Protein AF-A0A1V9YEU5-F1 (afdb_monomer)

Radius of gyration: 30.72 Å; Cα contacts (8 Å, |Δi|>4): 499; chains: 1; bounding box: 76×81×74 Å

Foldseek 3Di:
DDPVVVPDDDDDDDPPDDDDPVVVPPDDDDDPDADDFDAWLLLLVLLVLVLVCQVVQLDPPDDWFAFSLVVSCVLLRHDSVNVVVVLPDQDTSRHGHDPPSRRDTGDHDPDDDPVVSVVSVVVSVVSSVVSVVVVVVVVCQLLPHDPVPPDPPPPDPPDDTPPQQDQDQDPVRATDHDQHLLNLVLLVLLLVCQVVQLDLDDWFDFSLLVSCVLLRHDSVVVLVVVCSQDGSNDGDDRPSRRDTGDHDDDPDPVSVVVSVVSLVVSLQSSCQRPLDQDPLNLVLLVLLLVCQVAQLDPPDDQFDFSLNVSCVLLVYDSVSVVVVLVVQDGPNDGHDPPNRRDGGDHDPPDDPVNSVVSVVVSVVSSVVSVVVSVVVSVVVSVPPPPDPDDPADDDDQPLLNLVLLVLLLVCQVQLLDPDDFFDFSLNVSCVLSVHDSVVVCVVVVVQDGPNDGHDPPNRRDTGDHDPPDPCPPVSVVSVVVSVVSSCVVPPD

Solvent-accessible surface area (backbone atoms only — not comparable to full-atom values): 28925 Å² total; per-residue (Å²): 134,78,76,76,76,80,74,71,87,87,75,88,82,74,90,84,75,89,74,82,70,78,71,74,70,76,80,69,85,83,74,78,82,63,55,82,80,85,78,51,71,46,46,33,47,33,51,48,55,51,49,53,36,40,76,62,19,58,51,90,90,66,60,70,64,43,43,45,29,58,54,50,15,59,79,65,47,29,52,46,67,60,48,50,59,52,57,69,40,68,50,54,74,90,39,78,52,62,84,72,50,59,75,40,53,32,50,75,47,94,86,66,58,66,67,59,44,52,52,50,50,52,53,50,51,54,30,45,52,48,26,50,53,50,50,51,52,52,51,38,53,61,65,69,49,83,76,86,79,72,69,92,79,76,77,64,93,72,70,76,76,64,80,74,66,42,70,39,69,45,100,85,65,28,46,40,68,52,81,48,70,45,44,42,54,32,52,51,53,51,51,53,34,46,76,67,14,57,51,90,58,67,70,68,46,35,45,28,58,54,50,11,62,78,64,39,26,51,48,65,60,43,50,58,48,50,69,66,32,47,58,81,77,39,81,46,66,79,67,54,52,72,39,58,34,55,65,56,91,69,88,49,71,66,51,51,51,51,36,53,52,49,51,54,52,50,54,41,30,44,58,58,45,65,75,75,72,50,71,48,50,49,53,36,50,53,52,52,50,54,41,46,74,60,14,64,51,90,88,57,62,63,74,42,30,45,23,56,53,51,14,60,78,68,62,45,52,47,65,54,48,48,55,49,52,67,66,39,47,56,96,86,40,81,42,62,87,70,52,50,70,40,58,33,52,72,47,89,82,66,51,69,69,58,42,51,54,50,49,56,52,48,52,54,34,46,51,49,29,52,48,50,51,49,51,53,53,52,48,65,65,62,54,63,81,79,66,73,82,71,95,40,71,80,79,84,76,54,71,66,54,44,56,50,51,51,51,54,50,52,40,44,74,62,17,58,55,100,64,68,75,68,45,30,45,26,57,54,50,16,64,76,65,48,27,52,51,64,59,47,47,55,45,57,66,68,33,51,56,90,92,38,81,48,66,86,69,54,49,69,41,60,37,55,73,49,92,82,68,97,44,72,67,58,41,51,52,53,50,51,56,50,50,57,48,45,48,75,73,68,70,128

Secondary structure (DSSP, 8-state):
--GGGG--------SS-S--TTSTTSS-------B-SSPPHHHHHHHHHHHHHHHTT--TTPPTT-BHHHHHHHHTTB-HHHHHHHHTSSEETTEEPPTTGGG-B----SS--HHHHHHHHHHHHHHHHHHHHHHHHHHHHHHT--GGGS-TT---------GGGS-EE-TTS-EESS--HHHHHHHHHHHHHHHHT-S---TT-BHHHHHHHHTTB-HHHHHHHHTTSEETTEE--TTGGG-B--------HHHHHHHHHHHHHHHHHHHHHH----HHHHHHHHHHHHHHHTT--TTS-TT-BHHHHHHHHTTS-HHHHHHHHHTSEETTEE--TTGGGPBP---TT--HHHHHHHHHHHHHHHHHHHHHHHHHHHHHHH-----SSS----S---HHHHHHHHHHHHHHHTT-S---TT-BHHHHHHHHTTS-HHHHHHHHHTTEETTEEPPTTGGGPBP---TT---HHHHHHHHHHHHHHHHHHH--

Structure (mmCIF, N/CA/C/O backbone):
data_AF-A0A1V9YEU5-F1
#
_entry.id   AF-A0A1V9YEU5-F1
#
loop_
_atom_site.group_PDB
_atom_site.id
_atom_site.type_symbol
_atom_site.label_atom_id
_atom_site.label_alt_id
_atom_site.label_comp_id
_atom_site.label_asym_id
_atom_site.label_entity_id
_atom_site.label_seq_id
_atom_site.pdbx_PDB_ins_code
_atom_site.Cartn_x
_atom_site.Cartn_y
_atom_site.Cartn_z
_atom_site.occupancy
_atom_site.B_iso_or_equiv
_atom_site.auth_seq_id
_atom_site.auth_comp_id
_atom_site.auth_asym_id
_atom_site.auth_atom_id
_atom_site.pdbx_PDB_model_num
ATOM 1 N N . MET A 1 1 ? -38.448 -17.070 -16.203 1.00 38.81 1 MET A N 1
ATOM 2 C CA . MET A 1 1 ? -38.305 -15.847 -17.019 1.00 38.81 1 MET A CA 1
ATOM 3 C C . MET A 1 1 ? -37.191 -16.100 -18.007 1.00 38.81 1 MET A C 1
ATOM 5 O O . MET A 1 1 ? -36.126 -16.542 -17.597 1.00 38.81 1 MET A O 1
ATOM 9 N N . ASP A 1 2 ? -37.514 -15.957 -19.283 1.00 28.08 2 ASP A N 1
ATOM 10 C CA . ASP A 1 2 ? -36.793 -16.525 -20.418 1.00 28.08 2 ASP A CA 1
ATOM 11 C C . ASP A 1 2 ? -35.504 -15.746 -20.754 1.00 28.08 2 ASP A C 1
ATOM 13 O O . ASP A 1 2 ? -35.542 -14.555 -21.071 1.00 28.08 2 ASP A O 1
ATOM 17 N N . LEU A 1 3 ? -34.356 -16.427 -20.648 1.00 31.20 3 LEU A N 1
ATOM 18 C CA . LEU A 1 3 ? -33.009 -15.898 -20.905 1.00 31.20 3 LEU A CA 1
ATOM 19 C C . LEU A 1 3 ? -32.725 -15.682 -22.404 1.00 31.20 3 LEU A C 1
ATOM 21 O O . LEU A 1 3 ? -31.708 -15.078 -22.743 1.00 31.20 3 LEU A O 1
ATOM 25 N N . ALA A 1 4 ? -33.625 -16.105 -23.299 1.00 29.56 4 ALA A N 1
ATOM 26 C CA . ALA A 1 4 ? -33.496 -15.905 -24.742 1.00 29.56 4 ALA A CA 1
ATOM 27 C C . ALA A 1 4 ? -33.772 -14.456 -25.202 1.00 29.56 4 ALA A C 1
ATOM 29 O O . ALA A 1 4 ? -33.487 -14.107 -26.344 1.00 29.56 4 ALA A O 1
ATOM 30 N N . ARG A 1 5 ? -34.265 -13.574 -24.316 1.00 34.03 5 ARG A N 1
ATOM 31 C CA . ARG A 1 5 ? -34.515 -12.149 -24.623 1.00 34.03 5 ARG A CA 1
ATOM 32 C C . ARG A 1 5 ? -33.312 -11.216 -24.415 1.00 34.03 5 ARG A C 1
ATOM 34 O O . ARG A 1 5 ? -33.419 -10.032 -24.706 1.00 34.03 5 ARG A O 1
ATOM 41 N N . LEU A 1 6 ? -32.179 -11.733 -23.929 1.00 31.27 6 LEU A N 1
ATOM 42 C CA . LEU A 1 6 ? -30.930 -10.978 -23.715 1.00 31.27 6 LEU A CA 1
ATOM 43 C C . LEU A 1 6 ? -29.940 -11.063 -24.893 1.00 31.27 6 LEU A C 1
ATOM 45 O O . LEU A 1 6 ? -28.840 -10.527 -24.788 1.00 31.27 6 LEU A O 1
ATOM 49 N N . LEU A 1 7 ? -30.300 -11.747 -25.986 1.00 36.16 7 LEU A N 1
ATOM 50 C CA . LEU A 1 7 ? -29.401 -12.021 -27.117 1.00 36.16 7 LEU A CA 1
ATOM 51 C C . LEU A 1 7 ? -30.009 -11.717 -28.501 1.00 36.16 7 LEU A C 1
ATOM 53 O O . LEU A 1 7 ? -29.534 -12.250 -29.500 1.00 36.16 7 LEU A O 1
ATOM 57 N N . ALA A 1 8 ? -31.019 -10.846 -28.591 1.00 28.64 8 ALA A N 1
ATOM 58 C CA . ALA A 1 8 ? -31.427 -10.283 -29.881 1.00 28.64 8 ALA A CA 1
ATOM 59 C C . ALA A 1 8 ? -30.669 -8.959 -30.141 1.00 28.64 8 ALA A C 1
ATOM 61 O O . ALA A 1 8 ? -30.619 -8.123 -29.237 1.00 28.64 8 ALA A O 1
ATOM 62 N N . PRO A 1 9 ? -30.052 -8.776 -31.324 1.00 42.75 9 PRO A N 1
ATOM 63 C CA . PRO A 1 9 ? -29.292 -7.575 -31.678 1.00 42.75 9 PRO A CA 1
ATOM 64 C C . PRO A 1 9 ? -30.227 -6.416 -32.067 1.00 42.75 9 PRO A C 1
ATOM 66 O O . PRO A 1 9 ? -31.382 -6.691 -32.376 1.00 42.75 9 PRO A O 1
ATOM 69 N N . LEU A 1 10 ? -29.681 -5.184 -32.060 1.00 28.34 10 LEU A N 1
ATOM 70 C CA . LEU A 1 10 ? -30.199 -3.837 -32.433 1.00 28.34 10 LEU A CA 1
ATOM 71 C C . LEU A 1 10 ? -30.018 -2.904 -31.212 1.00 28.34 10 LEU A C 1
ATOM 73 O O . LEU A 1 10 ? -30.509 -3.224 -30.136 1.00 28.34 10 LEU A O 1
ATOM 77 N N . ASP A 1 11 ? -29.320 -1.770 -31.197 1.00 27.16 11 ASP A N 1
ATOM 78 C CA . ASP A 1 11 ? -28.570 -0.937 -32.148 1.00 27.16 11 ASP A CA 1
ATOM 79 C C . ASP A 1 11 ? -27.501 -0.160 -31.324 1.00 27.16 11 ASP A C 1
ATOM 81 O O . ASP A 1 11 ? -27.493 -0.274 -30.090 1.00 27.16 11 ASP A O 1
ATOM 85 N N . PRO A 1 12 ? -26.560 0.597 -31.930 1.00 31.95 12 PRO A N 1
ATOM 86 C CA . PRO A 1 12 ? -25.497 1.285 -31.194 1.00 31.95 12 PRO A CA 1
ATOM 87 C C . PRO A 1 12 ? -26.082 2.289 -30.193 1.00 31.95 12 PRO A C 1
ATOM 89 O O . PRO A 1 12 ? -26.819 3.193 -30.576 1.00 31.95 12 PRO A O 1
ATOM 92 N N . ILE A 1 13 ? -25.743 2.144 -28.909 1.00 32.31 13 ILE A N 1
ATOM 93 C CA . ILE A 1 13 ? -26.110 3.125 -27.882 1.00 32.31 13 ILE A CA 1
ATOM 94 C C . ILE A 1 13 ? -25.301 4.401 -28.144 1.00 32.31 13 ILE A C 1
ATOM 96 O O . ILE A 1 13 ? -24.104 4.459 -27.853 1.00 32.31 13 ILE A O 1
ATOM 100 N N . ASP A 1 14 ? -25.978 5.394 -28.717 1.00 32.16 14 ASP A N 1
ATOM 101 C CA . ASP A 1 14 ? -25.581 6.798 -28.729 1.00 32.16 14 ASP A CA 1
ATOM 102 C C . ASP A 1 14 ? -25.611 7.327 -27.286 1.00 32.16 14 ASP A C 1
ATOM 104 O O . ASP A 1 14 ? -26.616 7.218 -26.581 1.00 32.16 14 ASP A O 1
ATOM 108 N N . TYR A 1 15 ? -24.468 7.827 -26.821 1.00 31.50 15 TYR A N 1
ATOM 109 C CA . TYR A 1 15 ? -24.232 8.218 -25.431 1.00 31.50 15 TYR A CA 1
ATOM 110 C C . TYR A 1 15 ? -24.668 9.657 -25.110 1.00 31.50 15 TYR A C 1
ATOM 112 O O . TYR A 1 15 ? -24.381 10.115 -24.003 1.00 31.50 15 TYR A O 1
ATOM 120 N N . ASP A 1 16 ? -25.356 10.359 -26.018 1.00 34.16 16 ASP A N 1
ATOM 121 C CA . ASP A 1 16 ? -25.571 11.807 -25.888 1.00 34.16 16 ASP A CA 1
ATOM 122 C C . ASP A 1 16 ? -26.984 12.289 -25.517 1.00 34.16 16 ASP A C 1
ATOM 124 O O . ASP A 1 16 ? -27.212 13.499 -25.502 1.00 34.16 16 ASP A O 1
ATOM 128 N N . GLN A 1 17 ? -27.936 11.434 -25.118 1.00 33.06 17 GLN A N 1
ATOM 129 C CA . GLN A 1 17 ? -29.213 11.937 -24.579 1.00 33.06 17 GLN A CA 1
ATOM 130 C C . GLN A 1 17 ? -29.752 11.160 -23.371 1.00 33.06 17 GLN A C 1
ATOM 132 O O . GLN A 1 17 ? -29.722 9.934 -23.328 1.00 33.06 17 GLN A O 1
ATOM 137 N N . VAL A 1 18 ? -30.372 11.931 -22.459 1.00 27.66 18 VAL A N 1
ATOM 138 C CA . VAL A 1 18 ? -31.181 11.548 -21.279 1.00 27.66 18 VAL A CA 1
ATOM 139 C C . VAL A 1 18 ? -30.322 11.279 -20.018 1.00 27.66 18 VAL A C 1
ATOM 141 O O . VAL A 1 18 ? -29.587 10.308 -19.951 1.00 27.66 18 VAL A O 1
ATOM 144 N N . VAL A 1 19 ? -30.307 12.062 -18.930 1.00 29.17 19 VAL A N 1
ATOM 145 C CA . VAL A 1 19 ? -31.193 13.088 -18.356 1.00 29.17 19 VAL A CA 1
ATOM 146 C C . VAL A 1 19 ? -30.308 14.052 -17.547 1.00 29.17 19 VAL A C 1
ATOM 148 O O . VAL A 1 19 ? -29.331 13.632 -16.926 1.00 29.17 19 VAL A O 1
ATOM 151 N N . ASP A 1 20 ? -30.687 15.323 -17.519 1.00 31.33 20 ASP A N 1
ATOM 152 C CA . ASP A 1 20 ? -30.040 16.430 -16.815 1.00 31.33 20 ASP A CA 1
ATOM 153 C C . ASP A 1 20 ? -29.661 16.106 -15.347 1.00 31.33 20 ASP A C 1
ATOM 155 O O . ASP A 1 20 ? -30.502 15.984 -14.452 1.00 31.33 20 ASP A O 1
ATOM 159 N N . ALA A 1 21 ? -28.356 15.951 -15.100 1.00 31.00 21 ALA A N 1
ATOM 160 C CA . ALA A 1 21 ? -27.767 15.579 -13.810 1.00 31.00 21 ALA A CA 1
ATOM 161 C C . ALA A 1 21 ? -27.793 16.712 -12.762 1.00 31.00 21 ALA A C 1
ATOM 163 O O . ALA A 1 21 ? -27.345 16.528 -11.628 1.00 31.00 21 ALA A O 1
ATOM 164 N N . SER A 1 22 ? -28.315 17.883 -13.122 1.00 36.41 22 SER A N 1
ATOM 165 C CA . SER A 1 22 ? -28.350 19.071 -12.269 1.00 36.41 22 SER A CA 1
ATOM 166 C C . SER A 1 22 ? -29.390 18.985 -11.137 1.00 36.41 22 SER A C 1
ATOM 168 O O . SER A 1 22 ? -29.179 19.578 -10.080 1.00 36.41 22 SER A O 1
ATOM 170 N N . ASN A 1 23 ? -30.438 18.160 -11.267 1.00 32.62 23 ASN A N 1
ATOM 171 C CA . ASN A 1 23 ? -31.488 18.035 -10.239 1.00 32.62 23 ASN A CA 1
ATOM 172 C C . ASN A 1 23 ? -31.282 16.902 -9.214 1.00 32.62 23 ASN A C 1
ATOM 174 O O . ASN A 1 23 ? -31.876 16.935 -8.138 1.00 32.62 23 ASN A O 1
ATOM 178 N N . ALA A 1 24 ? -30.404 15.926 -9.473 1.00 28.83 24 ALA A N 1
ATOM 179 C CA . ALA A 1 24 ? -30.117 14.843 -8.519 1.00 28.83 24 ALA A CA 1
ATOM 180 C C . ALA A 1 24 ? -29.044 15.213 -7.469 1.00 28.83 24 ALA A C 1
ATOM 182 O O . ALA A 1 24 ? -28.845 14.486 -6.494 1.00 28.83 24 ALA A O 1
ATOM 183 N N . ALA A 1 25 ? -28.368 16.355 -7.638 1.00 33.19 25 ALA A N 1
ATOM 184 C CA . ALA A 1 25 ? -27.356 16.860 -6.709 1.00 33.19 25 ALA A CA 1
ATOM 185 C C . ALA A 1 25 ? -27.945 17.602 -5.489 1.00 33.19 25 ALA A C 1
ATOM 187 O O . ALA A 1 25 ? -27.222 17.857 -4.527 1.00 33.19 25 ALA A O 1
ATOM 188 N N . ALA A 1 26 ? -29.241 17.932 -5.490 1.00 33.47 26 ALA A N 1
ATOM 189 C CA . ALA A 1 26 ? -29.822 18.847 -4.505 1.00 33.47 26 ALA A CA 1
ATOM 190 C C . ALA A 1 26 ? -30.360 18.194 -3.212 1.00 33.47 26 ALA A C 1
ATOM 192 O O . ALA A 1 26 ? -30.733 18.925 -2.298 1.00 33.47 26 ALA A O 1
ATOM 193 N N . GLN A 1 27 ? -30.432 16.858 -3.087 1.00 34.91 27 GLN A N 1
ATOM 194 C CA . GLN A 1 27 ? -31.156 16.227 -1.957 1.00 34.91 27 GLN A CA 1
ATOM 195 C C . GLN A 1 27 ? -30.494 14.990 -1.315 1.00 34.91 27 GLN A C 1
ATOM 197 O O . GLN A 1 27 ? -31.159 14.223 -0.622 1.00 34.91 27 GLN A O 1
ATOM 202 N N . ALA A 1 28 ? -29.178 14.802 -1.453 1.00 29.06 28 ALA A N 1
ATOM 203 C CA . ALA A 1 28 ? -28.450 13.791 -0.676 1.00 29.06 28 ALA A CA 1
ATOM 204 C C . ALA A 1 28 ? -27.596 14.457 0.425 1.00 29.06 28 ALA A C 1
ATOM 206 O O . ALA A 1 28 ? -26.629 15.146 0.095 1.00 29.06 28 ALA A O 1
ATOM 207 N N . PRO A 1 29 ? -27.886 14.267 1.730 1.00 31.41 29 PRO A N 1
ATOM 208 C CA . PRO A 1 29 ? -27.051 14.830 2.785 1.00 31.41 29 PRO A CA 1
ATOM 209 C C . PRO A 1 29 ? -25.661 14.173 2.786 1.00 31.41 29 PRO A C 1
ATOM 211 O O . PRO A 1 29 ? -25.507 12.963 2.979 1.00 31.41 29 PRO A O 1
ATOM 214 N N . ALA A 1 30 ? -24.633 14.998 2.578 1.00 38.62 30 ALA A N 1
ATOM 215 C CA . ALA A 1 30 ? -23.226 14.627 2.606 1.00 38.62 30 ALA A CA 1
ATOM 216 C C . ALA A 1 30 ? -22.810 14.147 4.007 1.00 38.62 30 ALA A C 1
ATOM 218 O O . ALA A 1 30 ? -22.460 14.934 4.883 1.00 38.62 30 ALA A O 1
ATOM 219 N N . SER A 1 31 ? -22.820 12.834 4.231 1.00 37.69 31 SER A N 1
ATOM 220 C CA . SER A 1 31 ? -22.180 12.251 5.413 1.00 37.69 31 SER A CA 1
ATOM 221 C C . SER A 1 31 ? -20.659 12.258 5.204 1.00 37.69 31 SER A C 1
ATOM 223 O O . SER A 1 31 ? -20.194 11.638 4.241 1.00 37.69 31 SER A O 1
ATOM 225 N N . PRO A 1 32 ? -19.849 12.910 6.060 1.00 46.41 32 PRO A N 1
ATOM 226 C CA . PRO A 1 32 ? -18.399 12.867 5.920 1.00 46.41 32 PRO A CA 1
ATOM 227 C C . PRO A 1 32 ? -17.908 11.429 6.119 1.00 46.41 32 PRO A C 1
ATOM 229 O O . PRO A 1 32 ? -18.238 10.758 7.098 1.00 46.41 32 PRO A O 1
ATOM 232 N N . THR A 1 33 ? -17.114 10.926 5.175 1.00 57.19 33 THR A N 1
ATOM 233 C CA . THR A 1 33 ? -16.473 9.614 5.301 1.00 57.19 33 THR A CA 1
ATOM 234 C C . THR A 1 33 ? -15.547 9.624 6.521 1.00 57.19 33 THR A C 1
ATOM 236 O O . THR A 1 33 ? -14.508 10.284 6.495 1.00 57.19 33 THR A O 1
ATOM 239 N N . LEU A 1 34 ? -15.919 8.907 7.587 1.00 65.50 34 LEU A N 1
ATOM 240 C CA . LEU A 1 34 ? -15.145 8.834 8.834 1.00 65.50 34 LEU A CA 1
ATOM 241 C C . LEU A 1 34 ? -13.691 8.410 8.577 1.00 65.50 34 LEU A C 1
ATOM 243 O O . LEU A 1 34 ? -13.427 7.472 7.816 1.00 65.50 34 LEU A O 1
ATOM 247 N N . ARG A 1 35 ? -12.737 9.060 9.256 1.00 69.94 35 ARG A N 1
ATOM 248 C CA . ARG A 1 35 ? -11.306 8.789 9.064 1.00 69.94 35 ARG A CA 1
ATOM 249 C C . ARG A 1 35 ? -10.919 7.375 9.504 1.00 69.94 35 ARG A C 1
ATOM 251 O O . ARG A 1 35 ? -11.259 6.908 10.596 1.00 69.94 35 ARG A O 1
ATOM 258 N N . VAL A 1 36 ? -10.103 6.722 8.675 1.00 59.72 36 VAL A N 1
ATOM 259 C CA . VAL A 1 36 ? -9.513 5.397 8.918 1.00 59.72 36 VAL A CA 1
ATOM 260 C C . VAL A 1 36 ? -8.001 5.420 8.672 1.00 59.72 36 VAL A C 1
ATOM 262 O O . VAL A 1 36 ? -7.512 6.197 7.861 1.00 59.72 36 VAL A O 1
ATOM 265 N N . GLY A 1 37 ? -7.248 4.549 9.354 1.00 64.81 37 GLY A N 1
ATOM 266 C CA . GLY A 1 37 ? -5.790 4.422 9.187 1.00 64.81 37 GLY A CA 1
ATOM 267 C C . GLY A 1 37 ? -4.975 4.828 10.420 1.00 64.81 37 GLY A C 1
ATOM 268 O O . GLY A 1 37 ? -5.534 5.036 11.498 1.00 64.81 37 GLY A O 1
ATOM 269 N N . ALA A 1 38 ? -3.651 4.889 10.268 1.00 63.28 38 ALA A N 1
ATOM 270 C CA . ALA A 1 38 ? -2.726 5.458 11.250 1.00 63.28 38 ALA A CA 1
ATOM 271 C C . ALA A 1 38 ? -2.992 6.954 11.492 1.00 63.28 38 ALA A C 1
ATOM 273 O O . ALA A 1 38 ? -3.791 7.583 10.794 1.00 63.28 38 ALA A O 1
ATOM 274 N N . TRP A 1 39 ? -2.380 7.481 12.549 1.00 77.31 39 TRP A N 1
ATOM 275 C CA . TRP A 1 39 ? -2.519 8.876 12.950 1.00 77.31 39 TRP A CA 1
ATOM 276 C C . TRP A 1 39 ? -1.373 9.691 12.362 1.00 77.31 39 TRP A C 1
ATOM 278 O O . TRP A 1 39 ? -0.241 9.204 12.317 1.00 77.31 39 TRP A O 1
ATOM 288 N N . SER A 1 40 ? -1.663 10.903 11.891 1.00 75.94 40 SER A N 1
ATOM 289 C CA . SER A 1 40 ? -0.610 11.849 11.510 1.00 75.94 40 SER A CA 1
ATOM 290 C C . SER A 1 40 ? 0.031 12.465 12.758 1.00 75.94 40 SER A C 1
ATOM 292 O O . SER A 1 40 ? -0.546 12.434 13.841 1.00 75.94 40 SER A O 1
ATOM 294 N N . PHE A 1 41 ? 1.220 13.056 12.628 1.00 72.69 41 PHE A N 1
ATOM 295 C CA . PHE A 1 41 ? 1.868 13.722 13.764 1.00 72.69 41 PHE A CA 1
ATOM 296 C C . PHE A 1 41 ? 1.017 14.875 14.321 1.00 72.69 41 PHE A C 1
ATOM 298 O O . PHE A 1 41 ? 0.844 14.983 15.530 1.00 72.69 41 PHE A O 1
ATOM 305 N N . ALA A 1 42 ? 0.431 15.691 13.437 1.00 75.94 42 ALA A N 1
ATOM 306 C CA . ALA A 1 42 ? -0.476 16.769 13.830 1.00 75.94 42 ALA A CA 1
ATOM 307 C C . ALA A 1 42 ? -1.720 16.230 14.556 1.00 75.94 42 ALA A C 1
ATOM 309 O O . ALA A 1 42 ? -2.160 16.803 15.547 1.00 75.94 42 ALA A O 1
ATOM 310 N N . GLU A 1 43 ? -2.245 15.091 14.103 1.00 88.12 43 GLU A N 1
ATOM 311 C CA . GLU A 1 43 ? -3.355 14.403 14.758 1.00 88.12 43 GLU A CA 1
ATOM 312 C C . GLU A 1 43 ? -2.977 13.870 16.148 1.00 88.12 43 GLU A C 1
ATOM 314 O O . GLU A 1 43 ? -3.750 14.019 17.090 1.00 88.12 43 GLU A O 1
ATOM 319 N N . GLU A 1 44 ? -1.784 13.289 16.308 1.00 84.56 44 GLU A N 1
ATOM 320 C CA . GLU A 1 44 ? -1.290 12.844 17.615 1.00 84.56 44 GLU A CA 1
ATOM 321 C C . GLU A 1 44 ? -1.063 14.006 18.585 1.00 84.56 44 GLU A C 1
ATOM 323 O O . GLU A 1 44 ? -1.449 13.900 19.748 1.00 84.56 44 GLU A O 1
ATOM 328 N N . ALA A 1 45 ? -0.478 15.112 18.115 1.00 77.88 45 ALA A N 1
ATOM 329 C CA . ALA A 1 45 ? -0.235 16.302 18.926 1.00 77.88 45 ALA A CA 1
ATOM 330 C C . ALA A 1 45 ? -1.547 16.957 19.381 1.00 77.88 45 ALA A C 1
ATOM 332 O O . ALA A 1 45 ? -1.712 17.255 20.564 1.00 77.88 45 ALA A O 1
ATOM 333 N N . TYR A 1 46 ? -2.510 17.113 18.466 1.00 92.25 46 TYR A N 1
ATOM 334 C CA . TYR A 1 46 ? -3.829 17.651 18.793 1.00 92.25 46 TYR A CA 1
ATOM 335 C C . TYR A 1 46 ? -4.573 16.762 19.793 1.00 92.25 46 TYR A C 1
ATOM 337 O O . TYR A 1 46 ? -5.076 17.243 20.806 1.00 92.25 46 TYR A O 1
ATOM 345 N N . ALA A 1 47 ? -4.584 15.449 19.564 1.00 92.75 47 ALA A N 1
ATOM 346 C CA . ALA A 1 47 ? -5.218 14.513 20.479 1.00 92.75 47 ALA A CA 1
ATOM 347 C C . ALA A 1 47 ? -4.556 14.480 21.862 1.00 92.75 47 ALA A C 1
ATOM 349 O O . ALA A 1 47 ? -5.263 14.330 22.854 1.00 92.75 47 ALA A O 1
ATOM 350 N N . MET A 1 48 ? -3.230 14.625 21.945 1.00 88.25 48 MET A N 1
ATOM 351 C CA . MET A 1 48 ? -2.533 14.716 23.228 1.00 88.25 48 MET A CA 1
ATOM 352 C C . MET A 1 48 ? -2.978 15.954 24.009 1.00 88.25 48 MET A C 1
ATOM 354 O O . MET A 1 48 ? -3.374 15.829 25.164 1.00 88.25 48 MET A O 1
ATOM 358 N N . ALA A 1 49 ? -3.002 17.124 23.367 1.00 85.12 49 ALA A N 1
ATOM 359 C CA . ALA A 1 49 ? -3.463 18.352 24.011 1.00 85.12 49 ALA A CA 1
ATOM 360 C C . ALA A 1 49 ? -4.937 18.257 24.444 1.00 85.12 49 ALA A C 1
ATOM 362 O O . ALA A 1 49 ? -5.298 18.704 25.531 1.00 85.12 49 ALA A O 1
ATOM 363 N N . LEU A 1 50 ? -5.788 17.607 23.638 1.00 93.62 50 LEU A N 1
ATOM 364 C CA . LEU A 1 50 ? -7.175 17.316 24.011 1.00 93.62 50 LEU A CA 1
ATOM 365 C C . LEU A 1 50 ? -7.266 16.403 25.238 1.00 93.62 50 LEU A C 1
ATOM 367 O O . LEU A 1 50 ? -8.113 16.636 26.093 1.00 93.62 50 LEU A O 1
ATOM 371 N N . ILE A 1 51 ? -6.425 15.369 25.331 1.00 91.88 51 ILE A N 1
ATOM 372 C CA . ILE A 1 51 ? -6.369 14.473 26.494 1.00 91.88 51 ILE A CA 1
ATOM 373 C C . ILE A 1 51 ? -5.952 15.250 27.741 1.00 91.88 51 ILE A C 1
ATOM 375 O O . ILE A 1 51 ? -6.582 15.090 28.781 1.00 91.88 51 ILE A O 1
ATOM 379 N N . GLU A 1 52 ? -4.919 16.084 27.649 1.00 88.19 52 GLU A N 1
ATOM 380 C CA . GLU A 1 52 ? -4.423 16.886 28.771 1.00 88.19 52 GLU A CA 1
ATOM 381 C C . GLU A 1 52 ? -5.501 17.851 29.275 1.00 88.19 52 GLU A C 1
ATOM 383 O O . GLU A 1 52 ? -5.873 17.793 30.447 1.00 88.19 52 GLU A O 1
ATOM 388 N N . ALA A 1 53 ? -6.101 18.635 28.375 1.00 87.69 53 ALA A N 1
ATOM 389 C CA . ALA A 1 53 ? -7.197 19.541 28.715 1.00 87.69 53 ALA A CA 1
ATOM 390 C C . ALA A 1 53 ? -8.416 18.797 29.290 1.00 87.69 53 ALA A C 1
ATOM 392 O O . ALA A 1 53 ? -9.064 19.275 30.219 1.00 87.69 53 ALA A O 1
ATOM 393 N N . PHE A 1 54 ? -8.716 17.602 28.772 1.00 93.38 54 PHE A N 1
ATOM 394 C CA . PHE A 1 54 ? -9.806 16.760 29.259 1.00 93.38 54 PHE A CA 1
ATOM 395 C C . PHE A 1 54 ? -9.550 16.226 30.669 1.00 93.38 54 PHE A C 1
ATOM 397 O O . PHE A 1 54 ? -10.464 16.207 31.489 1.00 93.38 54 PHE A O 1
ATOM 404 N N . LEU A 1 55 ? -8.329 15.767 30.955 1.00 89.69 55 LEU A N 1
ATOM 405 C CA . LEU A 1 55 ? -7.960 15.250 32.274 1.00 89.69 55 LEU A CA 1
ATOM 406 C C . LEU A 1 55 ? -7.879 16.358 33.328 1.00 89.69 55 LEU A C 1
ATOM 408 O O . LEU A 1 55 ? -8.136 16.083 34.495 1.00 89.69 55 LEU A O 1
ATOM 412 N N . MET A 1 56 ? -7.544 17.581 32.917 1.00 86.81 56 MET A N 1
ATOM 413 C CA . MET A 1 56 ? -7.497 18.759 33.787 1.00 86.81 56 MET A CA 1
ATOM 414 C C . MET A 1 56 ? -8.857 19.463 33.944 1.00 86.81 56 MET A C 1
ATOM 416 O O . MET A 1 56 ? -8.942 20.452 34.661 1.00 86.81 56 MET A O 1
ATOM 420 N N . GLY A 1 57 ? -9.919 18.996 33.275 1.00 89.94 57 GLY A N 1
ATOM 421 C CA . GLY A 1 57 ? -11.246 19.616 33.381 1.00 89.94 57 GLY A CA 1
ATOM 422 C C . GLY A 1 57 ? -11.355 21.003 32.731 1.00 89.94 57 GLY A C 1
ATOM 423 O O . GLY A 1 57 ? -12.217 21.787 33.119 1.00 89.94 57 GLY A O 1
ATOM 424 N N . LEU A 1 58 ? -10.494 21.308 31.750 1.00 87.88 58 LEU A N 1
ATOM 425 C CA . LEU A 1 58 ? -10.323 22.635 31.130 1.00 87.88 58 LEU A CA 1
ATOM 426 C C . LEU A 1 58 ? -11.146 22.831 29.843 1.00 87.88 58 LEU A C 1
ATOM 428 O O . LEU A 1 58 ? -10.841 23.706 29.032 1.00 87.88 58 LEU A O 1
ATOM 432 N N . LEU A 1 59 ? -12.151 21.989 29.596 1.00 89.56 59 LEU A N 1
ATOM 433 C CA . LEU A 1 59 ? -12.935 21.986 28.359 1.00 89.56 59 LEU A CA 1
ATOM 434 C C . LEU A 1 59 ? -14.354 22.524 28.607 1.00 89.56 59 LEU A C 1
ATOM 436 O O . LEU A 1 59 ? -15.272 21.742 28.887 1.00 89.56 59 LEU A O 1
ATOM 440 N N . PRO A 1 60 ? -14.573 23.848 28.484 1.00 81.75 60 PRO A N 1
ATOM 441 C CA . PRO A 1 60 ? -15.904 24.420 28.628 1.00 81.75 60 PRO A CA 1
ATOM 442 C C . PRO A 1 60 ? -16.825 23.873 27.527 1.00 81.75 60 PRO A C 1
ATOM 444 O O . PRO A 1 60 ? -16.471 23.859 26.348 1.00 81.75 60 PRO A O 1
ATOM 447 N N . GLY A 1 61 ? -18.004 23.387 27.919 1.00 83.56 61 GLY A N 1
ATOM 448 C CA . GLY A 1 61 ? -19.002 22.821 27.003 1.00 83.56 61 GLY A CA 1
ATOM 449 C C . GLY A 1 61 ? -18.955 21.298 26.826 1.00 83.56 61 GLY A C 1
ATOM 450 O O . GLY A 1 61 ? -19.798 20.752 26.117 1.00 83.56 61 GLY A O 1
ATOM 451 N N . VAL A 1 62 ? -18.027 20.584 27.474 1.00 89.69 62 VAL A N 1
ATOM 452 C CA . VAL A 1 62 ? -18.091 19.115 27.560 1.00 89.69 62 VAL A CA 1
ATOM 453 C C . VAL A 1 62 ? -18.900 18.719 28.794 1.00 89.69 62 VAL A C 1
ATOM 455 O O . VAL A 1 62 ? -18.587 19.127 29.909 1.00 89.69 62 VAL A O 1
ATOM 458 N N . ALA A 1 63 ? -19.942 17.906 28.611 1.00 91.62 63 ALA A N 1
ATOM 459 C CA . ALA A 1 63 ? -20.764 17.436 29.722 1.00 91.62 63 ALA A CA 1
ATOM 460 C C . ALA A 1 63 ? -19.962 16.523 30.665 1.00 91.62 63 ALA A C 1
ATOM 462 O O . ALA A 1 63 ? -19.198 15.657 30.212 1.00 91.62 63 ALA A O 1
ATOM 463 N N . ALA A 1 64 ? -20.166 16.676 31.975 1.00 90.88 64 ALA A N 1
ATOM 464 C CA . ALA A 1 64 ? -19.594 15.780 32.975 1.00 90.88 64 ALA A CA 1
ATOM 465 C C . ALA A 1 64 ? -19.969 14.317 32.673 1.00 90.88 64 ALA A C 1
ATOM 467 O O . ALA A 1 64 ? -21.068 14.010 32.212 1.00 90.88 64 ALA A O 1
ATOM 468 N N . GLY A 1 65 ? -19.031 13.395 32.881 1.00 91.31 65 GLY A N 1
ATOM 469 C CA . GLY A 1 65 ? -19.238 11.974 32.605 1.00 91.31 65 GLY A CA 1
ATOM 470 C C . GLY A 1 65 ? -19.027 11.551 31.144 1.00 91.31 65 GLY A C 1
ATOM 471 O O . GLY A 1 65 ? -18.991 10.340 30.879 1.00 91.31 65 GLY A O 1
ATOM 472 N N . THR A 1 66 ? -18.821 12.493 30.210 1.00 92.75 66 THR A N 1
ATOM 473 C CA . THR A 1 66 ? -18.493 12.191 28.802 1.00 92.75 66 THR A CA 1
ATOM 474 C C . THR A 1 66 ? -17.262 11.281 28.737 1.00 92.75 66 THR A C 1
ATOM 476 O O . THR A 1 66 ? -16.251 11.609 29.350 1.00 92.75 66 THR A O 1
ATOM 479 N N . PRO A 1 67 ? -17.283 10.132 28.036 1.00 94.12 67 PRO A N 1
ATOM 480 C CA . PRO A 1 67 ? -16.108 9.272 27.950 1.00 94.12 67 PRO A CA 1
ATOM 481 C C . PRO A 1 67 ? -15.043 9.857 27.013 1.00 94.12 67 PRO A C 1
ATOM 483 O O . PRO A 1 67 ? -15.342 10.252 25.885 1.00 94.12 67 PRO A O 1
ATOM 486 N N . LEU A 1 68 ? -13.772 9.815 27.432 1.00 91.69 68 LEU A N 1
ATOM 487 C CA . LEU A 1 68 ? -12.638 10.344 26.659 1.00 91.69 68 LEU A CA 1
ATOM 488 C C . LEU A 1 68 ? -12.604 9.771 25.237 1.00 91.69 68 LEU A C 1
ATOM 490 O O . LEU A 1 68 ? -12.348 10.475 24.264 1.00 91.69 68 LEU A O 1
ATOM 494 N N . ARG A 1 69 ? -12.916 8.478 25.104 1.00 91.88 69 ARG A N 1
ATOM 495 C CA . ARG A 1 69 ? -12.937 7.795 23.810 1.00 91.88 69 ARG A CA 1
ATOM 496 C C . ARG A 1 69 ? -13.930 8.414 22.824 1.00 91.88 69 ARG A C 1
ATOM 498 O O . ARG A 1 69 ? -13.579 8.555 21.657 1.00 91.88 69 ARG A O 1
ATOM 505 N N . SER A 1 70 ? -15.163 8.706 23.246 1.00 90.62 70 SER A N 1
ATOM 506 C CA . SER A 1 70 ? -16.170 9.278 22.339 1.00 90.62 70 SER A CA 1
ATOM 507 C C . SER A 1 70 ? -15.868 10.738 22.038 1.00 90.62 70 SER A C 1
ATOM 509 O O . SER A 1 70 ? -16.004 11.150 20.892 1.00 90.62 70 SER A O 1
ATOM 511 N N . PHE A 1 71 ? -15.378 11.478 23.035 1.00 95.00 71 PHE A N 1
ATOM 512 C CA . PHE A 1 71 ? -14.940 12.859 22.868 1.00 95.00 71 PHE A CA 1
ATOM 513 C C . PHE A 1 71 ? -13.838 12.987 21.803 1.00 95.00 71 PHE A C 1
ATOM 515 O O . PHE A 1 71 ? -13.992 13.724 20.831 1.00 95.00 71 PHE A O 1
ATOM 522 N N . LEU A 1 72 ? -12.765 12.197 21.918 1.00 93.62 72 LEU A N 1
ATOM 523 C CA . LEU A 1 72 ? -11.684 12.191 20.927 1.00 93.62 72 LEU A CA 1
ATOM 524 C C . LEU A 1 72 ? -12.158 11.704 19.554 1.00 93.62 72 LEU A C 1
ATOM 526 O O . LEU A 1 72 ? -11.740 12.238 18.534 1.00 93.62 72 LEU A O 1
ATOM 530 N N . ALA A 1 73 ? -13.032 10.696 19.508 1.00 90.88 73 ALA A N 1
ATOM 531 C CA . ALA A 1 73 ? -13.570 10.188 18.247 1.00 90.88 73 ALA A CA 1
ATOM 532 C C . ALA A 1 73 ? -14.338 11.274 17.478 1.00 90.88 73 ALA A C 1
ATOM 534 O O . ALA A 1 73 ? -14.164 11.397 16.267 1.00 90.88 73 ALA A O 1
ATOM 535 N N . GLN A 1 74 ? -15.121 12.086 18.191 1.00 92.31 74 GLN A N 1
ATOM 536 C CA . GLN A 1 74 ? -15.837 13.226 17.629 1.00 92.31 74 GLN A CA 1
ATOM 537 C C . GLN A 1 74 ? -14.869 14.312 17.145 1.00 92.31 74 GLN A C 1
ATOM 539 O O . GLN A 1 74 ? -14.953 14.719 15.991 1.00 92.31 74 GLN A O 1
ATOM 544 N N . LYS A 1 75 ? -13.916 14.737 17.988 1.00 93.25 75 LYS A N 1
ATOM 545 C CA . LYS A 1 75 ? -12.946 15.796 17.646 1.00 93.25 75 LYS A CA 1
ATOM 546 C C . LYS A 1 75 ? -12.006 15.431 16.497 1.00 93.25 75 LYS A C 1
ATOM 548 O O . LYS A 1 75 ? -11.575 16.306 15.761 1.00 93.25 75 LYS A O 1
ATOM 553 N N . LEU A 1 76 ? -11.707 14.145 16.327 1.00 90.94 76 LEU A N 1
ATOM 554 C CA . LEU A 1 76 ? -10.845 13.642 15.253 1.00 90.94 76 LEU A CA 1
ATOM 555 C C . LEU A 1 76 ? -11.629 13.121 14.035 1.00 90.94 76 LEU A C 1
ATOM 557 O O . LEU A 1 76 ? -11.022 12.567 13.116 1.00 90.94 76 LEU A O 1
ATOM 561 N N . GLU A 1 77 ? -12.962 13.241 14.040 1.00 88.94 77 GLU A N 1
ATOM 562 C CA . GLU A 1 77 ? -13.866 12.738 12.995 1.00 88.94 77 GLU A CA 1
ATOM 563 C C . GLU A 1 77 ? -13.575 11.278 12.593 1.00 88.94 77 GLU A C 1
ATOM 565 O O . GLU A 1 77 ? -13.427 10.918 11.418 1.00 88.94 77 GLU A O 1
ATOM 570 N N . CYS A 1 78 ? -13.440 10.405 13.593 1.00 83.94 78 CYS A N 1
ATOM 571 C CA . CYS A 1 78 ? -13.096 9.003 13.387 1.00 83.94 78 CYS A CA 1
ATOM 572 C C . CYS A 1 78 ? -13.915 8.055 14.269 1.00 83.94 78 CYS A C 1
ATOM 574 O O . CYS A 1 78 ? -14.615 8.461 15.191 1.00 83.94 78 CYS A O 1
ATOM 576 N N . VAL A 1 79 ? -13.836 6.750 13.997 1.00 81.94 79 VAL A N 1
ATOM 577 C CA . VAL A 1 79 ? -14.562 5.752 14.798 1.00 81.94 79 VAL A CA 1
ATOM 578 C C . VAL A 1 79 ? -13.914 5.547 16.182 1.00 81.94 79 VAL A C 1
ATOM 580 O O . VAL A 1 79 ? -12.687 5.421 16.260 1.00 81.94 79 VAL A O 1
ATOM 583 N N . PRO A 1 80 ? -14.691 5.372 17.273 1.00 84.88 80 PRO A N 1
ATOM 584 C CA . PRO A 1 80 ? -14.164 5.162 18.632 1.00 84.88 80 PRO A CA 1
ATOM 585 C C . PRO A 1 80 ? -13.134 4.032 18.758 1.00 84.88 80 PRO A C 1
ATOM 587 O O . PRO A 1 80 ? -12.203 4.103 19.558 1.00 84.88 80 PRO A O 1
ATOM 590 N N . MET A 1 81 ? -13.255 2.991 17.931 1.00 82.38 81 MET A N 1
ATOM 591 C CA . MET A 1 81 ? -12.299 1.880 17.903 1.00 82.38 81 MET A CA 1
ATOM 592 C C . MET A 1 81 ? -10.901 2.285 17.428 1.00 82.38 81 MET A C 1
ATOM 594 O O . MET A 1 81 ? -9.917 1.670 17.839 1.00 82.38 81 MET A O 1
ATOM 598 N N . ARG A 1 82 ? -10.791 3.303 16.567 1.00 82.88 82 ARG A N 1
ATOM 599 C CA . ARG A 1 82 ? -9.503 3.837 16.113 1.00 82.88 82 ARG A CA 1
ATOM 600 C C . ARG A 1 82 ? -8.775 4.520 17.270 1.00 82.88 82 ARG A C 1
ATOM 602 O O . ARG A 1 82 ? -7.592 4.255 17.464 1.00 82.88 82 ARG A O 1
ATOM 609 N N . VAL A 1 83 ? -9.506 5.284 18.084 1.00 87.50 83 VAL A N 1
ATOM 610 C CA . VAL A 1 83 ? -9.006 5.859 19.341 1.00 87.50 83 VAL A CA 1
ATOM 611 C C . VAL A 1 83 ? -8.600 4.752 20.314 1.00 87.50 83 VAL A C 1
ATOM 613 O O . VAL A 1 83 ? -7.471 4.755 20.789 1.00 87.50 83 VAL A O 1
ATOM 616 N N . SER A 1 84 ? -9.451 3.743 20.546 1.00 85.88 84 SER A N 1
ATOM 617 C CA . SER A 1 84 ? -9.117 2.620 21.442 1.00 85.88 84 SER A CA 1
ATOM 618 C C . SER A 1 84 ? -7.826 1.904 21.054 1.00 85.88 84 SER A C 1
ATOM 620 O O . SER A 1 84 ? -7.033 1.580 21.929 1.00 85.88 84 SER A O 1
ATOM 622 N N . LYS A 1 85 ? -7.598 1.664 19.757 1.00 80.38 85 LYS A N 1
ATOM 623 C CA . LYS A 1 85 ? -6.355 1.038 19.287 1.00 80.38 85 LYS A CA 1
ATOM 624 C C . LYS A 1 85 ? -5.138 1.924 19.512 1.00 80.38 85 LYS A C 1
ATOM 626 O O . LYS A 1 85 ? -4.082 1.395 19.829 1.00 80.38 85 LYS A O 1
ATOM 631 N N . LYS A 1 86 ? -5.281 3.241 19.342 1.00 84.12 86 LYS A N 1
ATOM 632 C CA . LYS A 1 86 ? -4.180 4.183 19.547 1.00 84.12 86 LYS A CA 1
ATOM 633 C C . LYS A 1 86 ? -3.827 4.319 21.027 1.00 84.12 86 LYS A C 1
ATOM 635 O O . LYS A 1 86 ? -2.660 4.222 21.371 1.00 84.12 86 LYS A O 1
ATOM 640 N N . LEU A 1 87 ? -4.832 4.440 21.894 1.00 85.50 87 LEU A N 1
ATOM 641 C CA . LEU A 1 87 ? -4.646 4.525 23.347 1.00 85.50 87 LEU A CA 1
ATOM 642 C C . LEU A 1 87 ? -4.230 3.196 24.000 1.00 85.50 87 LEU A C 1
ATOM 644 O O . LEU A 1 87 ? -3.895 3.179 25.178 1.00 85.50 87 LEU A O 1
ATOM 648 N N . ALA A 1 88 ? -4.301 2.081 23.267 1.00 81.38 88 ALA A N 1
ATOM 649 C CA . ALA A 1 88 ? -3.776 0.790 23.708 1.00 81.38 88 ALA A CA 1
ATOM 650 C C . ALA A 1 88 ? -2.263 0.642 23.468 1.00 81.38 88 ALA A C 1
ATOM 652 O O . ALA A 1 88 ? -1.696 -0.370 23.869 1.00 81.38 88 ALA A O 1
ATOM 653 N N . LEU A 1 89 ? -1.629 1.604 22.788 1.00 76.88 89 LEU A N 1
ATOM 654 C CA . LEU A 1 89 ? -0.176 1.673 22.656 1.00 76.88 89 LEU A CA 1
ATOM 655 C C . LEU A 1 89 ? 0.434 2.352 23.887 1.00 76.88 89 LEU A C 1
ATOM 657 O O . LEU A 1 89 ? -0.226 3.151 24.546 1.00 76.88 89 LEU A O 1
ATOM 661 N N . ASP A 1 90 ? 1.712 2.085 24.150 1.00 72.12 90 ASP A N 1
ATOM 662 C CA . ASP A 1 90 ? 2.409 2.636 25.320 1.00 72.12 90 ASP A CA 1
ATOM 663 C C . ASP A 1 90 ? 2.773 4.124 25.172 1.00 72.12 90 ASP A C 1
ATOM 665 O O . ASP A 1 90 ? 3.156 4.762 26.152 1.00 72.12 90 ASP A O 1
ATOM 669 N N . GLN A 1 91 ? 2.660 4.695 23.965 1.00 73.69 91 GLN A N 1
ATOM 670 C CA . GLN A 1 91 ? 3.046 6.077 23.668 1.00 73.69 91 GLN A CA 1
ATOM 671 C C . GLN A 1 91 ? 2.111 6.763 22.658 1.00 73.69 91 GLN A C 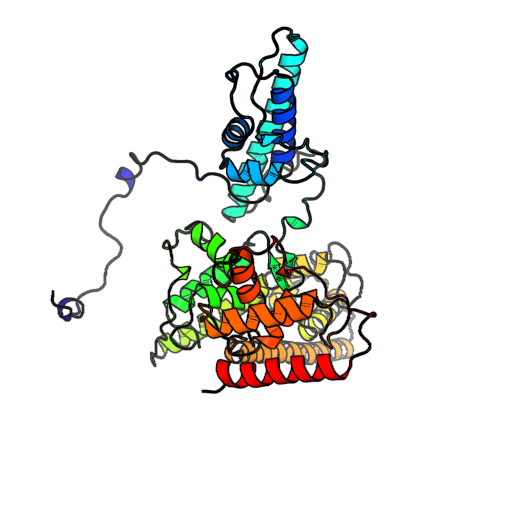1
ATOM 673 O O . GLN A 1 91 ? 1.566 6.128 21.749 1.00 73.69 91 GLN A O 1
ATOM 678 N N . LEU A 1 92 ? 1.986 8.087 22.779 1.00 77.31 92 LEU A N 1
ATOM 679 C CA . LEU A 1 92 ? 1.301 8.985 21.842 1.00 77.31 92 LEU A CA 1
ATOM 680 C C . LEU A 1 92 ? 2.104 10.285 21.723 1.00 77.31 92 LEU A C 1
ATOM 682 O O . LEU A 1 92 ? 2.531 10.819 22.742 1.00 77.31 92 LEU A O 1
ATOM 686 N N . ALA A 1 93 ? 2.348 10.781 20.504 1.00 68.81 93 ALA A N 1
ATOM 687 C CA . ALA A 1 93 ? 3.176 11.972 20.269 1.00 68.81 93 ALA A CA 1
ATOM 688 C C . ALA A 1 93 ? 4.559 11.917 20.968 1.00 68.81 93 ALA A C 1
ATOM 690 O O . ALA A 1 93 ? 5.085 12.932 21.417 1.00 68.81 93 ALA A O 1
ATOM 691 N N . GLY A 1 94 ? 5.136 10.716 21.107 1.00 67.12 94 GLY A N 1
ATOM 692 C CA . GLY A 1 94 ? 6.410 10.490 21.804 1.00 67.12 94 GLY A CA 1
ATOM 693 C C . GLY A 1 94 ? 6.345 10.542 23.337 1.00 67.12 94 GLY A C 1
ATOM 694 O O . GLY A 1 94 ? 7.381 10.403 23.981 1.00 67.12 94 GLY A O 1
ATOM 695 N N . ARG A 1 95 ? 5.159 10.709 23.938 1.00 67.62 95 ARG A N 1
ATOM 696 C CA . ARG A 1 95 ? 4.956 10.709 25.397 1.00 67.62 95 ARG A CA 1
ATOM 697 C C . ARG A 1 95 ? 4.320 9.392 25.861 1.00 67.62 95 ARG A C 1
ATOM 699 O O . ARG A 1 95 ? 3.466 8.863 25.146 1.00 67.62 95 ARG A O 1
ATOM 706 N N . PRO A 1 96 ? 4.695 8.857 27.037 1.00 72.62 96 PRO A N 1
ATOM 707 C CA . PRO A 1 96 ? 4.091 7.644 27.580 1.00 72.62 96 PRO A CA 1
ATOM 708 C C . PRO A 1 96 ? 2.615 7.863 27.934 1.00 72.62 96 PRO A C 1
ATOM 710 O O . PRO A 1 96 ? 2.239 8.915 28.450 1.00 72.62 96 PRO A O 1
ATOM 713 N N . LEU A 1 97 ? 1.777 6.861 27.671 1.00 77.19 97 LEU A N 1
ATOM 714 C CA . LEU A 1 97 ? 0.350 6.906 27.983 1.00 77.19 97 LEU A CA 1
ATOM 715 C C . LEU A 1 97 ? 0.021 6.232 29.319 1.00 77.19 97 LEU A C 1
ATOM 717 O O . LEU A 1 97 ? 0.575 5.196 29.685 1.00 77.19 97 LEU A O 1
ATOM 721 N N . LEU A 1 98 ? -0.967 6.789 30.023 1.00 75.75 98 LEU A N 1
ATOM 722 C CA . LEU A 1 98 ? -1.537 6.163 31.213 1.00 75.75 98 LEU A CA 1
ATOM 723 C C . LEU A 1 98 ? -2.332 4.901 30.839 1.00 75.75 98 LEU A C 1
ATOM 725 O O . LEU A 1 98 ? -3.090 4.871 29.865 1.00 75.75 98 LEU A O 1
ATOM 729 N N . LYS A 1 99 ? -2.228 3.853 31.663 1.00 76.56 99 LYS A N 1
ATOM 730 C CA . LYS A 1 99 ? -3.022 2.629 31.475 1.00 76.56 99 LYS A CA 1
ATOM 731 C C . LYS A 1 99 ? -4.517 2.939 31.606 1.00 76.56 99 LYS A C 1
ATOM 733 O O . LYS A 1 99 ? -4.933 3.724 32.454 1.00 76.56 99 LYS A O 1
ATOM 738 N N . LYS A 1 100 ? -5.341 2.276 30.786 1.00 80.06 100 LYS A N 1
ATOM 739 C CA . LYS A 1 100 ? -6.814 2.421 30.761 1.00 80.06 100 LYS A CA 1
ATOM 740 C C . LYS A 1 100 ? -7.310 3.853 30.486 1.00 80.06 100 LYS A C 1
ATOM 742 O O . LYS A 1 100 ? -8.460 4.166 30.785 1.00 80.06 100 LYS A O 1
ATOM 747 N N . LEU A 1 101 ? -6.496 4.701 29.854 1.00 82.75 101 LEU A N 1
ATOM 748 C CA . LEU A 1 101 ? -6.839 6.097 29.571 1.00 82.75 101 LEU A CA 1
ATOM 749 C C . LEU A 1 101 ? -8.178 6.254 28.829 1.00 82.75 101 LEU A C 1
ATOM 751 O O . LEU A 1 101 ? -8.999 7.083 29.200 1.00 82.75 101 LEU A O 1
ATOM 755 N N . GLY A 1 102 ? -8.471 5.385 27.856 1.00 75.62 102 GLY A N 1
ATOM 756 C CA . GLY A 1 102 ? -9.734 5.426 27.105 1.00 75.62 102 GLY A CA 1
ATOM 757 C C . GLY A 1 102 ? -11.010 5.161 27.924 1.00 75.62 102 GLY A C 1
ATOM 758 O O . GLY A 1 102 ? -12.101 5.372 27.398 1.00 75.62 102 GLY A O 1
ATOM 759 N N . GLN A 1 103 ? -10.894 4.695 29.174 1.00 85.38 103 GLN A N 1
ATOM 760 C CA . GLN A 1 103 ? -12.020 4.487 30.097 1.00 85.38 103 GLN A CA 1
ATOM 761 C C . GLN A 1 103 ? -12.297 5.711 30.983 1.00 85.38 103 GLN A C 1
ATOM 763 O O . GLN A 1 103 ? -13.287 5.718 31.712 1.00 85.38 103 GLN A O 1
ATOM 768 N N . LYS A 1 104 ? -11.439 6.740 30.940 1.00 88.50 104 LYS A N 1
ATOM 769 C CA . LYS A 1 104 ? -11.625 7.964 31.719 1.00 88.50 104 LYS A CA 1
ATOM 770 C C . LYS A 1 104 ? -12.847 8.739 31.232 1.00 88.50 104 LYS A C 1
ATOM 772 O O . LYS A 1 104 ? -13.188 8.730 30.045 1.00 88.50 104 LYS A O 1
ATOM 777 N N . ARG A 1 105 ? -13.503 9.398 32.181 1.00 93.19 105 ARG A N 1
ATOM 778 C CA . ARG A 1 105 ? -14.675 10.243 31.965 1.00 93.19 105 ARG A CA 1
ATOM 779 C C . ARG A 1 105 ? -14.332 11.673 32.337 1.00 93.19 105 ARG A C 1
ATOM 781 O O . ARG A 1 105 ? -13.493 11.883 33.208 1.00 93.19 105 ARG A O 1
ATOM 788 N N . TYR A 1 106 ? -14.954 12.609 31.640 1.00 93.31 106 TYR A N 1
ATOM 789 C CA . TYR A 1 106 ? -14.721 14.026 31.837 1.00 93.31 106 TYR A CA 1
ATOM 790 C C . TYR A 1 106 ? -15.235 14.457 33.205 1.00 93.31 106 TYR A C 1
ATOM 792 O O . TYR A 1 106 ? -16.358 14.104 33.576 1.00 93.31 106 TYR A O 1
ATOM 800 N N . LEU A 1 107 ? -14.419 15.224 33.916 1.00 91.94 107 LEU A N 1
ATOM 801 C CA . LEU A 1 107 ? -14.771 15.877 35.168 1.00 91.94 107 LEU A CA 1
ATOM 802 C C . LEU A 1 107 ? -14.409 17.359 35.006 1.00 91.94 107 LEU A C 1
ATOM 804 O O . LEU A 1 107 ? -13.226 17.649 34.820 1.00 91.94 107 LEU A O 1
ATOM 808 N N . PRO A 1 108 ? -15.394 18.274 34.986 1.00 88.00 108 PRO A N 1
ATOM 809 C CA . PRO A 1 108 ? -15.128 19.708 34.954 1.00 88.00 108 PRO A CA 1
ATOM 810 C C . PRO A 1 108 ? -14.314 20.143 36.177 1.00 88.00 108 PRO A C 1
ATOM 812 O O . PRO A 1 108 ? -14.503 19.602 37.264 1.00 88.00 108 PRO A O 1
ATOM 815 N N . SER A 1 109 ? -13.414 21.106 35.992 1.00 84.50 109 SER A N 1
ATOM 816 C CA . SER A 1 109 ? -12.688 21.737 37.095 1.00 84.50 109 SER A CA 1
ATOM 817 C C . SER A 1 109 ? -13.424 23.004 37.540 1.00 84.50 109 SER A C 1
ATOM 819 O O . SER A 1 109 ? -13.528 23.963 36.771 1.00 84.50 109 SER A O 1
ATOM 821 N N . ASP A 1 110 ? -13.914 23.012 38.782 1.00 71.69 110 ASP A N 1
ATOM 822 C CA . ASP A 1 110 ? -14.713 24.110 39.351 1.00 71.69 110 ASP A CA 1
ATOM 823 C C . ASP A 1 110 ? -13.869 25.350 39.713 1.00 71.69 110 ASP A C 1
ATOM 825 O O . ASP A 1 110 ? -14.395 26.449 39.867 1.00 71.69 110 ASP A O 1
ATOM 829 N N . THR A 1 111 ? -12.544 25.202 39.807 1.00 67.06 111 THR A N 1
ATOM 830 C CA . THR A 1 111 ? -11.603 26.246 40.251 1.00 67.06 111 THR A CA 1
ATOM 831 C C . THR A 1 111 ? -10.560 26.535 39.180 1.00 67.06 111 THR A C 1
ATOM 833 O O . THR A 1 111 ? -9.365 26.296 39.371 1.00 67.06 111 THR A O 1
ATOM 836 N N . THR A 1 112 ? -11.006 26.994 38.013 1.00 68.19 112 THR A N 1
ATOM 837 C CA . THR A 1 112 ? -10.101 27.195 36.880 1.00 68.19 112 THR A CA 1
ATOM 838 C C . THR A 1 112 ? -9.876 28.672 36.593 1.00 68.19 112 THR A C 1
ATOM 840 O O . THR A 1 112 ? -10.817 29.404 36.296 1.00 68.19 112 THR A O 1
ATOM 843 N N . ASP A 1 113 ? -8.613 29.095 36.639 1.00 79.12 113 ASP A N 1
ATOM 844 C CA . ASP A 1 113 ? -8.197 30.438 36.244 1.00 79.12 113 ASP A CA 1
ATOM 845 C C . ASP A 1 113 ? -8.564 30.711 34.771 1.00 79.12 113 ASP A C 1
ATOM 847 O O . ASP A 1 113 ? -8.241 29.934 33.862 1.00 79.12 113 ASP A O 1
ATOM 851 N N . SER A 1 114 ? -9.233 31.842 34.535 1.00 82.31 114 SER A N 1
ATOM 852 C CA . SER A 1 114 ? -9.626 32.327 33.209 1.00 82.31 114 SER A CA 1
ATOM 853 C C . SER A 1 114 ? -8.423 32.458 32.260 1.00 82.31 114 SER A C 1
ATOM 855 O O . SER A 1 114 ? -8.523 32.144 31.067 1.00 82.31 114 SER A O 1
ATOM 857 N N . ALA A 1 115 ? -7.247 32.827 32.783 1.00 80.81 115 ALA A N 1
ATOM 858 C CA . ALA A 1 115 ? -6.017 32.899 31.999 1.00 80.81 115 ALA A CA 1
ATOM 859 C C . ALA A 1 115 ? -5.588 31.513 31.481 1.00 80.81 115 ALA A C 1
ATOM 861 O O . ALA A 1 115 ? -5.289 31.353 30.297 1.00 80.81 115 ALA A O 1
ATOM 862 N N . VAL A 1 116 ? -5.648 30.479 32.325 1.00 82.06 116 VAL A N 1
ATOM 863 C CA . VAL A 1 116 ? -5.294 29.098 31.947 1.00 82.06 116 VAL A CA 1
ATOM 864 C C . VAL A 1 116 ? -6.28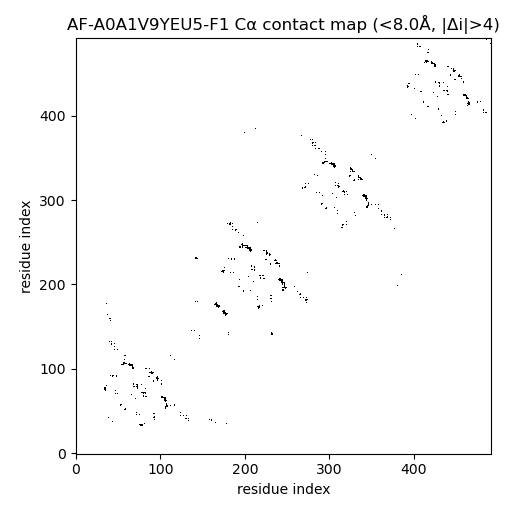6 28.527 30.932 1.00 82.06 116 VAL A C 1
ATOM 866 O O . VAL A 1 116 ? -5.877 27.879 29.963 1.00 82.06 116 VAL A O 1
ATOM 869 N N . LEU A 1 117 ? -7.584 28.804 31.096 1.00 84.25 117 LEU A N 1
ATOM 870 C CA . LEU A 1 117 ? -8.614 28.407 30.130 1.00 84.25 117 LEU A CA 1
ATOM 871 C C . LEU A 1 117 ? -8.396 29.052 28.760 1.00 84.25 117 LEU A C 1
ATOM 873 O O . LEU A 1 117 ? -8.462 28.367 27.736 1.00 84.25 117 LEU A O 1
ATOM 877 N N . SER A 1 118 ? -8.120 30.357 28.727 1.00 83.19 118 SER A N 1
ATOM 878 C CA . SER A 1 118 ? -7.891 31.085 27.474 1.00 83.19 118 SER A CA 1
ATOM 879 C C . SER A 1 118 ? -6.626 30.606 26.752 1.00 83.19 118 SER A C 1
ATOM 881 O O . SER A 1 118 ? -6.693 30.317 25.555 1.00 83.19 118 SER A O 1
ATOM 883 N N . ALA A 1 119 ? -5.519 30.400 27.474 1.00 80.88 119 ALA A N 1
ATOM 884 C CA . ALA A 1 119 ? -4.287 29.834 26.926 1.00 80.88 119 ALA A CA 1
ATOM 885 C C . ALA A 1 119 ? -4.497 28.409 26.381 1.00 80.88 119 ALA A C 1
ATOM 887 O O . ALA A 1 119 ? -4.101 28.100 25.255 1.00 80.88 119 ALA A O 1
ATOM 888 N N . THR A 1 120 ? -5.193 27.551 27.136 1.00 85.81 120 THR A N 1
ATOM 889 C CA . THR A 1 120 ? -5.517 26.179 26.707 1.00 85.81 120 THR A CA 1
ATOM 890 C C . THR A 1 120 ? -6.375 26.188 25.443 1.00 85.81 120 THR A C 1
ATOM 892 O O . THR A 1 120 ? -6.111 25.438 24.502 1.00 85.81 120 THR A O 1
ATOM 895 N N . ARG A 1 121 ? -7.373 27.077 25.371 1.00 88.56 121 ARG A N 1
ATOM 896 C CA . ARG A 1 121 ? -8.231 27.235 24.192 1.00 88.56 121 ARG A CA 1
ATOM 897 C C . ARG A 1 121 ? -7.439 27.676 22.962 1.00 88.56 121 ARG A C 1
ATOM 899 O O . ARG A 1 121 ? -7.637 27.098 21.896 1.00 88.56 121 ARG A O 1
ATOM 906 N N . GLN A 1 122 ? -6.541 28.651 23.102 1.00 84.44 122 GLN A N 1
ATOM 907 C CA . GLN A 1 122 ? -5.676 29.100 22.006 1.00 84.44 122 GLN A CA 1
ATOM 908 C C . GLN A 1 122 ? -4.761 27.972 21.513 1.00 84.44 122 GLN A C 1
ATOM 910 O O . GLN A 1 122 ? -4.660 27.743 20.307 1.00 84.44 122 GLN A O 1
ATOM 915 N N . GLN A 1 123 ? -4.161 27.214 22.435 1.00 84.81 123 GLN A N 1
ATOM 916 C CA . GLN A 1 123 ? -3.313 26.074 22.093 1.00 84.81 123 GLN A CA 1
ATOM 917 C C . GLN A 1 123 ? -4.090 24.981 21.346 1.00 84.81 123 GLN A C 1
ATOM 919 O O . GLN A 1 123 ? -3.624 24.470 20.325 1.00 84.81 123 GLN A O 1
ATOM 924 N N . LEU A 1 124 ? -5.289 24.632 21.824 1.00 88.81 124 LEU A N 1
ATOM 925 C CA . LEU A 1 124 ? -6.151 23.656 21.158 1.00 88.81 124 LEU A CA 1
ATOM 926 C C . LEU A 1 124 ? -6.573 24.131 19.768 1.00 88.81 124 LEU A C 1
ATOM 928 O O . LEU A 1 124 ? -6.529 23.336 18.836 1.00 88.81 124 LEU A O 1
ATOM 932 N N . GLN A 1 125 ? -6.913 25.411 19.608 1.00 90.69 125 GLN A N 1
ATOM 933 C CA . GLN A 1 125 ? -7.286 25.987 18.315 1.00 90.69 125 GLN A CA 1
ATOM 934 C C . GLN A 1 125 ? -6.116 25.964 17.320 1.00 90.69 125 GLN A C 1
ATOM 936 O O . GLN A 1 125 ? -6.296 25.614 16.153 1.00 90.69 125 GLN A O 1
ATOM 941 N N . HIS A 1 126 ? -4.901 26.283 17.772 1.00 83.94 126 HIS A N 1
ATOM 942 C CA . HIS A 1 126 ? -3.704 26.194 16.937 1.00 83.94 126 HIS A CA 1
ATOM 943 C C . HIS A 1 126 ? -3.460 24.759 16.442 1.00 83.94 126 HIS A C 1
ATOM 945 O O . HIS A 1 126 ? -3.248 24.529 15.248 1.00 83.94 126 HIS A O 1
ATOM 951 N N . LEU A 1 127 ? -3.535 23.780 17.348 1.00 82.25 127 LEU A N 1
ATOM 952 C CA . LEU A 1 127 ? -3.345 22.368 17.016 1.00 82.25 127 LEU A CA 1
ATOM 953 C C . LEU A 1 127 ? -4.485 21.798 16.161 1.00 82.25 127 LEU A C 1
ATOM 955 O O . LEU A 1 127 ? -4.226 20.971 15.288 1.00 82.25 127 LEU A O 1
ATOM 959 N N . GLU A 1 128 ? -5.718 22.260 16.359 1.00 91.81 128 GLU A N 1
ATOM 960 C CA . GLU A 1 128 ? -6.872 21.908 15.529 1.00 91.81 128 GLU A CA 1
ATOM 961 C C . GLU A 1 128 ? -6.672 22.386 14.090 1.00 91.81 128 GLU A C 1
ATOM 963 O O . GLU A 1 128 ? -6.806 21.596 13.158 1.00 91.81 128 GLU A O 1
ATOM 968 N N . ASN A 1 129 ? -6.237 23.632 13.892 1.00 85.75 129 ASN A N 1
ATOM 969 C CA . ASN A 1 129 ? -5.929 24.163 12.562 1.00 85.75 129 ASN A CA 1
ATOM 970 C C . ASN A 1 129 ? -4.805 23.370 11.876 1.00 85.75 129 ASN A C 1
ATOM 972 O O . ASN A 1 129 ? -4.906 23.032 10.693 1.00 85.75 129 ASN A O 1
ATOM 976 N N . ALA A 1 130 ? -3.750 23.015 12.617 1.00 75.19 130 ALA A N 1
ATOM 977 C CA . ALA A 1 130 ? -2.680 22.158 12.109 1.00 75.19 130 ALA A CA 1
ATOM 978 C C . ALA A 1 130 ? -3.192 20.754 11.734 1.00 75.19 130 ALA A C 1
ATOM 980 O O . ALA A 1 130 ? -2.825 20.218 10.684 1.00 75.19 130 ALA A O 1
ATOM 981 N N . PHE A 1 131 ? -4.065 20.166 12.557 1.00 88.25 131 PHE A N 1
ATOM 982 C CA . PHE A 1 131 ? -4.726 18.893 12.278 1.00 88.25 131 PHE A CA 1
ATOM 983 C C . PHE A 1 131 ? -5.605 18.965 11.023 1.00 88.25 131 PHE A C 1
ATOM 985 O O . PHE A 1 131 ? -5.503 18.079 10.174 1.00 88.25 131 PHE A O 1
ATOM 992 N N . LEU A 1 132 ? -6.419 20.011 10.868 1.00 86.12 132 LEU A N 1
ATOM 993 C CA . LEU A 1 132 ? -7.290 20.210 9.708 1.00 86.12 132 LEU A CA 1
ATOM 994 C C . LEU A 1 132 ? -6.480 20.419 8.424 1.00 86.12 132 LEU A C 1
ATOM 996 O O . LEU A 1 132 ? -6.771 19.791 7.411 1.00 86.12 132 LEU A O 1
ATOM 1000 N N . CYS A 1 133 ? -5.397 21.195 8.474 1.00 78.19 133 CYS A N 1
ATOM 1001 C CA . CYS A 1 133 ? -4.487 21.350 7.339 1.00 78.19 133 CYS A CA 1
ATOM 1002 C C . CYS A 1 133 ? -3.819 20.016 6.954 1.00 78.19 133 CYS A C 1
ATOM 1004 O O . CYS A 1 133 ? -3.747 19.662 5.775 1.00 78.19 133 CYS A O 1
ATOM 1006 N N . ALA A 1 134 ? -3.375 19.225 7.938 1.00 74.12 134 ALA A N 1
ATOM 1007 C CA . ALA A 1 134 ? -2.835 17.889 7.684 1.00 74.12 134 ALA A CA 1
ATOM 1008 C C . ALA A 1 134 ? -3.899 16.933 7.116 1.00 74.12 134 ALA A C 1
ATOM 1010 O O . ALA A 1 134 ? -3.606 16.158 6.210 1.00 74.12 134 ALA A O 1
ATOM 1011 N N . LYS A 1 135 ? -5.139 17.013 7.610 1.00 79.00 135 LYS A N 1
ATOM 1012 C CA . LYS A 1 135 ? -6.293 16.254 7.111 1.00 79.00 135 LYS A CA 1
ATOM 1013 C C . LYS A 1 135 ? -6.594 16.599 5.649 1.00 79.00 135 LYS A C 1
ATOM 1015 O O . LYS A 1 135 ? -6.782 15.683 4.855 1.00 79.00 135 LYS A O 1
ATOM 1020 N N . GLU A 1 136 ? -6.583 17.878 5.286 1.00 73.31 136 GLU A N 1
ATOM 1021 C CA . GLU A 1 136 ? -6.782 18.342 3.907 1.00 73.31 136 GLU A CA 1
ATOM 1022 C C . GLU A 1 136 ? -5.678 17.800 2.986 1.00 73.31 136 GLU A C 1
ATOM 1024 O O . GLU A 1 136 ? -5.956 17.212 1.941 1.00 73.31 136 GLU A O 1
ATOM 1029 N N . LYS A 1 137 ? -4.412 17.885 3.420 1.00 64.56 137 LYS A N 1
ATOM 1030 C CA . LYS A 1 137 ? -3.263 17.325 2.688 1.00 64.56 137 LYS A CA 1
ATOM 1031 C C . LYS A 1 137 ? -3.359 15.807 2.522 1.00 64.56 137 LYS A C 1
ATOM 1033 O O . LYS A 1 137 ? -3.095 15.306 1.430 1.00 64.56 137 LYS A O 1
ATOM 1038 N N . ASP A 1 138 ? -3.771 15.079 3.561 1.00 61.19 138 ASP A N 1
ATOM 1039 C CA . ASP A 1 138 ? -4.011 13.634 3.491 1.00 61.19 138 ASP A CA 1
ATOM 1040 C C . ASP A 1 138 ? -5.118 13.311 2.471 1.00 61.19 138 ASP A C 1
ATOM 1042 O O . ASP A 1 138 ? -4.972 12.379 1.679 1.00 61.19 138 ASP A O 1
ATOM 1046 N N . ILE A 1 139 ? -6.208 14.086 2.443 1.00 59.97 139 ILE A N 1
ATOM 1047 C CA . ILE A 1 139 ? -7.311 13.921 1.482 1.00 59.97 139 ILE A CA 1
ATOM 1048 C C . ILE A 1 139 ? -6.833 14.183 0.051 1.00 59.97 139 ILE A C 1
ATOM 1050 O O . ILE A 1 139 ? -7.112 13.372 -0.835 1.00 59.97 139 ILE A O 1
ATOM 1054 N N . LEU A 1 140 ? -6.084 15.263 -0.183 1.00 54.62 140 LEU A N 1
ATOM 1055 C CA . LEU A 1 140 ? -5.514 15.591 -1.494 1.00 54.62 140 LEU A CA 1
ATOM 1056 C C . LEU A 1 140 ? -4.530 14.515 -1.970 1.00 54.62 140 LEU A C 1
ATOM 1058 O O . LEU A 1 140 ? -4.601 14.080 -3.122 1.00 54.62 140 LEU A O 1
ATOM 1062 N N . TYR A 1 141 ? -3.688 14.003 -1.068 1.00 47.16 141 TYR A N 1
ATOM 1063 C CA . TYR A 1 141 ? -2.779 12.892 -1.347 1.00 47.16 141 TYR A CA 1
ATOM 1064 C C . TYR A 1 141 ? -3.537 11.599 -1.685 1.00 47.16 141 TYR A C 1
ATOM 1066 O O . TYR A 1 141 ? -3.215 10.924 -2.666 1.00 47.16 141 TYR A O 1
ATOM 1074 N N . ILE A 1 142 ? -4.588 11.267 -0.926 1.00 46.69 142 ILE A N 1
ATOM 1075 C CA . ILE A 1 142 ? -5.457 10.105 -1.182 1.00 46.69 142 ILE A CA 1
ATOM 1076 C C . ILE A 1 142 ? -6.197 10.248 -2.524 1.00 46.69 142 ILE A C 1
ATOM 1078 O O . ILE A 1 142 ? -6.380 9.250 -3.224 1.00 46.69 142 ILE A O 1
ATOM 1082 N N . ARG A 1 143 ? -6.586 11.472 -2.903 1.00 46.75 143 ARG A N 1
ATOM 1083 C CA . ARG A 1 143 ? -7.223 11.807 -4.190 1.00 46.75 143 ARG A CA 1
ATOM 1084 C C . ARG A 1 143 ? -6.228 11.946 -5.350 1.00 46.75 143 ARG A C 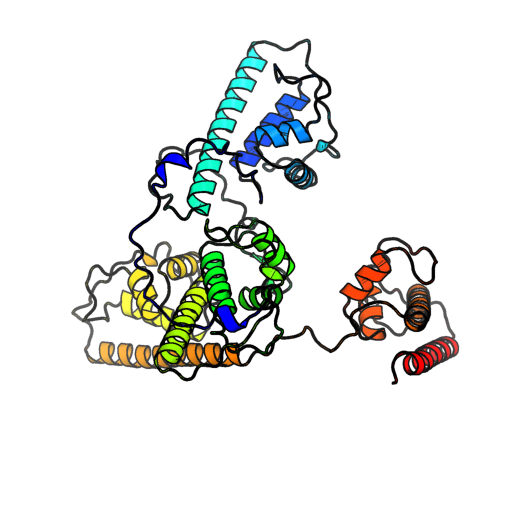1
ATOM 1086 O O . ARG A 1 143 ? -6.648 12.051 -6.497 1.00 46.75 143 ARG A O 1
ATOM 1093 N N . GLY A 1 144 ? -4.922 11.877 -5.085 1.00 37.66 144 GLY A N 1
ATOM 1094 C CA . GLY A 1 144 ? -3.884 11.875 -6.114 1.00 37.66 144 GLY A CA 1
ATOM 1095 C C . GLY A 1 144 ? -3.613 13.235 -6.765 1.00 37.66 144 GLY A C 1
ATOM 1096 O O . GLY A 1 144 ? -3.093 13.254 -7.886 1.00 37.66 144 GLY A O 1
ATOM 1097 N N . LEU A 1 145 ? -3.934 14.337 -6.085 1.00 40.41 145 LEU A N 1
ATOM 1098 C CA . LEU A 1 145 ? -3.587 15.698 -6.504 1.00 40.41 145 LEU A CA 1
ATOM 1099 C C . LEU A 1 145 ? -2.200 16.078 -5.960 1.00 40.41 145 LEU A C 1
ATOM 1101 O O . LEU A 1 145 ? -1.825 15.666 -4.861 1.00 40.41 145 LEU A O 1
ATOM 1105 N N . ASP A 1 146 ? -1.413 16.799 -6.762 1.00 35.38 146 ASP A N 1
ATOM 1106 C CA . ASP A 1 146 ? -0.022 17.140 -6.445 1.00 35.38 146 ASP A CA 1
ATOM 1107 C C . ASP A 1 146 ? 0.027 18.141 -5.280 1.00 35.38 146 ASP A C 1
ATOM 1109 O O . ASP A 1 146 ? -0.563 19.217 -5.341 1.00 35.38 146 ASP A O 1
ATOM 1113 N N . THR A 1 147 ? 0.706 17.788 -4.188 1.00 39.88 147 THR A N 1
ATOM 1114 C CA . THR A 1 147 ? 0.754 18.598 -2.955 1.00 39.88 147 THR A CA 1
ATOM 1115 C C . THR A 1 147 ? 1.829 19.690 -3.003 1.00 39.88 147 THR A C 1
ATOM 1117 O O . THR A 1 147 ? 2.171 20.268 -1.973 1.00 39.88 147 THR A O 1
ATOM 1120 N N . THR A 1 148 ? 2.426 19.941 -4.171 1.00 40.38 148 THR A N 1
ATOM 1121 C CA . THR A 1 148 ? 3.580 20.837 -4.342 1.00 40.38 148 THR A CA 1
ATOM 1122 C C . THR A 1 148 ? 3.229 22.323 -4.382 1.00 40.38 148 THR A C 1
ATOM 1124 O O . THR A 1 148 ? 4.143 23.141 -4.381 1.00 40.38 148 THR A O 1
ATOM 1127 N N . THR A 1 149 ? 1.946 22.690 -4.406 1.00 37.47 149 THR A N 1
ATOM 1128 C CA . THR A 1 149 ? 1.487 24.087 -4.531 1.00 37.47 149 THR A CA 1
ATOM 1129 C C . THR A 1 149 ? 0.979 24.716 -3.232 1.00 37.47 149 THR A C 1
ATOM 1131 O O . THR A 1 149 ? 0.616 25.886 -3.245 1.00 37.47 149 THR A O 1
ATOM 1134 N N . ILE A 1 150 ? 0.988 24.005 -2.098 1.00 36.50 150 ILE A N 1
ATOM 1135 C CA . ILE A 1 150 ? 0.518 24.566 -0.819 1.00 36.50 150 ILE A CA 1
ATOM 1136 C C . ILE A 1 150 ? 1.712 24.957 0.060 1.00 36.50 150 ILE A C 1
ATOM 1138 O O . ILE A 1 150 ? 2.245 24.144 0.814 1.00 36.50 150 ILE A O 1
ATOM 1142 N N . ASP A 1 151 ? 2.089 26.222 -0.112 1.00 33.50 151 ASP A N 1
ATOM 1143 C CA . ASP A 1 151 ? 2.812 27.147 0.770 1.00 33.50 151 ASP A CA 1
ATOM 1144 C C . ASP A 1 151 ? 4.031 26.625 1.581 1.00 33.50 151 ASP A C 1
ATOM 1146 O O . ASP A 1 151 ? 3.878 25.887 2.563 1.00 33.50 151 ASP A O 1
ATOM 1150 N N . PRO A 1 152 ? 5.271 27.053 1.255 1.00 33.97 152 PRO A N 1
ATOM 1151 C CA . PRO A 1 152 ? 6.484 26.692 1.998 1.00 33.97 152 PRO A CA 1
ATOM 1152 C C . PRO A 1 152 ? 6.657 27.423 3.348 1.00 33.97 152 PRO A C 1
ATOM 1154 O O . PRO A 1 152 ? 7.645 27.171 4.044 1.00 33.97 152 PRO A O 1
ATOM 1157 N N . ALA A 1 153 ? 5.733 28.308 3.742 1.00 29.70 153 ALA A N 1
ATOM 1158 C CA . ALA A 1 153 ? 5.876 29.163 4.926 1.00 29.70 153 ALA A CA 1
ATOM 1159 C C . ALA A 1 153 ? 5.544 28.487 6.277 1.00 29.70 153 ALA A C 1
ATOM 1161 O O . ALA A 1 153 ? 5.940 28.987 7.328 1.00 29.70 153 ALA A O 1
ATOM 1162 N N . ALA A 1 154 ? 4.895 27.318 6.297 1.00 36.38 154 ALA A N 1
ATOM 1163 C CA . ALA A 1 154 ? 4.579 26.606 7.541 1.00 36.38 154 ALA A CA 1
ATOM 1164 C C . ALA A 1 154 ? 5.759 25.742 8.040 1.00 36.38 154 ALA A C 1
ATOM 1166 O O . ALA A 1 154 ? 5.677 24.513 8.095 1.00 36.38 154 ALA A O 1
ATOM 1167 N N . LYS A 1 155 ? 6.881 26.372 8.411 1.00 31.75 155 LYS A N 1
ATOM 1168 C CA . LYS A 1 155 ? 7.965 25.712 9.162 1.00 31.75 155 LYS A CA 1
ATOM 1169 C C . LYS A 1 155 ? 7.586 25.590 10.642 1.00 31.75 155 LYS A C 1
ATOM 1171 O O . LYS A 1 155 ? 8.120 26.289 11.492 1.00 31.75 155 LYS A O 1
ATOM 1176 N N . VAL A 1 156 ? 6.699 24.651 10.956 1.00 29.19 156 VAL A N 1
ATOM 1177 C CA . VAL A 1 156 ? 6.735 23.989 12.270 1.00 29.19 156 VAL A CA 1
ATOM 1178 C C . VAL A 1 156 ? 7.809 22.895 12.174 1.00 29.19 156 VAL A C 1
ATOM 1180 O O . VAL A 1 156 ? 7.908 22.283 11.104 1.00 29.19 156 VAL A O 1
ATOM 1183 N N . PRO A 1 157 ? 8.629 22.624 13.210 1.00 31.25 157 PRO A N 1
ATOM 1184 C CA . PRO A 1 157 ? 9.589 21.519 13.210 1.00 31.25 157 PRO A CA 1
ATOM 1185 C C . PRO A 1 157 ? 8.850 20.172 13.138 1.00 31.25 157 PRO A C 1
ATOM 1187 O O . PRO A 1 157 ? 8.626 19.489 14.132 1.00 31.25 157 PRO A O 1
ATOM 1190 N N . LEU A 1 158 ? 8.411 19.799 11.938 1.00 36.59 158 LEU A N 1
ATOM 1191 C CA . LEU A 1 158 ? 7.793 18.519 11.649 1.00 36.59 158 LEU A CA 1
ATOM 1192 C C . LEU A 1 158 ? 8.903 17.476 11.703 1.00 36.59 158 LEU A C 1
ATOM 1194 O O . LEU A 1 158 ? 9.655 17.283 10.744 1.00 36.59 158 LEU A O 1
ATOM 1198 N N . GLY A 1 159 ? 9.011 16.819 12.857 1.00 30.55 159 GLY A N 1
ATOM 1199 C CA . GLY A 1 159 ? 9.736 15.567 12.984 1.00 30.55 159 GLY A CA 1
ATOM 1200 C C . GLY A 1 159 ? 9.350 14.645 11.828 1.00 30.55 159 GLY A C 1
ATOM 1201 O O . GLY A 1 159 ? 8.178 14.528 11.464 1.00 30.55 159 GLY A O 1
ATOM 1202 N N . ARG A 1 160 ? 10.369 14.049 11.203 1.00 30.08 160 ARG A N 1
ATOM 1203 C CA . ARG A 1 160 ? 10.249 13.099 10.091 1.00 30.08 160 ARG A CA 1
ATOM 1204 C C . ARG A 1 160 ? 9.065 12.139 10.339 1.00 30.08 160 ARG A C 1
ATOM 1206 O O . ARG A 1 160 ? 8.983 11.593 11.440 1.00 30.08 160 ARG A O 1
ATOM 1213 N N . PRO A 1 161 ? 8.180 11.890 9.351 1.00 29.92 161 PRO A N 1
ATOM 1214 C CA . PRO A 1 161 ? 7.083 10.943 9.526 1.00 29.92 161 PRO A CA 1
ATOM 1215 C C . PRO A 1 161 ? 7.632 9.585 9.988 1.00 29.92 161 PRO A C 1
ATOM 1217 O O . PRO A 1 161 ? 8.695 9.177 9.502 1.00 29.92 161 PRO A O 1
ATOM 1220 N N . PRO A 1 162 ? 6.945 8.870 10.901 1.00 34.16 162 PRO A N 1
ATOM 1221 C CA . PRO A 1 162 ? 7.409 7.572 11.357 1.00 34.16 162 PRO A CA 1
ATOM 1222 C C . PRO A 1 162 ? 7.584 6.657 10.148 1.00 34.16 162 PRO A C 1
ATOM 1224 O O . PRO A 1 162 ? 6.675 6.515 9.328 1.00 34.16 162 PRO A O 1
ATOM 1227 N N . THR A 1 163 ? 8.729 5.989 10.058 1.00 35.34 163 THR A N 1
ATOM 1228 C CA . THR A 1 163 ? 9.067 5.019 9.003 1.00 35.34 163 THR A CA 1
ATOM 1229 C C . THR A 1 163 ? 7.985 3.931 8.832 1.00 35.34 163 THR A C 1
ATOM 1231 O O . THR A 1 163 ? 7.885 3.312 7.777 1.00 35.34 163 THR A O 1
ATOM 1234 N N . ALA A 1 164 ? 7.125 3.747 9.843 1.00 35.38 164 ALA A N 1
ATOM 1235 C CA . ALA A 1 164 ? 5.980 2.837 9.883 1.00 35.38 164 ALA A CA 1
ATOM 1236 C C . ALA A 1 164 ? 4.740 3.266 9.060 1.00 35.38 164 ALA A C 1
ATOM 1238 O O . ALA A 1 164 ? 3.835 2.452 8.877 1.00 35.38 164 ALA A O 1
ATOM 1239 N N . ALA A 1 165 ? 4.657 4.512 8.575 1.00 37.25 165 ALA A N 1
ATOM 1240 C CA . ALA A 1 165 ? 3.548 4.974 7.725 1.00 37.25 165 ALA A CA 1
ATOM 1241 C C . ALA A 1 165 ? 3.719 4.587 6.242 1.00 37.25 165 ALA A C 1
ATOM 1243 O O . ALA A 1 165 ? 2.765 4.632 5.464 1.00 37.25 165 ALA A O 1
ATOM 1244 N N . PHE A 1 166 ? 4.921 4.178 5.844 1.00 42.91 166 PHE A N 1
ATOM 1245 C CA . PHE A 1 166 ? 5.207 3.734 4.485 1.00 42.91 166 PHE A CA 1
ATOM 1246 C C . PHE A 1 166 ? 4.912 2.241 4.329 1.00 42.91 166 PHE A C 1
ATOM 1248 O O . PHE A 1 166 ? 4.933 1.487 5.301 1.00 42.91 166 PHE A O 1
ATOM 1255 N N . SER A 1 167 ? 4.619 1.808 3.098 1.00 46.56 167 SER A N 1
ATOM 1256 C CA . SER A 1 167 ? 4.485 0.382 2.790 1.00 46.56 167 SER A CA 1
ATOM 1257 C C . SER A 1 167 ? 5.787 -0.331 3.166 1.00 46.56 167 SER A C 1
ATOM 1259 O O . SER A 1 167 ? 6.797 -0.151 2.491 1.00 46.56 167 SER A O 1
ATOM 1261 N N . SER A 1 168 ? 5.761 -1.126 4.235 1.00 44.28 168 SER A N 1
ATOM 1262 C CA . SER A 1 168 ? 6.920 -1.843 4.774 1.00 44.28 168 SER A CA 1
ATOM 1263 C C . SER A 1 168 ? 6.746 -3.347 4.606 1.00 44.28 168 SER A C 1
ATOM 1265 O O . SER A 1 168 ? 5.624 -3.853 4.574 1.00 44.28 168 SER A O 1
ATOM 1267 N N . VAL A 1 169 ? 7.850 -4.076 4.485 1.00 47.50 169 VAL A N 1
ATOM 1268 C CA . VAL A 1 169 ? 7.839 -5.535 4.361 1.00 47.50 169 VAL A CA 1
ATOM 1269 C C . VAL A 1 169 ? 8.023 -6.141 5.753 1.00 47.50 169 VAL A C 1
ATOM 1271 O O . VAL A 1 169 ? 8.929 -5.746 6.481 1.00 47.50 169 VAL A O 1
ATOM 1274 N N . ASN A 1 170 ? 7.140 -7.053 6.161 1.00 42.78 170 ASN A N 1
ATOM 1275 C CA . ASN A 1 170 ? 7.263 -7.753 7.439 1.00 42.78 170 ASN A CA 1
ATOM 1276 C C . ASN A 1 170 ? 8.274 -8.912 7.356 1.00 42.78 170 ASN A C 1
ATOM 1278 O O . ASN A 1 170 ? 8.746 -9.260 6.278 1.00 42.78 170 ASN A O 1
ATOM 1282 N N . ALA A 1 171 ? 8.560 -9.560 8.490 1.00 31.61 171 ALA A N 1
ATOM 1283 C CA . ALA A 1 171 ? 9.496 -10.689 8.569 1.00 31.61 171 ALA A CA 1
ATOM 1284 C C . ALA A 1 171 ? 9.135 -11.896 7.670 1.00 31.61 171 ALA A C 1
ATOM 1286 O O . ALA A 1 171 ? 9.981 -12.743 7.420 1.00 31.61 171 ALA A O 1
ATOM 1287 N N . LEU A 1 172 ? 7.895 -11.972 7.170 1.00 38.38 172 LEU A N 1
ATOM 1288 C CA . LEU A 1 172 ? 7.428 -12.998 6.229 1.00 38.38 172 LEU A CA 1
ATOM 1289 C C . LEU A 1 172 ? 7.528 -12.547 4.762 1.00 38.38 172 LEU A C 1
ATOM 1291 O O . LEU A 1 172 ? 6.950 -13.183 3.887 1.00 38.38 172 LEU A O 1
ATOM 1295 N N . GLY A 1 173 ? 8.178 -11.415 4.481 1.00 45.09 173 GLY A N 1
ATOM 1296 C CA . GLY A 1 173 ? 8.268 -10.869 3.128 1.00 45.09 173 GLY A CA 1
ATOM 1297 C C . GLY A 1 173 ? 6.979 -10.204 2.629 1.00 45.09 173 GLY A C 1
ATOM 1298 O O . GLY A 1 173 ? 6.911 -9.805 1.469 1.00 45.09 173 GLY A O 1
ATOM 1299 N N . HIS A 1 174 ? 5.955 -10.040 3.478 1.00 56.62 174 HIS A N 1
ATOM 1300 C CA . HIS A 1 174 ? 4.684 -9.433 3.085 1.00 56.62 174 HIS A CA 1
ATOM 1301 C C . HIS A 1 174 ? 4.663 -7.921 3.295 1.00 56.62 174 HIS A C 1
ATOM 1303 O O . HIS A 1 174 ? 4.984 -7.428 4.376 1.00 56.62 174 HIS A O 1
ATOM 1309 N N . ARG A 1 175 ? 4.147 -7.184 2.310 1.00 61.38 175 ARG A N 1
ATOM 1310 C CA . ARG A 1 175 ? 3.849 -5.756 2.428 1.00 61.38 175 ARG A CA 1
ATOM 1311 C C . ARG A 1 175 ? 2.753 -5.506 3.462 1.00 61.38 175 ARG A C 1
ATOM 1313 O O . ARG A 1 175 ? 1.701 -6.156 3.486 1.00 61.38 175 ARG A O 1
ATOM 1320 N N . THR A 1 176 ? 2.994 -4.519 4.308 1.00 57.66 176 THR A N 1
ATOM 1321 C CA . THR A 1 176 ? 2.118 -4.049 5.380 1.00 57.66 176 THR A CA 1
ATOM 1322 C C . THR A 1 176 ? 2.029 -2.523 5.352 1.00 57.66 176 THR A C 1
ATOM 1324 O O . THR A 1 176 ? 2.725 -1.866 4.583 1.00 57.66 176 THR A O 1
ATOM 1327 N N . GLY A 1 177 ? 1.122 -1.948 6.142 1.00 62.84 177 GLY A N 1
ATOM 1328 C CA . GLY A 1 177 ? 0.884 -0.504 6.144 1.00 62.84 177 GLY A CA 1
ATOM 1329 C C . GLY A 1 177 ? -0.054 -0.037 5.026 1.00 62.84 177 GLY A C 1
ATOM 1330 O O . GLY A 1 177 ? -0.837 -0.824 4.472 1.00 62.84 177 GLY A O 1
ATOM 1331 N N . TYR A 1 178 ? -0.012 1.266 4.746 1.00 62.44 178 TYR A N 1
ATOM 1332 C CA . TYR A 1 178 ? -0.894 1.930 3.787 1.00 62.44 178 TYR A CA 1
ATOM 1333 C C . TYR A 1 178 ? -0.697 1.429 2.358 1.00 62.44 178 TYR A C 1
ATOM 1335 O O . TYR A 1 178 ? 0.352 0.896 2.000 1.00 62.44 178 TYR A O 1
ATOM 1343 N N . TRP A 1 179 ? -1.738 1.595 1.545 1.00 72.62 179 TRP A N 1
ATOM 1344 C CA . TRP A 1 179 ? -1.659 1.337 0.115 1.00 72.62 179 TRP A CA 1
ATOM 1345 C C . TRP A 1 179 ? -1.124 2.575 -0.587 1.00 72.62 179 TRP A C 1
ATOM 1347 O O . TRP A 1 179 ? -1.796 3.609 -0.619 1.00 72.62 179 TRP A O 1
ATOM 1357 N N . LEU A 1 180 ? 0.070 2.454 -1.159 1.00 68.56 180 LEU A N 1
ATOM 1358 C CA . LEU A 1 180 ? 0.657 3.526 -1.961 1.00 68.56 180 LEU A CA 1
ATOM 1359 C C . LEU A 1 180 ? -0.180 3.779 -3.222 1.00 68.56 180 LEU A C 1
ATOM 1361 O O . LEU A 1 180 ? -0.934 2.910 -3.662 1.00 68.56 180 LEU A O 1
ATOM 1365 N N . ARG A 1 181 ? -0.043 4.959 -3.832 1.00 69.06 181 ARG A N 1
ATOM 1366 C CA . ARG A 1 181 ? -0.760 5.288 -5.075 1.00 69.06 181 ARG A CA 1
ATOM 1367 C C . ARG A 1 181 ? -0.439 4.286 -6.182 1.00 69.06 181 ARG A C 1
ATOM 1369 O O . ARG A 1 181 ? -1.346 3.778 -6.830 1.00 69.06 181 ARG A O 1
ATOM 1376 N N . GLU A 1 182 ? 0.836 3.954 -6.358 1.00 70.94 182 GLU A N 1
ATOM 1377 C CA . GLU A 1 182 ? 1.296 2.986 -7.358 1.00 70.94 182 GLU A CA 1
ATOM 1378 C C . GLU A 1 182 ? 0.712 1.593 -7.105 1.00 70.94 182 GLU A C 1
ATOM 1380 O O . GLU A 1 182 ? 0.292 0.907 -8.033 1.00 70.94 182 GLU A O 1
ATOM 1385 N N . GLU A 1 183 ? 0.610 1.218 -5.832 1.00 79.69 183 GLU A N 1
ATOM 1386 C CA . GLU A 1 183 ? 0.008 -0.038 -5.397 1.00 79.69 183 GLU A CA 1
ATOM 1387 C C . GLU A 1 183 ? -1.496 -0.088 -5.678 1.00 79.69 183 GLU A C 1
ATOM 1389 O O . GLU A 1 183 ? -2.005 -1.095 -6.165 1.00 79.69 183 GLU A O 1
ATOM 1394 N N . GLN A 1 184 ? -2.211 1.014 -5.448 1.00 83.69 184 GLN A N 1
ATOM 1395 C CA . GLN A 1 184 ? -3.631 1.121 -5.775 1.00 83.69 184 GLN A CA 1
ATOM 1396 C C . GLN A 1 184 ? -3.887 1.111 -7.289 1.00 83.69 184 GLN A C 1
ATOM 1398 O O . GLN A 1 184 ? -4.832 0.457 -7.726 1.00 83.69 184 GLN A O 1
ATOM 1403 N N . MET A 1 185 ? -3.050 1.779 -8.094 1.00 79.69 185 MET A N 1
ATOM 1404 C CA . MET A 1 185 ? -3.147 1.745 -9.561 1.00 79.69 185 MET A CA 1
ATOM 1405 C C . MET A 1 185 ? -2.906 0.339 -10.108 1.00 79.69 185 MET A C 1
ATOM 1407 O O . MET A 1 185 ? -3.671 -0.144 -10.944 1.00 79.69 185 MET A O 1
ATOM 1411 N N . TYR A 1 186 ? -1.867 -0.334 -9.610 1.00 87.25 186 TYR A N 1
ATOM 1412 C CA . TYR A 1 186 ? -1.562 -1.700 -10.014 1.00 87.25 186 TYR A CA 1
ATOM 1413 C C . TYR A 1 186 ? -2.695 -2.658 -9.636 1.00 87.25 186 TYR A C 1
ATOM 1415 O O . TYR A 1 186 ? -3.182 -3.399 -10.486 1.00 87.25 186 TYR A O 1
ATOM 1423 N N . ALA A 1 187 ? -3.196 -2.575 -8.402 1.00 91.00 187 ALA A N 1
ATOM 1424 C CA . ALA A 1 187 ? -4.337 -3.367 -7.961 1.00 91.00 187 ALA A CA 1
ATOM 1425 C C . ALA A 1 187 ? -5.605 -3.107 -8.783 1.00 91.00 187 ALA A C 1
ATOM 1427 O O . ALA A 1 187 ? -6.312 -4.049 -9.119 1.00 91.00 187 ALA A O 1
ATOM 1428 N N . HIS A 1 188 ? -5.887 -1.851 -9.135 1.00 89.25 188 HIS A N 1
ATOM 1429 C CA . HIS A 1 188 ? -7.032 -1.509 -9.975 1.00 89.25 188 HIS A CA 1
ATOM 1430 C C . HIS A 1 188 ? -6.929 -2.178 -11.350 1.00 89.25 188 HIS A C 1
ATOM 1432 O O . HIS A 1 188 ? -7.880 -2.813 -11.796 1.00 89.25 188 HIS A O 1
ATOM 1438 N N . LYS A 1 189 ? -5.767 -2.084 -12.011 1.00 91.50 189 LYS A N 1
ATOM 1439 C CA . LYS A 1 189 ? -5.556 -2.735 -13.313 1.00 91.50 189 LYS A CA 1
ATOM 1440 C C . LYS A 1 189 ? -5.633 -4.262 -13.201 1.00 91.50 189 LYS A C 1
ATOM 1442 O O . LYS A 1 189 ? -6.206 -4.891 -14.083 1.00 91.50 189 LYS A O 1
ATOM 1447 N N . LEU A 1 190 ? -5.122 -4.852 -12.115 1.00 92.75 190 LEU A N 1
ATOM 1448 C CA . LEU A 1 190 ? -5.262 -6.286 -11.836 1.00 92.75 190 LEU A CA 1
ATOM 1449 C C . LEU A 1 190 ? -6.733 -6.703 -11.722 1.00 92.75 190 LEU A C 1
ATOM 1451 O O . LEU A 1 190 ? -7.110 -7.712 -12.306 1.00 92.75 190 LEU A O 1
ATOM 1455 N N . ILE A 1 191 ? -7.558 -5.929 -11.008 1.00 92.19 191 ILE A N 1
ATOM 1456 C CA . ILE A 1 191 ? -9.004 -6.176 -10.887 1.00 92.19 191 ILE A CA 1
ATOM 1457 C C . ILE A 1 191 ? -9.683 -6.076 -12.257 1.00 92.19 191 ILE A C 1
ATOM 1459 O O . ILE A 1 191 ? -10.452 -6.960 -12.613 1.00 92.19 191 ILE A O 1
ATOM 1463 N N . ASP A 1 192 ? -9.379 -5.037 -13.037 1.00 90.12 192 ASP A N 1
ATOM 1464 C CA . ASP A 1 192 ? -9.948 -4.842 -14.376 1.00 90.12 192 ASP A CA 1
ATOM 1465 C C . ASP A 1 192 ? -9.628 -6.022 -15.309 1.00 90.12 192 ASP A C 1
ATOM 1467 O O . ASP A 1 192 ? -10.525 -6.606 -15.912 1.00 90.12 192 ASP A O 1
ATOM 1471 N N . CYS A 1 193 ? -8.361 -6.445 -15.360 1.00 90.62 193 CYS A N 1
ATOM 1472 C CA . CYS A 1 193 ? -7.941 -7.593 -16.171 1.00 90.62 193 CYS A CA 1
ATOM 1473 C C . CYS A 1 193 ? -8.561 -8.906 -15.672 1.00 90.62 193 CYS A C 1
ATOM 1475 O O . CYS A 1 193 ? -8.925 -9.760 -16.477 1.00 90.62 193 CYS A O 1
ATOM 1477 N N . PHE A 1 194 ? -8.712 -9.056 -14.353 1.00 92.75 194 PHE A N 1
ATOM 1478 C CA . PHE A 1 194 ? -9.350 -10.216 -13.736 1.00 92.75 194 PHE A CA 1
ATOM 1479 C C . PHE A 1 194 ? -10.825 -10.330 -14.122 1.00 92.75 194 PHE A C 1
ATOM 1481 O O . PHE A 1 194 ? -11.281 -11.414 -14.463 1.00 92.75 194 PHE A O 1
ATOM 1488 N N . LEU A 1 195 ? -11.572 -9.226 -14.092 1.00 90.00 195 LEU A N 1
ATOM 1489 C CA . LEU A 1 195 ? -12.990 -9.227 -14.455 1.00 90.00 195 LEU A CA 1
ATOM 1490 C C . LEU A 1 195 ? -13.210 -9.411 -15.961 1.00 90.00 195 LEU A C 1
ATOM 1492 O O . LEU A 1 195 ? -14.196 -10.021 -16.358 1.00 90.00 195 LEU A O 1
ATOM 1496 N N . LYS A 1 196 ? -12.291 -8.912 -16.793 1.00 89.00 196 LYS A N 1
ATOM 1497 C CA . LYS A 1 196 ? -12.348 -9.059 -18.256 1.00 89.00 196 LYS A CA 1
ATOM 1498 C C . LYS A 1 196 ? -11.886 -10.428 -18.765 1.00 89.00 196 LYS A C 1
ATOM 1500 O O . LYS A 1 196 ? -12.043 -10.711 -19.950 1.00 89.00 196 LYS A O 1
ATOM 1505 N N . GLY A 1 197 ? -11.313 -11.265 -17.899 1.00 88.12 197 GLY A N 1
ATOM 1506 C CA . GLY A 1 197 ? -10.785 -12.572 -18.289 1.00 88.12 197 GLY A CA 1
ATOM 1507 C C . GLY A 1 197 ? -9.479 -12.496 -19.089 1.00 88.12 197 GLY A C 1
ATOM 1508 O O . GLY A 1 197 ? -9.187 -13.407 -19.853 1.00 88.12 197 GLY A O 1
ATOM 1509 N N . TYR A 1 198 ? -8.704 -11.413 -18.944 1.00 89.69 198 TYR A N 1
ATOM 1510 C CA . TYR A 1 198 ? -7.459 -11.176 -19.699 1.00 89.69 198 TYR A CA 1
ATOM 1511 C C . TYR A 1 198 ? -6.227 -11.837 -19.068 1.00 89.69 198 TYR A C 1
ATOM 1513 O O . TYR A 1 198 ? -5.107 -11.634 -19.528 1.00 89.69 198 TYR A O 1
ATOM 1521 N N . LEU A 1 199 ? -6.406 -12.555 -17.962 1.00 87.94 199 LEU A N 1
ATOM 1522 C CA . LEU A 1 199 ? -5.311 -13.139 -17.203 1.00 87.94 199 LEU A CA 1
ATOM 1523 C C . LEU A 1 199 ? -5.151 -14.620 -17.539 1.00 87.94 199 LEU A C 1
ATOM 1525 O O . LEU A 1 199 ? -6.121 -15.371 -17.630 1.00 87.94 199 LEU A O 1
ATOM 1529 N N . ASP A 1 200 ? -3.910 -15.068 -17.622 1.00 85.06 200 ASP A N 1
ATOM 1530 C CA . ASP A 1 200 ? -3.617 -16.494 -17.690 1.00 85.06 200 ASP A CA 1
ATOM 1531 C C . ASP A 1 200 ? -3.683 -17.093 -16.275 1.00 85.06 200 ASP A C 1
ATOM 1533 O O . ASP A 1 200 ? -2.703 -17.113 -15.526 1.00 85.06 200 ASP A O 1
ATOM 1537 N N . LEU A 1 201 ? -4.896 -17.445 -15.839 1.00 82.56 201 LEU A N 1
ATOM 1538 C CA . LEU A 1 201 ? -5.179 -18.021 -14.525 1.00 82.56 201 LEU A CA 1
ATOM 1539 C C . LEU A 1 201 ? -6.175 -19.180 -14.656 1.00 82.56 201 LEU A C 1
ATOM 1541 O O . LEU A 1 201 ? -7.108 -19.106 -15.459 1.00 82.56 201 LEU A O 1
ATOM 1545 N N . PRO A 1 202 ? -6.065 -20.217 -13.808 1.00 79.00 202 PRO A N 1
ATOM 1546 C CA . PRO A 1 202 ? -7.064 -21.272 -13.771 1.00 79.00 202 PRO A CA 1
ATOM 1547 C C . PRO A 1 202 ? -8.413 -20.737 -13.269 1.00 79.00 202 PRO A C 1
ATOM 1549 O O . PRO A 1 202 ? -8.483 -19.863 -12.395 1.00 79.00 202 PRO A O 1
ATOM 1552 N N . LYS A 1 203 ? -9.508 -21.302 -13.794 1.00 80.31 203 LYS A N 1
ATOM 1553 C CA . LYS A 1 203 ? -10.863 -21.054 -13.281 1.00 80.31 203 LYS A CA 1
ATOM 1554 C C . LYS A 1 203 ? -10.914 -21.402 -11.791 1.00 80.31 203 LYS A C 1
ATOM 1556 O O . LYS A 1 203 ? -10.364 -22.416 -11.372 1.00 80.31 203 LYS A O 1
ATOM 1561 N N . GLY A 1 204 ? -11.587 -20.577 -10.990 1.00 79.19 204 GLY A N 1
ATOM 1562 C CA . GLY A 1 204 ? -11.748 -20.843 -9.552 1.00 79.19 204 GLY A CA 1
ATOM 1563 C C . GLY A 1 204 ? -10.848 -20.015 -8.629 1.00 79.19 204 GLY A C 1
ATOM 1564 O O . GLY A 1 204 ? -11.104 -19.957 -7.427 1.00 79.19 204 GLY A O 1
ATOM 1565 N N . VAL A 1 205 ? -9.834 -19.316 -9.153 1.00 84.88 205 VAL A N 1
ATOM 1566 C CA . VAL A 1 205 ? -8.981 -18.434 -8.335 1.00 84.88 205 VAL A CA 1
ATOM 1567 C C . VAL A 1 205 ? -9.797 -17.254 -7.809 1.00 84.88 205 VAL A C 1
ATOM 1569 O O . VAL A 1 205 ? -10.444 -16.554 -8.580 1.00 84.88 205 VAL A O 1
ATOM 1572 N N . THR A 1 206 ? -9.759 -16.988 -6.501 1.00 90.81 206 THR A N 1
ATOM 1573 C CA . THR A 1 206 ? -10.461 -15.822 -5.935 1.00 90.81 206 THR A CA 1
ATOM 1574 C C . THR A 1 206 ? -9.685 -14.531 -6.182 1.00 90.81 206 THR A C 1
ATOM 1576 O O . THR A 1 206 ? -8.456 -14.509 -6.075 1.00 90.81 206 THR A O 1
ATOM 1579 N N . LEU A 1 207 ? -10.389 -13.421 -6.412 1.00 89.69 207 LEU A N 1
ATOM 1580 C CA . LEU A 1 207 ? -9.764 -12.110 -6.590 1.00 89.69 207 LEU A CA 1
ATOM 1581 C C . LEU A 1 207 ? -8.895 -11.739 -5.383 1.00 89.69 207 LEU A C 1
ATOM 1583 O O . LEU A 1 207 ? -7.795 -11.213 -5.530 1.00 89.69 207 LEU A O 1
ATOM 1587 N N . ARG A 1 208 ? -9.365 -12.047 -4.169 1.00 89.12 208 ARG A N 1
ATOM 1588 C CA . ARG A 1 208 ? -8.619 -11.770 -2.940 1.00 89.12 208 ARG A CA 1
ATOM 1589 C C . ARG A 1 208 ? -7.283 -12.510 -2.882 1.00 89.12 208 ARG A C 1
ATOM 1591 O O . ARG A 1 208 ? -6.294 -11.885 -2.508 1.00 89.12 208 ARG A O 1
ATOM 1598 N N . SER A 1 209 ? -7.257 -13.811 -3.182 1.00 83.12 209 SER A N 1
ATOM 1599 C CA . SER A 1 209 ? -6.007 -14.587 -3.168 1.00 83.12 209 SER A CA 1
ATOM 1600 C C . SER A 1 209 ? -5.069 -14.118 -4.274 1.00 83.12 209 SER A C 1
ATOM 1602 O O . SER A 1 209 ? -3.908 -13.842 -4.006 1.00 83.12 209 SER A O 1
ATOM 1604 N N . PHE A 1 210 ? -5.600 -13.895 -5.477 1.00 90.25 210 PHE A N 1
ATOM 1605 C CA . PHE A 1 210 ? -4.823 -13.382 -6.601 1.00 90.25 210 PHE A CA 1
ATOM 1606 C C . PHE A 1 210 ? -4.150 -12.034 -6.294 1.00 90.25 210 PHE A C 1
ATOM 1608 O O . PHE A 1 210 ? -2.948 -11.872 -6.499 1.00 90.25 210 PHE A O 1
ATOM 1615 N N . LEU A 1 211 ? -4.900 -11.065 -5.760 1.00 90.25 211 LEU A N 1
ATOM 1616 C CA . LEU A 1 211 ? -4.348 -9.758 -5.395 1.00 90.25 211 LEU A CA 1
ATOM 1617 C C . LEU A 1 211 ? -3.321 -9.851 -4.264 1.00 90.25 211 LEU A C 1
ATOM 1619 O O . LEU A 1 211 ? -2.340 -9.110 -4.279 1.00 90.25 211 LEU A O 1
ATOM 1623 N N . ALA A 1 212 ? -3.542 -10.734 -3.286 1.00 83.62 212 ALA A N 1
ATOM 1624 C CA . ALA A 1 212 ? -2.613 -10.941 -2.179 1.00 83.62 212 ALA A CA 1
ATOM 1625 C C . ALA A 1 212 ? -1.244 -11.399 -2.695 1.00 83.62 212 ALA A C 1
ATOM 1627 O O . ALA A 1 212 ? -0.227 -10.801 -2.339 1.00 83.62 212 ALA A O 1
ATOM 1628 N N . ASP A 1 213 ? -1.241 -12.366 -3.612 1.00 78.94 213 ASP A N 1
ATOM 1629 C CA . ASP A 1 213 ? -0.025 -12.900 -4.220 1.00 78.94 213 ASP A CA 1
ATOM 1630 C C . ASP A 1 213 ? 0.677 -11.841 -5.083 1.00 78.94 213 ASP A C 1
ATOM 1632 O O . ASP A 1 213 ? 1.872 -11.585 -4.927 1.00 78.94 213 ASP A O 1
ATOM 1636 N N . ARG A 1 214 ? -0.066 -11.154 -5.965 1.00 82.56 214 ARG A N 1
ATOM 1637 C CA . ARG A 1 214 ? 0.509 -10.169 -6.903 1.00 82.56 214 ARG A CA 1
ATOM 1638 C C . ARG A 1 214 ? 1.032 -8.906 -6.227 1.00 82.56 214 ARG A C 1
ATOM 1640 O O . ARG A 1 214 ? 1.968 -8.298 -6.745 1.00 82.56 214 ARG A O 1
ATOM 1647 N N . LEU A 1 215 ? 0.445 -8.514 -5.099 1.00 82.69 215 LEU A N 1
ATOM 1648 C CA . LEU A 1 215 ? 0.886 -7.381 -4.279 1.00 82.69 215 LEU A CA 1
ATOM 1649 C C . LEU A 1 215 ? 1.802 -7.809 -3.128 1.00 82.69 215 LEU A C 1
ATOM 1651 O O . LEU A 1 215 ? 2.076 -6.988 -2.256 1.00 82.69 215 LEU A O 1
ATOM 1655 N N . THR A 1 216 ? 2.221 -9.080 -3.092 1.00 73.62 216 THR A N 1
ATOM 1656 C CA . THR A 1 216 ? 3.073 -9.660 -2.045 1.00 73.62 216 THR A CA 1
ATOM 1657 C C . THR A 1 216 ? 2.622 -9.268 -0.639 1.00 73.62 216 THR A C 1
ATOM 1659 O O . THR A 1 216 ? 3.398 -8.777 0.176 1.00 73.62 216 THR A O 1
ATOM 1662 N N . CYS A 1 217 ? 1.334 -9.423 -0.333 1.00 69.31 217 CYS A N 1
ATOM 1663 C CA . CYS A 1 217 ? 0.773 -9.007 0.947 1.00 69.31 217 CYS A CA 1
ATOM 1664 C C . CYS A 1 217 ? -0.261 -9.997 1.483 1.00 69.31 217 CYS A C 1
ATOM 1666 O O . CYS A 1 217 ? -0.750 -10.866 0.773 1.00 69.31 217 CYS A O 1
ATOM 1668 N N . SER A 1 218 ? -0.626 -9.872 2.763 1.00 75.62 218 SER A N 1
ATOM 1669 C CA . SER A 1 218 ? -1.601 -10.803 3.346 1.00 75.62 218 SER A CA 1
ATOM 1670 C C . SER A 1 218 ? -3.001 -10.647 2.715 1.00 75.62 218 SER A C 1
ATOM 1672 O O . SER A 1 218 ? -3.466 -9.514 2.539 1.00 75.62 218 SER A O 1
ATOM 1674 N N . PRO A 1 219 ? -3.764 -11.741 2.513 1.00 79.94 219 PRO A N 1
ATOM 1675 C CA . PRO A 1 219 ? -5.158 -11.674 2.056 1.00 79.94 219 PRO A CA 1
ATOM 1676 C C . PRO A 1 219 ? -6.051 -10.788 2.931 1.00 79.94 219 PRO A C 1
ATOM 1678 O O . PRO A 1 219 ? -7.027 -10.208 2.465 1.00 79.94 219 PRO A O 1
ATOM 1681 N N . MET A 1 220 ? -5.702 -10.646 4.212 1.00 80.44 220 MET A N 1
ATOM 1682 C CA . MET A 1 220 ? -6.392 -9.759 5.145 1.00 80.44 220 MET A CA 1
ATOM 1683 C C . MET A 1 220 ? -6.185 -8.277 4.806 1.00 80.44 220 MET A C 1
ATOM 1685 O O . MET A 1 220 ? -7.105 -7.474 4.962 1.00 80.44 220 MET A O 1
ATOM 1689 N N . ARG A 1 221 ? -4.992 -7.894 4.334 1.00 82.00 221 ARG A N 1
ATOM 1690 C CA . ARG A 1 221 ? -4.711 -6.527 3.872 1.00 82.00 221 ARG A CA 1
ATOM 1691 C C . ARG A 1 221 ? -5.545 -6.192 2.635 1.00 82.00 221 ARG A C 1
ATOM 1693 O O . ARG A 1 221 ? -6.097 -5.095 2.580 1.00 82.00 221 ARG A O 1
ATOM 1700 N N . ILE A 1 222 ? -5.717 -7.153 1.723 1.00 87.12 222 ILE A N 1
ATOM 1701 C CA . ILE A 1 222 ? -6.636 -7.036 0.582 1.00 87.12 222 ILE A CA 1
ATOM 1702 C C . ILE A 1 222 ? -8.079 -6.868 1.059 1.00 87.12 222 ILE A C 1
ATOM 1704 O O . ILE A 1 222 ? -8.722 -5.886 0.704 1.00 87.12 222 ILE A O 1
ATOM 1708 N N . SER A 1 223 ? -8.573 -7.763 1.921 1.00 86.06 223 SER A N 1
ATOM 1709 C CA . SER A 1 223 ? -9.940 -7.683 2.456 1.00 86.06 223 SER A CA 1
ATOM 1710 C C . SER A 1 223 ? -10.234 -6.334 3.107 1.00 86.06 223 SER A C 1
ATOM 1712 O O . SER A 1 223 ? -11.269 -5.739 2.826 1.00 86.06 223 SER A O 1
ATOM 1714 N N . LYS A 1 224 ? -9.315 -5.821 3.934 1.00 80.38 224 LYS A N 1
ATOM 1715 C CA . LYS A 1 224 ? -9.465 -4.511 4.582 1.00 80.38 224 LYS A CA 1
ATOM 1716 C C . LYS A 1 224 ? -9.516 -3.364 3.579 1.00 80.38 224 LYS A C 1
ATOM 1718 O O . LYS A 1 224 ? -10.287 -2.438 3.792 1.00 80.38 224 LYS A O 1
ATOM 1723 N N . LYS A 1 225 ? -8.722 -3.420 2.504 1.00 84.12 225 LYS A N 1
ATOM 1724 C CA . LYS A 1 225 ? -8.763 -2.393 1.460 1.00 84.12 225 LYS A CA 1
ATOM 1725 C C . LYS A 1 225 ? -10.044 -2.477 0.640 1.00 84.12 225 LYS A C 1
ATOM 1727 O O . LYS A 1 225 ? -10.689 -1.464 0.448 1.00 84.12 225 LYS A O 1
ATOM 1732 N N . LEU A 1 226 ? -10.452 -3.659 0.191 1.00 85.25 226 LEU A N 1
ATOM 1733 C CA . LEU A 1 226 ? -11.673 -3.797 -0.610 1.00 85.25 226 LEU A CA 1
ATOM 1734 C C . LEU A 1 226 ? -12.939 -3.492 0.207 1.00 85.25 226 LEU A C 1
ATOM 1736 O O . LEU A 1 226 ? -13.925 -3.010 -0.342 1.00 85.25 226 LEU A O 1
ATOM 1740 N N . ALA A 1 227 ? -12.905 -3.705 1.526 1.00 81.00 227 ALA A N 1
ATOM 1741 C CA . ALA A 1 227 ? -13.995 -3.341 2.427 1.00 81.00 227 ALA A CA 1
ATOM 1742 C C . ALA A 1 227 ? -14.244 -1.825 2.518 1.00 81.00 227 ALA A C 1
ATOM 1744 O O . ALA A 1 227 ? -15.335 -1.438 2.928 1.00 81.00 227 ALA A O 1
ATOM 1745 N N . THR A 1 228 ? -13.294 -0.965 2.116 1.00 75.88 228 THR A N 1
ATOM 1746 C CA . THR A 1 228 ? -13.538 0.489 2.074 1.00 75.88 228 THR A CA 1
ATOM 1747 C C . THR A 1 228 ? -14.507 0.890 0.963 1.00 75.88 228 THR A C 1
ATOM 1749 O O . THR A 1 228 ? -14.963 2.026 0.959 1.00 75.88 228 THR A O 1
ATOM 1752 N N . GLY A 1 229 ? -14.806 0.000 0.006 1.00 74.56 229 GLY A N 1
ATOM 1753 C CA . GLY A 1 229 ? -15.714 0.287 -1.112 1.00 74.56 229 GLY A CA 1
ATOM 1754 C C . GLY A 1 229 ? -15.173 1.305 -2.121 1.00 74.56 229 GLY A C 1
ATOM 1755 O O . GLY A 1 229 ? -15.897 1.712 -3.023 1.00 74.56 229 GLY A O 1
ATOM 1756 N N . SER A 1 230 ? -13.904 1.706 -1.989 1.00 77.44 230 SER A N 1
ATOM 1757 C CA . SER A 1 230 ? -13.251 2.670 -2.875 1.00 77.44 230 SER A CA 1
ATOM 1758 C C . SER A 1 230 ? -11.774 2.334 -3.098 1.00 77.44 230 SER A C 1
ATOM 1760 O O . SER A 1 230 ? -11.035 2.030 -2.153 1.00 77.44 230 SER A O 1
ATOM 1762 N N . LEU A 1 231 ? -11.334 2.426 -4.353 1.00 76.94 231 LEU A N 1
ATOM 1763 C CA . LEU A 1 231 ? -9.948 2.254 -4.787 1.00 76.94 231 LEU A CA 1
ATOM 1764 C C . LEU A 1 231 ? -9.581 3.405 -5.731 1.00 76.94 231 LEU A C 1
ATOM 1766 O O . LEU A 1 231 ? -10.296 3.647 -6.695 1.00 76.94 231 LEU A O 1
ATOM 1770 N N . MET A 1 232 ? -8.485 4.130 -5.462 1.00 72.06 232 MET A N 1
ATOM 1771 C CA . MET A 1 232 ? -8.116 5.340 -6.227 1.00 72.06 232 MET A CA 1
ATOM 1772 C C . MET A 1 232 ? -9.224 6.415 -6.276 1.00 72.06 232 MET A C 1
ATOM 1774 O O . MET A 1 232 ? -9.376 7.105 -7.279 1.00 72.06 232 MET A O 1
ATOM 1778 N N . GLY A 1 233 ? -10.049 6.522 -5.229 1.00 64.38 233 GLY A N 1
ATOM 1779 C CA . GLY A 1 233 ? -11.200 7.434 -5.211 1.00 64.38 233 GLY A CA 1
ATOM 1780 C C . GLY A 1 233 ? -12.382 6.984 -6.079 1.00 64.38 233 GLY A C 1
ATOM 1781 O O . GLY A 1 233 ? -13.418 7.636 -6.063 1.00 64.38 233 GLY A O 1
ATOM 1782 N N . ARG A 1 234 ? -12.273 5.852 -6.786 1.00 69.50 234 ARG A N 1
ATOM 1783 C CA . ARG A 1 234 ? -13.361 5.253 -7.569 1.00 69.50 234 ARG A CA 1
ATOM 1784 C C . ARG A 1 234 ? -14.123 4.248 -6.722 1.00 69.50 234 ARG A C 1
ATOM 1786 O O . ARG A 1 234 ? -13.513 3.491 -5.965 1.00 69.50 234 ARG A O 1
ATOM 1793 N N . MET A 1 235 ? -15.444 4.233 -6.852 1.00 74.31 235 MET A N 1
ATOM 1794 C CA . MET A 1 235 ? -16.293 3.262 -6.168 1.00 74.31 235 MET A CA 1
ATOM 1795 C C . MET A 1 235 ? -16.068 1.867 -6.749 1.00 74.31 235 MET A C 1
ATOM 1797 O O . MET A 1 235 ? -16.012 1.694 -7.964 1.00 74.31 235 MET A O 1
ATOM 1801 N N . ILE A 1 236 ? -15.940 0.873 -5.874 1.00 78.25 236 ILE A N 1
ATOM 1802 C CA . ILE A 1 236 ? -15.857 -0.540 -6.255 1.00 78.25 236 ILE A CA 1
ATOM 1803 C C . ILE A 1 236 ? -16.984 -1.326 -5.572 1.00 78.25 236 ILE A C 1
ATOM 1805 O O . ILE A 1 236 ? -17.336 -1.009 -4.430 1.00 78.25 236 ILE A O 1
ATOM 1809 N N . PRO A 1 237 ? -17.547 -2.363 -6.221 1.00 76.56 237 PRO A N 1
ATOM 1810 C CA . PRO A 1 237 ? -18.594 -3.182 -5.625 1.00 76.56 237 PRO A CA 1
ATOM 1811 C C . PRO A 1 237 ? -18.206 -3.739 -4.251 1.00 76.56 237 PRO A C 1
ATOM 1813 O O . PRO A 1 237 ? -17.113 -4.284 -4.045 1.00 76.56 237 PRO A O 1
ATOM 1816 N N . LYS A 1 238 ? -19.136 -3.649 -3.294 1.00 71.12 238 LYS A N 1
ATOM 1817 C CA . LYS A 1 238 ? -18.977 -4.293 -1.985 1.00 71.12 238 LYS A CA 1
ATOM 1818 C C . LYS A 1 238 ? -18.870 -5.808 -2.206 1.00 71.12 238 LYS A C 1
ATOM 1820 O O . LYS A 1 238 ? -19.621 -6.372 -2.990 1.00 71.12 238 LYS A O 1
ATOM 1825 N N . LYS A 1 239 ? -17.943 -6.466 -1.503 1.00 79.38 239 LYS A N 1
ATOM 1826 C CA . LYS A 1 239 ? -17.624 -7.908 -1.630 1.00 79.38 239 LYS A CA 1
ATOM 1827 C C . LYS A 1 239 ? -16.933 -8.340 -2.933 1.00 79.38 239 LYS A C 1
ATOM 1829 O O . LYS A 1 239 ? -16.754 -9.535 -3.123 1.00 79.38 239 LYS A O 1
ATOM 1834 N N . ILE A 1 240 ? -16.410 -7.428 -3.758 1.00 85.31 240 ILE A N 1
ATOM 1835 C CA . ILE A 1 240 ? -15.650 -7.808 -4.968 1.00 85.31 240 ILE A CA 1
ATOM 1836 C C . ILE A 1 240 ? -14.511 -8.814 -4.693 1.00 85.31 240 ILE A C 1
ATOM 1838 O O . ILE A 1 240 ? -14.198 -9.652 -5.528 1.00 85.31 240 ILE A O 1
ATOM 1842 N N . GLY A 1 241 ? -13.928 -8.810 -3.488 1.00 78.25 241 GLY A N 1
ATOM 1843 C CA . GLY A 1 241 ? -12.883 -9.762 -3.098 1.00 78.25 241 GLY A CA 1
ATOM 1844 C C . GLY A 1 241 ? -13.300 -11.242 -3.096 1.00 78.25 241 GLY A C 1
ATOM 1845 O O . GLY A 1 241 ? -12.415 -12.095 -3.121 1.00 78.25 241 GLY A O 1
ATOM 1846 N N . THR A 1 242 ? -14.600 -11.560 -3.066 1.00 83.56 242 THR A N 1
ATOM 1847 C CA . THR A 1 242 ? -15.104 -12.940 -3.194 1.00 83.56 242 THR A CA 1
ATOM 1848 C C . THR A 1 242 ? -15.346 -13.354 -4.643 1.00 83.56 242 THR A C 1
ATOM 1850 O O . THR A 1 242 ? -15.734 -14.495 -4.872 1.00 83.56 242 THR A O 1
ATOM 1853 N N . ALA A 1 243 ? -15.129 -12.459 -5.614 1.00 87.62 243 ALA A N 1
ATOM 1854 C CA . ALA A 1 243 ? -15.228 -12.794 -7.026 1.00 87.62 243 ALA A CA 1
ATOM 1855 C C . ALA A 1 243 ? -14.247 -13.916 -7.381 1.00 87.62 243 ALA A C 1
ATOM 1857 O O . ALA A 1 243 ? -13.122 -13.969 -6.872 1.00 87.62 243 ALA A O 1
ATOM 1858 N N . VAL A 1 244 ? -14.694 -14.803 -8.259 1.00 90.31 244 VAL A N 1
ATOM 1859 C CA . VAL A 1 244 ? -13.941 -15.958 -8.737 1.00 90.31 244 VAL A CA 1
ATOM 1860 C C . VAL A 1 244 ? -13.572 -15.721 -10.193 1.00 90.31 244 VAL A C 1
ATOM 1862 O O . VAL A 1 244 ? -14.377 -15.192 -10.955 1.00 90.31 244 VAL A O 1
ATOM 1865 N N . TYR A 1 245 ? -12.349 -16.085 -10.564 1.00 90.31 245 TYR A N 1
ATOM 1866 C CA . TYR A 1 245 ? -11.842 -15.878 -11.907 1.00 90.31 245 TYR A CA 1
ATOM 1867 C C . TYR A 1 245 ? -12.572 -16.766 -12.910 1.00 90.31 245 TYR A C 1
ATOM 1869 O O . TYR A 1 245 ? -12.706 -17.979 -12.696 1.00 90.31 245 TYR A O 1
ATOM 1877 N N . VAL A 1 246 ? -12.988 -16.153 -14.015 1.00 87.31 246 VAL A N 1
ATOM 1878 C CA . VAL A 1 246 ? -13.578 -16.823 -15.170 1.00 87.31 246 VAL A CA 1
ATOM 1879 C C . VAL A 1 246 ? -12.721 -16.461 -16.386 1.00 87.31 246 VAL A C 1
ATOM 1881 O O . VAL A 1 246 ? -12.732 -15.299 -16.795 1.00 87.31 246 VAL A O 1
ATOM 1884 N N . PRO A 1 247 ? -11.952 -17.415 -16.941 1.00 86.31 247 PRO A N 1
ATOM 1885 C CA . PRO A 1 247 ? -11.175 -17.171 -18.149 1.00 86.31 247 PRO A CA 1
ATOM 1886 C C . PRO A 1 247 ? -12.103 -16.830 -19.315 1.00 86.31 247 PRO A C 1
ATOM 1888 O O . PRO A 1 247 ? -13.135 -17.484 -19.491 1.00 86.31 247 PRO A O 1
ATOM 1891 N N . LYS A 1 248 ? -11.730 -15.830 -20.119 1.00 85.50 248 LYS A N 1
ATOM 1892 C CA . LYS A 1 248 ? -12.404 -15.540 -21.384 1.00 85.50 248 LYS A CA 1
ATOM 1893 C C . LYS A 1 248 ? -11.552 -16.101 -22.518 1.00 85.50 248 LYS A C 1
ATOM 1895 O O . LYS A 1 248 ? -10.393 -15.726 -22.660 1.00 85.50 248 LYS A O 1
ATOM 1900 N N . PHE A 1 249 ? -12.135 -16.996 -23.306 1.00 79.62 249 PHE A N 1
ATOM 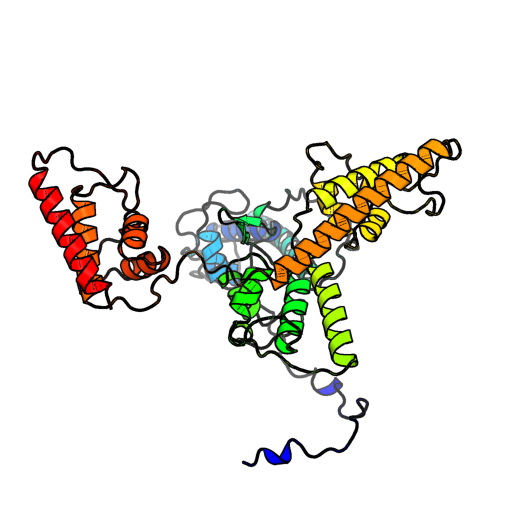1901 C CA . PHE A 1 249 ? -11.502 -17.550 -24.497 1.00 79.62 249 PHE A CA 1
ATOM 1902 C C . PHE A 1 249 ? -12.112 -16.864 -25.712 1.00 79.62 249 PHE A C 1
ATOM 1904 O O . PHE A 1 249 ? -13.287 -17.055 -26.012 1.00 79.62 249 PHE A O 1
ATOM 1911 N N . ASP A 1 250 ? -11.326 -16.009 -26.351 1.00 82.38 250 ASP A N 1
ATOM 1912 C CA . ASP A 1 250 ? -11.704 -15.281 -27.553 1.00 82.38 250 ASP A CA 1
ATOM 1913 C C . ASP A 1 250 ? -10.475 -15.245 -28.468 1.00 82.38 250 ASP A C 1
ATOM 1915 O O . ASP A 1 250 ? -9.376 -14.894 -28.037 1.00 82.38 250 ASP A O 1
ATOM 1919 N N . SER A 1 251 ? -10.641 -15.702 -29.706 1.00 83.44 251 SER A N 1
ATOM 1920 C CA . SER A 1 251 ? -9.562 -15.795 -30.696 1.00 83.44 251 SER A CA 1
ATOM 1921 C C . SER A 1 251 ? -9.530 -14.596 -31.644 1.00 83.44 251 SER A C 1
ATOM 1923 O O . SER A 1 251 ? -8.735 -14.583 -32.581 1.00 83.44 251 SER A O 1
ATOM 1925 N N . SER A 1 252 ? -10.373 -13.583 -31.417 1.00 91.88 252 SER A N 1
ATOM 1926 C CA . SER A 1 252 ? -10.363 -12.349 -32.196 1.00 91.88 252 SER A CA 1
ATOM 1927 C C . SER A 1 252 ? -9.011 -11.638 -32.096 1.00 91.88 252 SER A C 1
ATOM 1929 O O . SER A 1 252 ? -8.447 -11.475 -31.009 1.00 91.88 252 SER A O 1
ATOM 1931 N N . ALA A 1 253 ? -8.514 -11.142 -33.231 1.00 89.44 253 ALA A N 1
ATOM 1932 C CA . ALA A 1 253 ? -7.282 -10.358 -33.293 1.00 89.44 253 ALA A CA 1
ATOM 1933 C C . ALA A 1 253 ? -7.328 -9.126 -32.367 1.00 89.44 253 ALA A C 1
ATOM 1935 O O . ALA A 1 253 ? -6.320 -8.766 -31.751 1.00 89.44 253 ALA A O 1
ATOM 1936 N N . ASP A 1 254 ? -8.506 -8.516 -32.204 1.00 89.88 254 ASP A N 1
ATOM 1937 C CA . ASP A 1 254 ? -8.698 -7.387 -31.294 1.00 89.88 254 ASP A CA 1
ATOM 1938 C C . ASP A 1 254 ? -8.567 -7.803 -29.826 1.00 89.88 254 ASP A C 1
ATOM 1940 O O . ASP A 1 254 ? -7.948 -7.087 -29.034 1.00 89.88 254 ASP A O 1
ATOM 1944 N N . PHE A 1 255 ? -9.082 -8.981 -29.460 1.00 87.38 255 PHE A N 1
ATOM 1945 C CA . PHE A 1 255 ? -8.942 -9.520 -28.108 1.00 87.38 255 PHE A CA 1
ATOM 1946 C C . PHE A 1 255 ? -7.477 -9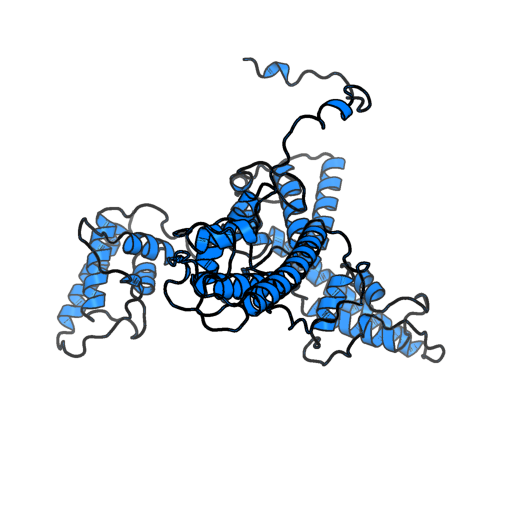.821 -27.782 1.00 87.38 255 PHE A C 1
ATOM 1948 O O . PHE A 1 255 ? -6.982 -9.386 -26.741 1.00 87.38 255 PHE A O 1
ATOM 1955 N N . VAL A 1 256 ? -6.750 -10.472 -28.697 1.00 88.25 256 VAL A N 1
ATOM 1956 C CA . VAL A 1 256 ? -5.313 -10.750 -28.527 1.00 88.25 256 VAL A CA 1
ATOM 1957 C C . VAL A 1 256 ? -4.525 -9.450 -28.330 1.00 88.25 256 VAL A C 1
ATOM 1959 O O . VAL A 1 256 ? -3.701 -9.356 -27.415 1.00 88.25 256 VAL A O 1
ATOM 1962 N N . ARG A 1 257 ? -4.818 -8.409 -29.124 1.00 90.31 257 ARG A N 1
ATOM 1963 C CA . ARG A 1 257 ? -4.188 -7.084 -28.989 1.00 90.31 257 ARG A CA 1
ATOM 1964 C C . ARG A 1 257 ? -4.488 -6.438 -27.632 1.00 90.31 257 ARG A C 1
ATOM 1966 O O . ARG A 1 257 ? -3.580 -5.902 -26.995 1.00 90.31 257 ARG A O 1
ATOM 1973 N N . LEU A 1 258 ? -5.736 -6.502 -27.165 1.00 90.75 258 LEU A N 1
ATOM 1974 C CA . LEU A 1 258 ? -6.147 -5.949 -25.868 1.00 90.75 258 LEU A CA 1
ATOM 1975 C C . LEU A 1 258 ? -5.481 -6.667 -24.689 1.00 90.75 258 LEU A C 1
ATOM 1977 O O . LEU A 1 258 ? -5.030 -6.002 -23.753 1.00 90.75 258 LEU A O 1
ATOM 1981 N N . VAL A 1 259 ? -5.381 -7.997 -24.741 1.00 88.00 259 VAL A N 1
ATOM 1982 C CA . VAL A 1 259 ? -4.682 -8.802 -23.727 1.00 88.00 259 VAL A CA 1
ATOM 1983 C C . VAL A 1 259 ? -3.194 -8.450 -23.696 1.00 88.00 259 VAL A C 1
ATOM 1985 O O . VAL A 1 259 ? -2.651 -8.178 -22.622 1.00 88.00 259 VAL A O 1
ATOM 1988 N N . ALA A 1 260 ? -2.544 -8.356 -24.860 1.00 86.25 260 ALA A N 1
ATOM 1989 C CA . ALA A 1 260 ? -1.139 -7.966 -24.957 1.00 86.25 260 ALA A CA 1
ATOM 1990 C C . ALA A 1 260 ? -0.887 -6.568 -24.360 1.00 86.25 260 ALA A C 1
ATOM 1992 O O . ALA A 1 260 ? 0.010 -6.397 -23.529 1.00 86.25 260 ALA A O 1
ATOM 1993 N N . GLN A 1 261 ? -1.722 -5.580 -24.699 1.00 86.88 261 GLN A N 1
ATOM 1994 C CA . GLN A 1 261 ? -1.617 -4.229 -24.141 1.00 86.88 261 GLN A CA 1
ATOM 1995 C C . GLN A 1 261 ? -1.849 -4.216 -22.623 1.00 86.88 261 GLN A C 1
ATOM 1997 O O . GLN A 1 261 ? -1.111 -3.569 -21.875 1.00 86.88 261 GLN A O 1
ATOM 2002 N N . ALA A 1 262 ? -2.854 -4.951 -22.141 1.00 86.56 262 ALA A N 1
ATOM 2003 C CA . ALA A 1 262 ? -3.133 -5.069 -20.716 1.00 86.56 262 ALA A CA 1
ATOM 2004 C C . ALA A 1 262 ? -1.946 -5.672 -19.948 1.00 86.56 262 ALA A C 1
ATOM 2006 O O . ALA A 1 262 ? -1.630 -5.206 -18.850 1.00 86.56 262 ALA A O 1
ATOM 2007 N N . GLN A 1 263 ? -1.249 -6.645 -20.538 1.00 86.62 263 GLN A N 1
ATOM 2008 C CA . GLN A 1 263 ? -0.062 -7.257 -19.949 1.00 86.62 263 GLN A CA 1
ATOM 2009 C C . GLN A 1 263 ? 1.119 -6.277 -19.864 1.00 86.62 263 GLN A C 1
ATOM 2011 O O . GLN A 1 263 ? 1.803 -6.223 -18.836 1.00 86.62 263 GLN A O 1
ATOM 2016 N N . VAL A 1 264 ? 1.337 -5.457 -20.898 1.00 80.62 264 VAL A N 1
ATOM 2017 C CA . VAL A 1 264 ? 2.355 -4.389 -20.888 1.00 80.62 264 VAL A CA 1
ATOM 2018 C C . VAL A 1 264 ? 2.068 -3.379 -19.774 1.00 80.62 264 VAL A C 1
ATOM 2020 O O . VAL A 1 264 ? 2.954 -3.066 -18.969 1.00 80.62 264 VAL A O 1
ATOM 2023 N N . ASP A 1 265 ? 0.818 -2.923 -19.666 1.00 81.19 265 ASP A N 1
ATOM 2024 C CA . ASP A 1 265 ? 0.384 -1.995 -18.619 1.00 81.19 265 ASP A CA 1
ATOM 2025 C C . ASP A 1 265 ? 0.583 -2.586 -17.216 1.00 81.19 265 ASP A C 1
ATOM 2027 O O . ASP A 1 265 ? 1.102 -1.915 -16.317 1.00 81.19 265 ASP A O 1
ATOM 2031 N N . LEU A 1 266 ? 0.198 -3.853 -17.018 1.00 85.56 266 LEU A N 1
ATOM 2032 C CA . LEU A 1 266 ? 0.382 -4.564 -15.754 1.00 85.56 266 LEU A CA 1
ATOM 2033 C C . LEU A 1 266 ? 1.859 -4.666 -15.382 1.00 85.56 266 LEU A C 1
ATOM 2035 O O . LEU A 1 266 ? 2.209 -4.395 -14.235 1.00 85.56 266 LEU A O 1
ATOM 2039 N N . ASN A 1 267 ? 2.737 -4.984 -16.332 1.00 79.19 267 ASN A N 1
ATOM 2040 C CA . ASN A 1 267 ? 4.178 -5.060 -16.092 1.00 79.19 267 ASN A CA 1
ATOM 2041 C C . ASN A 1 267 ? 4.770 -3.693 -15.722 1.00 79.19 267 ASN A C 1
ATOM 2043 O O . ASN A 1 267 ? 5.593 -3.596 -14.808 1.00 79.19 267 ASN A O 1
ATOM 2047 N N . ARG A 1 268 ? 4.338 -2.617 -16.386 1.00 80.19 268 ARG A N 1
ATOM 2048 C CA . ARG A 1 268 ? 4.738 -1.243 -16.045 1.00 80.19 268 ARG A CA 1
ATOM 2049 C C . ARG A 1 268 ? 4.303 -0.869 -14.624 1.00 80.19 268 ARG A C 1
ATOM 2051 O O . ARG A 1 268 ? 5.115 -0.379 -13.837 1.00 80.19 268 ARG A O 1
ATOM 2058 N N . LEU A 1 269 ? 3.040 -1.120 -14.279 1.00 80.06 269 LEU A N 1
ATOM 2059 C CA . LEU A 1 269 ? 2.477 -0.805 -12.962 1.00 80.06 269 LEU A CA 1
ATOM 2060 C C . LEU A 1 269 ? 3.073 -1.675 -11.850 1.00 80.06 269 LEU A C 1
ATOM 2062 O O . LEU A 1 269 ? 3.372 -1.165 -10.772 1.00 80.06 269 LEU A O 1
ATOM 2066 N N . ARG A 1 270 ? 3.326 -2.960 -12.116 1.00 80.94 270 ARG A N 1
ATOM 2067 C CA . ARG A 1 270 ? 4.004 -3.875 -11.191 1.00 80.94 270 ARG A CA 1
ATOM 2068 C C . ARG A 1 270 ? 5.388 -3.361 -10.823 1.00 80.94 270 ARG A C 1
ATOM 2070 O O . ARG A 1 270 ? 5.718 -3.309 -9.641 1.00 80.94 270 ARG A O 1
ATOM 2077 N N . ARG A 1 271 ? 6.178 -2.944 -11.817 1.00 68.75 271 ARG A N 1
ATOM 2078 C CA . ARG A 1 271 ? 7.517 -2.375 -11.599 1.00 68.75 271 ARG A CA 1
ATOM 2079 C C . ARG A 1 271 ? 7.463 -1.082 -10.793 1.00 68.75 271 ARG A C 1
ATOM 2081 O O . ARG A 1 271 ? 8.283 -0.892 -9.900 1.00 68.75 271 ARG A O 1
ATOM 2088 N N . ALA A 1 272 ? 6.474 -0.227 -11.058 1.00 67.00 272 ALA A N 1
ATOM 2089 C CA . ALA A 1 272 ? 6.227 0.972 -10.257 1.00 67.00 272 ALA A CA 1
ATOM 2090 C C . ALA A 1 272 ? 5.788 0.653 -8.813 1.00 67.00 272 ALA A C 1
ATOM 2092 O O . ALA A 1 272 ? 6.086 1.418 -7.901 1.00 67.00 272 ALA A O 1
ATOM 2093 N N . CYS A 1 273 ? 5.086 -0.463 -8.601 1.00 69.19 273 CYS A N 1
ATOM 2094 C CA . CYS A 1 273 ? 4.559 -0.869 -7.302 1.00 69.19 273 CYS A CA 1
ATOM 2095 C C . CYS A 1 273 ? 5.589 -1.592 -6.416 1.00 69.19 273 CYS A C 1
ATOM 2097 O O . CYS A 1 273 ? 5.634 -1.330 -5.213 1.00 69.19 273 CYS A O 1
ATOM 2099 N N . LEU A 1 274 ? 6.357 -2.547 -6.957 1.00 68.88 274 LEU A N 1
ATOM 2100 C CA . LEU A 1 274 ? 7.065 -3.566 -6.164 1.00 68.88 274 LEU A CA 1
ATOM 2101 C C . LEU A 1 274 ? 8.539 -3.272 -5.835 1.00 68.88 274 LEU A C 1
ATOM 2103 O O . LEU A 1 274 ? 9.088 -3.995 -5.016 1.00 68.88 274 LEU A O 1
ATOM 2107 N N . ASP A 1 275 ? 9.148 -2.214 -6.375 1.00 60.84 275 ASP A N 1
ATOM 2108 C CA . ASP A 1 275 ? 10.447 -1.629 -5.959 1.00 60.84 275 ASP A CA 1
ATOM 2109 C C . ASP A 1 275 ? 11.682 -2.554 -5.773 1.00 60.84 275 ASP A C 1
ATOM 2111 O O . ASP A 1 275 ? 12.769 -2.062 -5.461 1.00 60.84 275 ASP A O 1
ATOM 2115 N N . THR A 1 276 ? 11.615 -3.857 -6.050 1.00 61.28 276 THR A N 1
ATOM 2116 C CA . THR A 1 276 ? 12.802 -4.718 -6.140 1.00 61.28 276 THR A CA 1
ATOM 2117 C C . THR A 1 276 ? 13.424 -4.543 -7.511 1.00 61.28 276 THR A C 1
ATOM 2119 O O . THR A 1 276 ? 12.902 -5.041 -8.505 1.00 61.28 276 THR A O 1
ATOM 2122 N N . TRP A 1 277 ? 14.517 -3.787 -7.562 1.00 69.06 277 TRP A N 1
ATOM 2123 C CA . TRP A 1 277 ? 15.334 -3.716 -8.763 1.00 69.06 277 TRP A CA 1
ATOM 2124 C C . TRP A 1 277 ? 16.103 -5.023 -8.889 1.00 69.06 277 TRP A C 1
ATOM 2126 O O . TRP A 1 277 ? 16.786 -5.408 -7.934 1.00 69.06 277 TRP A O 1
ATOM 2136 N N . SER A 1 278 ? 15.981 -5.702 -10.029 1.00 71.31 278 SER A N 1
ATOM 2137 C CA . SER A 1 278 ? 16.779 -6.900 -10.290 1.00 71.31 278 SER A CA 1
ATOM 2138 C C . SER A 1 278 ? 18.265 -6.533 -10.336 1.00 71.31 278 SER A C 1
ATOM 2140 O O . SER A 1 278 ? 18.633 -5.374 -10.541 1.00 71.31 278 SER A O 1
ATOM 2142 N N . TRP A 1 279 ? 19.150 -7.506 -10.128 1.00 70.75 279 TRP A N 1
ATOM 2143 C CA . TRP A 1 279 ? 20.586 -7.227 -10.180 1.00 70.75 279 TRP A CA 1
ATOM 2144 C C . TRP A 1 279 ? 21.013 -6.722 -11.569 1.00 70.75 279 TRP A C 1
ATOM 2146 O O . TRP A 1 279 ? 21.753 -5.745 -11.654 1.00 70.75 279 TRP A O 1
ATOM 2156 N N . ALA A 1 280 ? 20.447 -7.291 -12.641 1.00 76.06 280 ALA A N 1
ATOM 2157 C CA . ALA A 1 280 ? 20.622 -6.805 -14.012 1.00 76.06 280 ALA A CA 1
ATOM 2158 C C . ALA A 1 280 ? 20.139 -5.351 -14.178 1.00 76.06 280 ALA A C 1
ATOM 2160 O O . ALA A 1 280 ? 20.847 -4.514 -14.731 1.00 76.06 280 ALA A O 1
ATOM 2161 N N . GLU A 1 281 ? 18.975 -5.011 -13.614 1.00 79.81 281 GLU A N 1
ATOM 2162 C CA . GLU A 1 281 ? 18.442 -3.645 -13.636 1.00 79.81 281 GLU A CA 1
ATOM 2163 C C . GLU A 1 281 ? 19.344 -2.650 -12.886 1.00 79.81 281 GLU A C 1
ATOM 2165 O O . GLU A 1 281 ? 19.552 -1.519 -13.333 1.00 79.81 281 GLU A O 1
ATOM 2170 N N . VAL A 1 282 ? 19.924 -3.067 -11.758 1.00 80.81 282 VAL A N 1
ATOM 2171 C CA . VAL A 1 282 ? 20.887 -2.259 -11.002 1.00 80.81 282 VAL A CA 1
ATOM 2172 C C . VAL A 1 282 ? 22.174 -2.032 -11.803 1.00 80.81 282 VAL A C 1
ATOM 2174 O O . VAL A 1 282 ? 22.623 -0.888 -11.885 1.00 80.81 282 VAL A O 1
ATOM 2177 N N . GLN A 1 283 ? 22.741 -3.077 -12.417 1.00 81.00 283 GLN A N 1
ATOM 2178 C CA . GLN A 1 283 ? 23.961 -2.977 -13.231 1.00 81.00 283 GLN A CA 1
ATOM 2179 C C . GLN A 1 283 ? 23.764 -2.070 -14.446 1.00 81.00 283 GLN A C 1
ATOM 2181 O O . GLN A 1 283 ? 24.557 -1.151 -14.669 1.00 81.00 283 GLN A O 1
ATOM 2186 N N . TYR A 1 284 ? 22.670 -2.270 -15.183 1.00 91.44 284 TYR A N 1
ATOM 2187 C CA . TYR A 1 284 ? 22.338 -1.449 -16.342 1.00 91.44 284 TYR A CA 1
ATOM 2188 C C . TYR A 1 284 ? 22.188 0.028 -15.960 1.00 91.44 284 TYR A C 1
ATOM 2190 O O . TYR A 1 284 ? 22.774 0.909 -16.586 1.00 91.44 284 TYR A O 1
ATOM 2198 N N . THR A 1 285 ? 21.499 0.313 -14.853 1.00 88.81 285 THR A N 1
ATOM 2199 C CA . THR A 1 285 ? 21.337 1.691 -14.365 1.00 88.81 285 THR A CA 1
ATOM 2200 C C . THR A 1 285 ? 22.663 2.329 -13.976 1.00 88.81 285 THR A C 1
ATOM 2202 O O . THR A 1 285 ? 22.883 3.501 -14.271 1.00 88.81 285 THR A O 1
ATOM 2205 N N . MET A 1 286 ? 23.561 1.592 -13.321 1.00 88.69 286 MET A N 1
ATOM 2206 C CA . MET A 1 286 ? 24.880 2.123 -12.976 1.00 88.69 286 MET A CA 1
ATOM 2207 C C . MET A 1 286 ? 25.682 2.507 -14.219 1.00 88.69 286 MET A C 1
ATOM 2209 O O . MET A 1 286 ? 26.282 3.580 -14.241 1.00 88.69 286 MET A O 1
ATOM 2213 N N . ALA A 1 287 ? 25.657 1.665 -15.254 1.00 90.50 287 ALA A N 1
ATOM 2214 C CA . ALA A 1 287 ? 26.322 1.959 -16.518 1.00 90.50 287 ALA A CA 1
ATOM 2215 C C . ALA A 1 287 ? 25.697 3.174 -17.224 1.00 90.50 287 ALA A C 1
ATOM 2217 O O . ALA A 1 287 ? 26.426 4.029 -17.722 1.00 90.50 287 ALA A O 1
ATOM 2218 N N . LEU A 1 288 ? 24.365 3.307 -17.198 1.00 93.19 288 LEU A N 1
ATOM 2219 C CA . LEU A 1 288 ? 23.666 4.481 -17.729 1.00 93.19 288 LEU A CA 1
ATOM 2220 C C . LEU A 1 288 ? 24.038 5.772 -16.987 1.00 93.19 288 LEU A C 1
ATOM 2222 O O . LEU A 1 288 ? 24.204 6.802 -17.630 1.00 93.19 288 LEU A O 1
ATOM 2226 N N . ILE A 1 289 ? 24.170 5.734 -15.656 1.00 92.19 289 ILE A N 1
ATOM 2227 C CA . ILE A 1 289 ? 24.585 6.898 -14.856 1.00 92.19 289 ILE A CA 1
ATOM 2228 C C . ILE A 1 289 ? 26.012 7.319 -15.225 1.00 92.19 289 ILE A C 1
ATOM 2230 O O . ILE A 1 289 ? 26.236 8.498 -15.482 1.00 92.19 289 ILE A O 1
ATOM 2234 N N . ASP A 1 290 ? 26.950 6.371 -15.288 1.00 90.94 290 ASP A N 1
ATOM 2235 C CA . ASP A 1 290 ? 28.353 6.640 -15.636 1.00 90.94 290 ASP A CA 1
ATOM 2236 C C . ASP A 1 290 ? 28.479 7.211 -17.060 1.00 90.94 290 ASP A C 1
ATOM 2238 O O . ASP A 1 290 ? 29.086 8.263 -17.257 1.00 90.94 290 ASP A O 1
ATOM 2242 N N . ALA A 1 291 ? 27.813 6.599 -18.045 1.00 91.62 291 ALA A N 1
ATOM 2243 C CA . ALA A 1 291 ? 27.786 7.095 -19.423 1.00 91.62 291 ALA A CA 1
ATOM 2244 C C . ALA A 1 291 ? 27.125 8.481 -19.546 1.00 91.62 291 ALA A C 1
ATOM 2246 O O . ALA A 1 291 ? 27.553 9.312 -20.347 1.00 91.62 291 ALA A O 1
ATOM 2247 N N . PHE A 1 292 ? 26.097 8.755 -18.736 1.00 93.69 292 PHE A N 1
ATOM 2248 C CA . PHE A 1 292 ? 25.410 10.046 -18.723 1.00 93.69 292 PHE A CA 1
ATOM 2249 C C . PHE A 1 292 ? 26.299 11.147 -18.142 1.00 93.69 292 PHE A C 1
ATOM 2251 O O . PHE A 1 292 ? 26.325 12.252 -18.675 1.00 93.69 292 PHE A O 1
ATOM 2258 N N . GLN A 1 293 ? 27.039 10.851 -17.070 1.00 91.25 293 GLN A N 1
ATOM 2259 C CA . GLN A 1 293 ? 27.972 11.794 -16.447 1.00 91.25 293 GLN A CA 1
ATOM 2260 C C . GLN A 1 293 ? 29.173 12.114 -17.342 1.00 91.25 293 GLN A C 1
ATOM 2262 O O . GLN A 1 293 ? 29.698 13.219 -17.266 1.00 91.25 293 GLN A O 1
ATOM 2267 N N . ARG A 1 294 ? 29.579 11.167 -18.194 1.00 90.00 294 ARG A N 1
ATOM 2268 C CA . ARG A 1 294 ? 30.663 11.330 -19.174 1.00 90.00 294 ARG A CA 1
ATOM 2269 C C . ARG A 1 294 ? 30.224 11.975 -20.490 1.00 90.00 294 ARG A C 1
ATOM 2271 O O . ARG A 1 294 ? 31.056 12.165 -21.362 1.00 90.00 294 ARG A O 1
ATOM 2278 N N . GLY A 1 295 ? 28.937 12.269 -20.682 1.00 90.31 295 GLY A N 1
ATOM 2279 C CA . GLY A 1 295 ? 28.480 12.896 -21.923 1.00 90.31 295 GLY A CA 1
ATOM 2280 C C . GLY A 1 295 ? 28.491 11.974 -23.151 1.00 90.31 295 GLY A C 1
ATOM 2281 O O . GLY A 1 295 ? 28.653 12.458 -24.271 1.00 90.31 295 GLY A O 1
ATOM 2282 N N . CYS A 1 296 ? 28.313 10.658 -22.972 1.00 90.81 296 CYS A N 1
ATOM 2283 C CA . CYS A 1 296 ? 28.455 9.654 -24.040 1.00 90.81 296 CYS A CA 1
ATOM 2284 C C . CYS A 1 296 ? 27.232 9.495 -24.975 1.00 90.81 296 CYS A C 1
ATOM 2286 O O . CYS A 1 296 ? 27.207 8.579 -25.798 1.00 90.81 296 CYS A O 1
ATOM 2288 N N . PHE A 1 297 ? 26.197 10.331 -24.860 1.00 90.31 297 PHE A N 1
ATOM 2289 C CA . PHE A 1 297 ? 24.946 10.236 -25.628 1.00 90.31 297 PHE A CA 1
ATOM 2290 C C . PHE A 1 297 ? 24.815 11.386 -26.648 1.00 90.31 297 PHE A C 1
ATOM 2292 O O . PHE A 1 297 ? 24.273 12.446 -26.324 1.00 90.31 297 PHE A O 1
ATOM 2299 N N . PRO A 1 298 ? 25.293 11.219 -27.894 1.00 82.44 298 PRO A N 1
ATOM 2300 C CA . PRO A 1 298 ? 25.362 12.315 -28.866 1.00 82.44 298 PRO A CA 1
ATOM 2301 C C . PRO A 1 298 ? 23.986 12.812 -29.334 1.00 82.44 298 PRO A C 1
ATOM 2303 O O . PRO A 1 298 ? 23.863 13.963 -29.740 1.00 82.44 298 PRO A O 1
ATOM 2306 N N . THR A 1 299 ? 22.957 11.966 -29.252 1.00 85.25 299 THR A N 1
ATOM 2307 C CA . THR A 1 299 ? 21.575 12.263 -29.663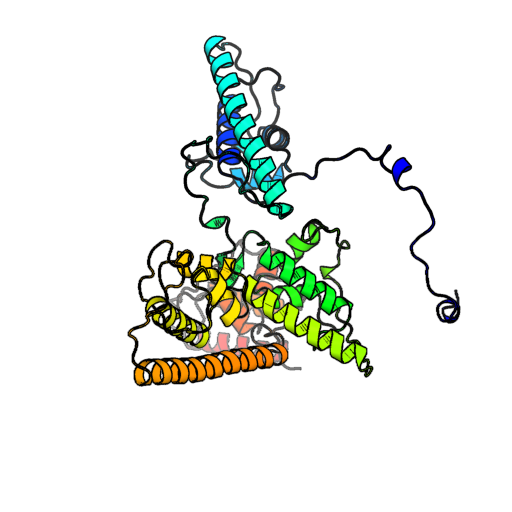 1.00 85.25 299 THR A CA 1
ATOM 2308 C C . THR A 1 299 ? 20.696 12.790 -28.526 1.00 85.25 299 THR A C 1
ATOM 2310 O O . THR A 1 299 ? 19.534 13.122 -28.754 1.00 85.25 299 THR A O 1
ATOM 2313 N N . LEU A 1 300 ? 21.214 12.860 -27.293 1.00 88.62 300 LEU A N 1
ATOM 2314 C CA . LEU A 1 300 ? 20.430 13.260 -26.128 1.00 88.62 300 LEU A CA 1
ATOM 2315 C C . LEU A 1 300 ? 20.434 14.792 -25.956 1.00 88.62 300 LEU A C 1
ATOM 2317 O O . LEU A 1 300 ? 21.511 15.391 -25.938 1.00 88.62 300 LEU A O 1
ATOM 2321 N N . PRO A 1 301 ? 19.270 15.446 -25.766 1.00 88.75 301 PRO A N 1
ATOM 2322 C CA . PRO A 1 301 ? 19.215 16.886 -25.519 1.00 88.75 301 PRO A CA 1
ATOM 2323 C C . PRO A 1 301 ? 19.953 17.287 -24.233 1.00 88.75 301 PRO A C 1
ATOM 2325 O O . PRO A 1 301 ? 19.773 16.644 -23.193 1.00 88.75 301 PRO A O 1
ATOM 2328 N N . VAL A 1 302 ? 20.708 18.391 -24.284 1.00 77.25 302 VAL A N 1
ATOM 2329 C CA . VAL A 1 302 ? 21.554 18.943 -23.195 1.00 77.25 302 VAL A CA 1
ATOM 2330 C C . VAL A 1 302 ? 20.790 19.417 -21.944 1.00 77.25 302 VAL A C 1
ATOM 2332 O O . VAL A 1 302 ? 21.379 19.753 -20.927 1.00 77.25 302 VAL A O 1
ATOM 2335 N N . ASP A 1 303 ? 19.459 19.374 -21.957 1.00 81.50 303 ASP A N 1
ATOM 2336 C CA . ASP A 1 303 ? 18.631 19.681 -20.783 1.00 81.50 303 ASP A CA 1
ATOM 2337 C C . ASP A 1 303 ? 17.908 18.473 -20.198 1.00 81.50 303 ASP A C 1
ATOM 2339 O O . ASP A 1 303 ? 17.146 18.591 -19.228 1.00 81.50 303 ASP A O 1
ATOM 2343 N N . THR A 1 304 ? 18.159 17.288 -20.753 1.00 89.44 304 THR A N 1
ATOM 2344 C CA . THR A 1 304 ? 17.537 16.067 -20.260 1.00 89.44 304 THR A CA 1
ATOM 2345 C C . THR A 1 304 ? 17.995 15.809 -18.831 1.00 89.44 304 THR A C 1
ATOM 2347 O O . THR A 1 304 ? 19.187 15.750 -18.541 1.00 89.44 304 THR A O 1
ATOM 2350 N N . THR A 1 305 ? 17.045 15.640 -17.910 1.00 93.31 305 THR A N 1
ATOM 2351 C CA . THR A 1 305 ? 17.373 15.257 -16.530 1.00 93.31 305 THR A CA 1
ATOM 2352 C C . THR A 1 305 ? 17.740 13.779 -16.460 1.00 93.31 305 THR A C 1
ATOM 2354 O O . THR A 1 305 ? 17.049 12.947 -17.053 1.00 93.31 305 THR A O 1
ATOM 2357 N N . LEU A 1 306 ? 18.750 13.427 -15.660 1.00 90.44 306 LEU A N 1
ATOM 2358 C CA . LEU A 1 306 ? 19.152 12.037 -15.431 1.00 90.44 306 LEU A CA 1
ATOM 2359 C C . LEU A 1 306 ? 17.967 11.181 -14.966 1.00 90.44 306 LEU A C 1
ATOM 2361 O O . LEU A 1 306 ? 17.788 10.056 -15.419 1.00 90.44 306 LEU A O 1
ATOM 2365 N N . ARG A 1 307 ? 17.100 11.728 -14.104 1.00 87.75 307 ARG A N 1
ATOM 2366 C CA . ARG A 1 307 ? 15.870 11.048 -13.675 1.00 87.75 307 ARG A CA 1
ATOM 2367 C C . ARG A 1 307 ? 14.961 10.697 -14.853 1.00 87.75 307 ARG A C 1
ATOM 2369 O O . ARG A 1 307 ? 14.461 9.578 -14.900 1.00 87.75 307 ARG A O 1
ATOM 2376 N N . GLY A 1 308 ? 14.696 11.656 -15.740 1.00 78.69 308 GLY A N 1
ATOM 2377 C CA . GLY A 1 308 ? 13.847 11.440 -16.913 1.00 78.69 308 GLY A CA 1
ATOM 2378 C C . GLY A 1 308 ? 14.468 10.426 -17.869 1.00 78.69 308 GLY A C 1
ATOM 2379 O O . GLY A 1 308 ? 13.802 9.478 -18.266 1.00 78.69 308 GLY A O 1
ATOM 2380 N N . PHE A 1 309 ? 15.766 10.569 -18.139 1.00 91.44 309 PHE A N 1
ATOM 2381 C CA . PHE A 1 309 ? 16.533 9.656 -18.982 1.00 91.44 309 PHE A CA 1
ATOM 2382 C C . PHE A 1 309 ? 16.483 8.204 -18.479 1.00 91.44 309 PHE A C 1
ATOM 2384 O O . PHE A 1 309 ? 16.068 7.305 -19.212 1.00 91.44 309 PHE A O 1
ATOM 2391 N N . LEU A 1 310 ? 16.827 7.976 -17.207 1.00 87.56 310 LEU A N 1
ATOM 2392 C CA . LEU A 1 310 ? 16.783 6.644 -16.595 1.00 87.56 310 LEU A CA 1
ATOM 2393 C C . LEU A 1 310 ? 15.364 6.069 -16.586 1.00 87.56 310 LEU A C 1
ATOM 2395 O O . LEU A 1 310 ? 15.185 4.880 -16.820 1.00 87.56 310 LEU A O 1
ATOM 2399 N N . ALA A 1 311 ? 14.346 6.896 -16.334 1.00 77.69 311 ALA A N 1
ATOM 2400 C CA . ALA A 1 311 ? 12.957 6.446 -16.346 1.00 77.69 311 ALA A CA 1
ATOM 2401 C C . ALA A 1 311 ? 12.546 5.910 -17.724 1.00 77.69 311 ALA A C 1
ATOM 2403 O O . ALA A 1 311 ? 11.921 4.852 -17.798 1.00 77.69 311 ALA A O 1
ATOM 2404 N N . THR A 1 312 ? 12.953 6.591 -18.797 1.00 83.12 312 THR A N 1
ATOM 2405 C CA . THR A 1 312 ? 12.713 6.154 -20.175 1.00 83.12 312 THR A CA 1
ATOM 2406 C C . THR A 1 312 ? 13.448 4.851 -20.487 1.00 83.12 312 THR A C 1
ATOM 2408 O O . THR A 1 312 ? 12.806 3.889 -20.902 1.00 83.12 312 THR A O 1
ATOM 2411 N N . ARG A 1 313 ? 14.762 4.772 -20.226 1.00 86.44 313 ARG A N 1
ATOM 2412 C CA . ARG A 1 313 ? 15.575 3.575 -20.539 1.00 86.44 313 ARG A CA 1
ATOM 2413 C C . ARG A 1 313 ? 15.151 2.344 -19.733 1.00 86.44 313 ARG A C 1
ATOM 2415 O O . ARG A 1 313 ? 15.090 1.246 -20.266 1.00 86.44 313 ARG A O 1
ATOM 2422 N N . LEU A 1 314 ? 14.760 2.534 -18.473 1.00 79.50 314 LEU A N 1
ATOM 2423 C CA . LEU A 1 314 ? 14.248 1.464 -17.607 1.00 79.50 314 LEU A CA 1
ATOM 2424 C C . LEU A 1 314 ? 12.744 1.203 -17.794 1.00 79.50 314 LEU A C 1
ATOM 2426 O O . LEU A 1 314 ? 12.171 0.370 -17.090 1.00 79.50 314 LEU A O 1
ATOM 2430 N N . GLN A 1 315 ? 12.073 1.930 -18.695 1.00 78.75 315 GLN A N 1
ATOM 2431 C CA . GLN A 1 315 ? 10.630 1.862 -18.950 1.00 78.75 315 GLN A CA 1
ATOM 2432 C C . GLN A 1 315 ? 9.785 1.945 -17.663 1.00 78.75 315 GLN A C 1
ATOM 2434 O O . GLN A 1 315 ? 8.851 1.166 -17.449 1.00 78.75 315 GLN A O 1
ATOM 2439 N N . CYS A 1 316 ? 10.137 2.856 -16.758 1.00 63.31 316 CYS A N 1
ATOM 2440 C CA . CYS A 1 316 ? 9.489 3.012 -15.460 1.00 63.31 316 CYS A CA 1
ATOM 2441 C C . CYS A 1 316 ? 9.106 4.474 -15.186 1.00 63.31 316 CYS A C 1
ATOM 2443 O O . CYS A 1 316 ? 9.367 5.370 -15.982 1.00 63.31 316 CYS A O 1
ATOM 2445 N N . VAL A 1 317 ? 8.427 4.734 -14.066 1.00 66.62 317 VAL A N 1
ATOM 2446 C CA . VAL A 1 317 ? 8.038 6.105 -13.701 1.00 66.62 317 VAL A CA 1
ATOM 2447 C C . VAL A 1 317 ? 9.216 6.872 -13.073 1.00 66.62 317 VAL A C 1
ATOM 2449 O O . VAL A 1 317 ? 9.927 6.300 -12.243 1.00 66.62 317 VAL A O 1
ATOM 2452 N N . PRO A 1 318 ? 9.392 8.181 -13.355 1.00 71.94 318 PRO A N 1
ATOM 2453 C CA . PRO A 1 318 ? 10.475 9.001 -12.791 1.00 71.94 318 PRO A CA 1
ATOM 2454 C C . PRO A 1 318 ? 10.594 8.945 -11.264 1.00 71.94 318 PRO A C 1
ATOM 2456 O O . PRO A 1 318 ? 11.694 9.003 -10.713 1.00 71.94 318 PRO A O 1
ATOM 2459 N N . MET A 1 319 ? 9.465 8.791 -10.569 1.00 65.25 319 MET A N 1
ATOM 2460 C CA . MET A 1 319 ? 9.434 8.709 -9.110 1.00 65.25 319 MET A CA 1
ATOM 2461 C C . MET A 1 319 ? 10.115 7.444 -8.569 1.00 65.25 319 MET A C 1
ATOM 2463 O O . MET A 1 319 ? 10.707 7.484 -7.492 1.00 65.25 319 MET A O 1
ATOM 2467 N N . ARG A 1 320 ? 10.097 6.337 -9.322 1.00 65.19 320 ARG A N 1
ATOM 2468 C CA . ARG A 1 320 ? 10.787 5.091 -8.956 1.00 65.19 320 ARG A CA 1
ATOM 2469 C C . ARG A 1 320 ? 12.299 5.287 -8.955 1.00 65.19 320 ARG A C 1
ATOM 2471 O O . ARG A 1 320 ? 12.970 4.920 -7.994 1.00 65.19 320 ARG A O 1
ATOM 2478 N N . VAL A 1 321 ? 12.819 5.952 -9.986 1.00 74.75 321 VAL A N 1
ATOM 2479 C CA . VAL A 1 321 ? 14.230 6.355 -10.056 1.00 74.75 321 VAL A CA 1
ATOM 2480 C C . VAL A 1 321 ? 14.567 7.288 -8.891 1.00 74.75 321 VAL A C 1
ATOM 2482 O O . VAL A 1 321 ? 15.556 7.072 -8.199 1.00 74.75 321 VAL A O 1
ATOM 2485 N N . SER A 1 322 ? 13.718 8.281 -8.597 1.00 76.00 322 SER A N 1
ATOM 2486 C CA . SER A 1 322 ? 13.928 9.181 -7.454 1.00 76.00 322 SER A CA 1
ATOM 2487 C C . SER A 1 322 ? 13.983 8.453 -6.112 1.00 76.00 322 SER A C 1
ATOM 2489 O O . SER A 1 322 ? 14.897 8.723 -5.339 1.00 76.00 322 SER A O 1
ATOM 2491 N N . LYS A 1 323 ? 13.066 7.517 -5.841 1.00 66.88 323 LYS A N 1
ATOM 2492 C CA . LYS A 1 323 ? 13.079 6.701 -4.615 1.00 66.88 323 LYS A CA 1
ATOM 2493 C C . LYS A 1 323 ? 14.345 5.850 -4.523 1.00 66.88 323 LYS A C 1
ATOM 2495 O O . LYS A 1 323 ? 14.973 5.813 -3.467 1.00 66.88 323 LYS A O 1
ATOM 2500 N N . LYS A 1 324 ? 14.764 5.229 -5.633 1.00 73.06 324 LYS A N 1
ATOM 2501 C CA . LYS A 1 324 ? 15.974 4.401 -5.667 1.00 73.06 324 LYS A CA 1
ATOM 2502 C C . LYS A 1 324 ? 17.236 5.221 -5.411 1.00 73.06 324 LYS A C 1
ATOM 2504 O O . LYS A 1 324 ? 18.017 4.862 -4.540 1.00 73.06 324 LYS A O 1
ATOM 2509 N N . LEU A 1 325 ? 17.406 6.353 -6.090 1.00 76.56 325 LEU A N 1
ATOM 2510 C CA . LEU A 1 325 ? 18.559 7.233 -5.872 1.00 76.56 325 LEU A CA 1
ATOM 2511 C C . LEU A 1 325 ? 18.528 7.894 -4.480 1.00 76.56 325 LEU A C 1
ATOM 2513 O O . LEU A 1 325 ? 19.577 8.128 -3.888 1.00 76.56 325 LEU A O 1
ATOM 2517 N N . ALA A 1 326 ? 17.339 8.150 -3.920 1.00 68.19 326 ALA A N 1
ATOM 2518 C CA . ALA A 1 326 ? 17.177 8.691 -2.568 1.00 68.19 326 ALA A CA 1
ATOM 2519 C C . ALA A 1 326 ? 17.515 7.689 -1.452 1.00 68.19 326 ALA A C 1
ATOM 2521 O O . ALA A 1 326 ? 17.757 8.116 -0.325 1.00 68.19 326 ALA A O 1
ATOM 2522 N N . SER A 1 327 ? 17.570 6.384 -1.751 1.00 65.56 327 SER A N 1
ATOM 2523 C CA . SER A 1 327 ? 18.025 5.366 -0.791 1.00 65.56 327 SER A CA 1
ATOM 2524 C C . SER A 1 327 ? 19.507 5.512 -0.416 1.00 65.56 327 SER A C 1
ATOM 2526 O O . SER A 1 327 ? 19.948 4.932 0.570 1.00 65.56 327 SER A O 1
ATOM 2528 N N . GLY A 1 328 ? 20.268 6.313 -1.174 1.00 60.62 328 GLY A N 1
ATOM 2529 C CA . GLY A 1 328 ? 21.663 6.644 -0.884 1.00 60.62 328 GLY A CA 1
ATOM 2530 C C . GLY A 1 328 ? 22.671 5.567 -1.285 1.00 60.62 328 GLY A C 1
ATOM 2531 O O . GLY A 1 328 ? 23.868 5.818 -1.192 1.00 60.62 328 GLY A O 1
ATOM 2532 N N . SER A 1 329 ? 22.220 4.403 -1.770 1.00 66.44 329 SER A N 1
ATOM 2533 C CA . SER A 1 329 ? 23.100 3.334 -2.246 1.00 66.44 329 SER A CA 1
ATOM 2534 C C . SER A 1 329 ? 22.538 2.601 -3.468 1.00 66.44 329 SER A C 1
ATOM 2536 O O . SER A 1 329 ? 21.343 2.311 -3.548 1.00 66.44 329 SER A O 1
ATOM 2538 N N . LEU A 1 330 ? 23.413 2.266 -4.418 1.00 71.75 330 LEU A N 1
ATOM 2539 C CA . LEU A 1 330 ? 23.119 1.432 -5.583 1.00 71.75 330 LEU A CA 1
ATOM 2540 C C . LEU A 1 330 ? 24.221 0.367 -5.705 1.00 71.75 330 LEU A C 1
ATOM 2542 O O . LEU A 1 330 ? 25.394 0.708 -5.827 1.00 71.75 330 LEU A O 1
ATOM 2546 N N . ALA A 1 331 ? 23.854 -0.917 -5.592 1.00 64.88 331 ALA A N 1
ATOM 2547 C CA . ALA A 1 331 ? 24.793 -2.049 -5.494 1.00 64.88 331 ALA A CA 1
ATOM 2548 C C . ALA A 1 331 ? 25.899 -1.871 -4.429 1.00 64.88 331 ALA A C 1
ATOM 2550 O O . ALA A 1 331 ? 27.059 -2.193 -4.668 1.00 64.88 331 ALA A O 1
ATOM 2551 N N . GLY A 1 332 ? 25.564 -1.302 -3.266 1.00 62.03 332 GLY A N 1
ATOM 2552 C CA . GLY A 1 332 ? 26.537 -1.047 -2.197 1.00 62.03 332 GLY A CA 1
ATOM 2553 C C . GLY A 1 332 ? 27.415 0.190 -2.418 1.00 62.03 332 GLY A C 1
ATOM 2554 O O . GLY A 1 332 ? 28.113 0.598 -1.495 1.00 62.03 332 GLY A O 1
ATOM 2555 N N . LYS A 1 333 ? 27.344 0.854 -3.581 1.00 70.19 333 LYS A N 1
ATOM 2556 C CA . LYS A 1 333 ? 28.050 2.119 -3.836 1.00 70.19 333 LYS A CA 1
ATOM 2557 C C . LYS A 1 333 ? 27.203 3.312 -3.409 1.00 70.19 333 LYS A C 1
ATOM 2559 O O . LYS A 1 333 ? 26.001 3.340 -3.666 1.00 70.19 333 LYS A O 1
ATOM 2564 N N . SER A 1 334 ? 27.832 4.296 -2.768 1.00 73.12 334 SER A N 1
ATOM 2565 C CA . SER A 1 334 ? 27.171 5.538 -2.354 1.00 73.12 334 SER A CA 1
ATOM 2566 C C . SER A 1 334 ? 26.703 6.339 -3.568 1.00 73.12 334 SER A C 1
ATOM 2568 O O . SER A 1 334 ? 27.437 6.490 -4.545 1.00 73.12 334 SER A O 1
ATOM 2570 N N . VAL A 1 335 ? 25.478 6.858 -3.505 1.00 78.81 335 VAL A N 1
ATOM 2571 C CA . VAL A 1 335 ? 24.883 7.682 -4.562 1.00 78.81 335 VAL A CA 1
ATOM 2572 C C . VAL A 1 335 ? 24.761 9.120 -4.070 1.00 78.81 335 VAL A C 1
ATOM 2574 O O . VAL A 1 335 ? 24.197 9.379 -3.005 1.00 78.81 335 VAL A O 1
ATOM 2577 N N . ALA A 1 336 ? 25.258 10.074 -4.861 1.00 78.12 336 ALA A N 1
ATOM 2578 C CA . ALA A 1 336 ? 25.219 11.490 -4.513 1.00 78.12 336 ALA A CA 1
ATOM 2579 C C . ALA A 1 336 ? 23.782 11.999 -4.283 1.00 78.12 336 ALA A C 1
ATOM 2581 O O . ALA A 1 336 ? 22.834 11.669 -5.008 1.00 78.12 336 ALA A O 1
ATOM 2582 N N . LYS A 1 337 ? 23.612 12.871 -3.282 1.00 73.25 337 LYS A N 1
ATOM 2583 C CA . LYS A 1 337 ? 22.322 13.521 -3.013 1.00 73.25 337 LYS A CA 1
ATOM 2584 C C . LYS A 1 337 ? 21.898 14.342 -4.234 1.00 73.25 337 LYS A C 1
ATOM 2586 O O . LYS A 1 337 ? 22.703 15.048 -4.825 1.00 73.25 337 LYS A O 1
ATOM 2591 N N . LYS A 1 338 ? 20.608 14.285 -4.583 1.00 80.25 338 LYS A N 1
ATOM 2592 C CA . LYS A 1 338 ? 20.009 14.982 -5.743 1.00 80.25 338 LYS A CA 1
ATOM 2593 C C . LYS A 1 338 ? 20.550 14.548 -7.118 1.00 80.25 338 LYS A C 1
ATOM 2595 O O . LYS A 1 338 ? 20.234 15.225 -8.091 1.00 80.25 338 LYS A O 1
ATOM 2600 N N . LEU A 1 339 ? 21.242 13.408 -7.234 1.00 83.75 339 LEU A N 1
ATOM 2601 C CA . LEU A 1 339 ? 21.787 12.914 -8.508 1.00 83.75 339 LEU A CA 1
ATOM 2602 C C . LEU A 1 339 ? 20.755 12.904 -9.653 1.00 83.75 339 LEU A C 1
ATOM 2604 O O . LEU A 1 339 ? 21.055 13.324 -10.760 1.00 83.75 339 LEU A O 1
ATOM 2608 N N . GLY A 1 340 ? 19.497 12.538 -9.387 1.00 81.00 340 GLY A N 1
ATOM 2609 C CA . GLY A 1 340 ? 18.443 12.540 -10.413 1.00 81.00 340 GLY A CA 1
ATOM 2610 C C . GLY A 1 340 ? 18.105 13.914 -11.023 1.00 81.00 340 GLY A C 1
ATOM 2611 O O . GLY A 1 340 ? 17.438 13.958 -12.054 1.00 81.00 340 GLY A O 1
ATOM 2612 N N . LYS A 1 341 ? 18.533 15.026 -10.407 1.00 85.62 341 LYS A N 1
ATOM 2613 C CA . LYS A 1 341 ? 18.370 16.389 -10.945 1.00 85.62 341 LYS A CA 1
ATOM 2614 C C . LYS A 1 341 ? 19.512 16.811 -11.877 1.00 85.62 341 LYS A C 1
ATOM 2616 O O . LYS A 1 341 ? 19.429 17.898 -12.437 1.00 85.62 341 LYS A O 1
ATOM 2621 N N . LEU A 1 342 ? 20.554 15.988 -12.021 1.00 89.44 342 LEU A N 1
ATOM 2622 C CA . LEU A 1 342 ? 21.664 16.252 -12.932 1.00 89.44 342 LEU A CA 1
ATOM 2623 C C . LEU A 1 342 ? 21.131 16.420 -14.360 1.00 89.44 342 LEU A C 1
ATOM 2625 O O . LEU A 1 342 ? 20.302 15.619 -14.802 1.00 89.44 342 LEU A O 1
ATOM 2629 N N . ARG A 1 343 ? 21.583 17.466 -15.050 1.00 91.62 343 ARG A N 1
ATOM 2630 C CA . ARG A 1 343 ? 21.282 17.700 -16.465 1.00 91.62 343 ARG A CA 1
ATOM 2631 C C . ARG A 1 343 ? 22.399 17.133 -17.321 1.00 91.62 343 ARG A C 1
ATOM 2633 O O . ARG A 1 343 ? 23.551 17.106 -16.893 1.00 91.62 343 ARG A O 1
ATOM 2640 N N . TYR A 1 344 ? 22.021 16.629 -18.482 1.00 92.31 344 TYR A N 1
ATOM 2641 C CA . TYR A 1 344 ? 22.953 16.020 -19.407 1.00 92.31 344 TYR A CA 1
ATOM 2642 C C . TYR A 1 344 ? 23.892 17.066 -20.008 1.00 92.31 344 TYR A C 1
ATOM 2644 O O . TYR A 1 344 ? 23.430 18.055 -20.554 1.00 92.31 344 TYR A O 1
ATOM 2652 N N . VAL A 1 345 ? 25.199 16.837 -19.967 1.00 89.94 345 VAL A N 1
ATOM 2653 C CA . VAL A 1 345 ? 26.169 17.684 -20.669 1.00 89.94 345 VAL A CA 1
ATOM 2654 C C . VAL A 1 345 ? 26.960 16.783 -21.597 1.00 89.94 345 VAL A C 1
ATOM 2656 O O . VAL A 1 345 ? 27.521 15.783 -21.157 1.00 89.94 345 VAL A O 1
ATOM 2659 N N . ARG A 1 346 ? 26.960 17.109 -22.891 1.00 86.25 346 ARG A N 1
ATOM 2660 C CA . ARG A 1 346 ? 27.726 16.365 -23.891 1.00 86.25 346 ARG A CA 1
ATOM 2661 C C . ARG A 1 346 ? 29.209 16.690 -23.736 1.00 86.25 346 ARG A C 1
ATOM 2663 O O . ARG A 1 346 ? 29.558 17.863 -23.645 1.00 86.25 346 ARG A O 1
ATOM 2670 N N . ASP A 1 347 ? 30.053 15.665 -23.791 1.00 86.19 347 ASP A N 1
ATOM 2671 C CA . ASP A 1 347 ? 31.498 15.840 -23.908 1.00 86.19 347 ASP A CA 1
ATOM 2672 C C . ASP A 1 347 ? 31.886 15.825 -25.401 1.00 86.19 347 ASP A C 1
ATOM 2674 O O . ASP A 1 347 ? 31.718 14.800 -26.071 1.00 86.19 347 ASP A O 1
ATOM 2678 N N . PRO A 1 348 ? 32.336 16.958 -25.972 1.00 79.75 348 PRO A N 1
ATOM 2679 C CA . PRO A 1 348 ? 32.743 17.027 -27.371 1.00 79.75 348 PRO A CA 1
ATOM 2680 C C . PRO A 1 348 ? 34.130 16.418 -27.629 1.00 79.75 348 PRO A C 1
ATOM 2682 O O . PRO A 1 348 ? 34.471 16.200 -28.789 1.00 79.75 348 PRO A O 1
ATOM 2685 N N . LEU A 1 349 ? 34.922 16.146 -26.586 1.00 84.25 349 LEU A N 1
ATOM 2686 C CA . LEU A 1 349 ? 36.303 15.661 -26.683 1.00 84.25 349 LEU A CA 1
ATOM 2687 C C . LEU A 1 349 ? 36.413 14.137 -26.540 1.00 84.25 349 LEU A C 1
ATOM 2689 O O . LEU A 1 349 ? 37.511 13.582 -26.618 1.00 84.25 349 LEU A O 1
ATOM 2693 N N . LEU A 1 350 ? 35.290 13.444 -26.336 1.00 84.69 350 LEU A N 1
ATOM 2694 C CA . LEU A 1 350 ? 35.282 11.998 -26.160 1.00 84.69 350 LEU A CA 1
ATOM 2695 C C . LEU A 1 350 ? 35.717 11.285 -27.449 1.00 84.69 350 LEU A C 1
ATOM 2697 O O . LEU A 1 350 ? 35.143 11.504 -28.520 1.00 84.69 350 LEU A O 1
ATOM 2701 N N . SER A 1 351 ? 36.705 10.389 -27.353 1.00 89.00 351 SER A N 1
ATOM 2702 C CA . SER A 1 351 ? 37.167 9.641 -28.524 1.00 89.00 351 SER A CA 1
ATOM 2703 C C . SER A 1 351 ? 36.060 8.733 -29.065 1.00 89.00 351 SER A C 1
ATOM 2705 O O . SER A 1 351 ? 35.318 8.099 -28.307 1.00 89.00 351 SER A O 1
ATOM 2707 N N . ARG A 1 352 ? 35.986 8.616 -30.395 1.00 86.81 352 ARG A N 1
ATOM 2708 C CA . ARG A 1 352 ? 35.025 7.736 -31.076 1.00 86.81 352 ARG A CA 1
ATOM 2709 C C . ARG A 1 352 ? 35.113 6.289 -30.578 1.00 86.81 352 ARG A C 1
ATOM 2711 O O . ARG A 1 352 ? 34.087 5.678 -30.314 1.00 86.81 352 ARG A O 1
ATOM 2718 N N . THR A 1 353 ? 36.329 5.796 -30.351 1.00 89.19 353 THR A N 1
ATOM 2719 C CA . THR A 1 353 ? 36.592 4.454 -29.810 1.00 89.19 353 THR A CA 1
ATOM 2720 C C . THR A 1 353 ? 36.041 4.262 -28.395 1.00 89.19 353 THR A C 1
ATOM 2722 O O . THR A 1 353 ? 35.484 3.212 -28.083 1.00 89.19 353 THR A O 1
ATOM 2725 N N . THR A 1 354 ? 36.138 5.283 -27.536 1.00 87.12 354 THR A N 1
ATOM 2726 C CA . THR A 1 354 ? 35.572 5.246 -26.178 1.00 87.12 354 THR A CA 1
ATOM 2727 C C . THR A 1 354 ? 34.049 5.249 -26.230 1.00 87.12 354 THR A C 1
ATOM 2729 O O . THR A 1 354 ? 33.403 4.515 -25.485 1.00 87.12 354 THR A O 1
ATOM 2732 N N . LEU A 1 355 ? 33.469 6.050 -27.126 1.00 88.25 355 LEU A N 1
ATOM 2733 C CA . LEU A 1 355 ? 32.026 6.110 -27.323 1.00 88.25 355 LEU A CA 1
ATOM 2734 C C . LEU A 1 355 ? 31.490 4.757 -27.813 1.00 88.25 355 LEU A C 1
ATOM 2736 O O . LEU A 1 355 ? 30.577 4.215 -27.200 1.00 88.25 355 LEU A O 1
ATOM 2740 N N . GLU A 1 356 ? 32.110 4.163 -28.831 1.00 88.94 356 GLU A N 1
ATOM 2741 C CA . GLU A 1 356 ? 31.748 2.836 -29.348 1.00 88.94 356 GLU A CA 1
ATOM 2742 C C . GLU A 1 356 ? 31.850 1.749 -28.261 1.00 88.94 356 GLU A C 1
ATOM 2744 O O . GLU A 1 356 ? 30.916 0.965 -28.088 1.00 88.94 356 GLU A O 1
ATOM 2749 N N . ALA A 1 357 ? 32.913 1.751 -27.447 1.00 89.62 357 ALA A N 1
ATOM 2750 C CA . ALA A 1 357 ? 33.073 0.800 -26.343 1.00 89.62 357 ALA A CA 1
ATOM 2751 C C . ALA A 1 357 ? 31.999 0.955 -25.247 1.00 89.62 357 ALA A C 1
ATOM 2753 O O . ALA A 1 357 ? 31.495 -0.039 -24.714 1.00 89.62 357 ALA A O 1
ATOM 2754 N N . VAL A 1 358 ? 31.628 2.194 -24.902 1.00 90.25 358 VAL A N 1
ATOM 2755 C CA . VAL A 1 358 ? 30.559 2.471 -23.929 1.00 90.25 358 VAL A CA 1
ATOM 2756 C C . VAL A 1 358 ? 29.203 2.023 -24.471 1.00 90.25 358 VAL A C 1
ATOM 2758 O O . VAL A 1 358 ? 28.455 1.383 -23.734 1.00 90.25 358 VAL A O 1
ATOM 2761 N N . HIS A 1 359 ? 28.893 2.317 -25.737 1.00 90.81 359 HIS A N 1
ATOM 2762 C CA . HIS A 1 359 ? 27.634 1.903 -26.370 1.00 90.81 359 HIS A CA 1
ATOM 2763 C C . HIS A 1 359 ? 27.526 0.380 -26.450 1.00 90.81 359 HIS A C 1
ATOM 2765 O O . HIS A 1 359 ? 26.558 -0.169 -25.938 1.00 90.81 359 HIS A O 1
ATOM 2771 N N . HIS A 1 360 ? 28.572 -0.314 -26.909 1.00 91.31 360 HIS A N 1
ATOM 2772 C CA . HIS A 1 360 ? 28.599 -1.780 -26.948 1.00 91.31 360 HIS A CA 1
ATOM 2773 C C . HIS A 1 360 ? 28.356 -2.411 -25.564 1.00 91.31 360 HIS A C 1
ATOM 2775 O O . HIS A 1 360 ? 27.617 -3.386 -25.416 1.00 91.31 360 HIS A O 1
ATOM 2781 N N . ARG A 1 361 ? 28.948 -1.839 -24.506 1.00 92.12 361 ARG A N 1
ATOM 2782 C CA . ARG A 1 361 ? 28.705 -2.291 -23.129 1.00 92.12 361 ARG A CA 1
ATOM 2783 C C . ARG A 1 361 ? 27.265 -2.029 -22.677 1.00 92.12 361 ARG A C 1
ATOM 2785 O O . ARG A 1 361 ? 26.699 -2.856 -21.961 1.00 92.12 361 ARG A O 1
ATOM 2792 N N . LEU A 1 362 ? 26.693 -0.880 -23.035 1.00 92.19 362 LEU A N 1
ATOM 2793 C CA . LEU A 1 362 ? 25.306 -0.548 -22.710 1.00 92.19 362 LEU A CA 1
ATOM 2794 C C . LEU A 1 362 ? 24.325 -1.473 -23.429 1.00 92.19 362 LEU A C 1
ATOM 2796 O O . LEU A 1 362 ? 23.366 -1.892 -22.790 1.00 92.19 362 LEU A O 1
ATOM 2800 N N . ASP A 1 363 ? 24.592 -1.828 -24.684 1.00 91.62 363 ASP A N 1
ATOM 2801 C CA . ASP A 1 363 ? 23.756 -2.738 -25.469 1.00 91.62 363 ASP A CA 1
ATOM 2802 C C . ASP A 1 363 ? 23.726 -4.141 -24.850 1.00 91.62 363 ASP A C 1
ATOM 2804 O O . ASP A 1 363 ? 22.654 -4.721 -24.681 1.00 91.62 363 ASP A O 1
ATOM 2808 N N . GLY A 1 364 ? 24.883 -4.657 -24.414 1.00 88.50 364 GLY A N 1
ATOM 2809 C CA . GLY A 1 364 ? 24.957 -5.933 -23.692 1.00 88.50 364 GLY A CA 1
ATOM 2810 C C . GLY A 1 364 ? 24.158 -5.921 -22.383 1.00 88.50 364 GLY A C 1
ATOM 2811 O O . GLY A 1 364 ? 23.349 -6.811 -22.131 1.00 88.50 364 GLY A O 1
ATOM 2812 N N . LEU A 1 365 ? 24.314 -4.870 -21.572 1.00 89.56 365 LEU A N 1
ATOM 2813 C CA . LEU A 1 365 ? 23.574 -4.730 -20.312 1.00 89.56 365 LEU A CA 1
ATOM 2814 C C . LEU A 1 365 ? 22.072 -4.478 -20.522 1.00 89.56 365 LEU A C 1
ATOM 2816 O O . LEU A 1 365 ? 21.261 -4.892 -19.693 1.00 89.56 365 LEU A O 1
ATOM 2820 N N . GLU A 1 366 ? 21.690 -3.800 -21.605 1.00 90.19 366 GLU A N 1
ATOM 2821 C CA . GLU A 1 366 ? 20.293 -3.620 -22.000 1.00 90.19 366 GLU A CA 1
ATOM 2822 C C . GLU A 1 366 ? 19.678 -4.955 -22.420 1.00 90.19 366 GLU A C 1
ATOM 2824 O O . GLU A 1 366 ? 18.576 -5.273 -21.975 1.00 90.19 366 GLU A O 1
ATOM 2829 N N . ALA A 1 367 ? 20.397 -5.773 -23.193 1.00 86.19 367 ALA A N 1
ATOM 2830 C CA . ALA A 1 367 ? 19.964 -7.117 -23.559 1.00 86.19 367 ALA A CA 1
ATOM 2831 C C . ALA A 1 367 ? 19.774 -8.009 -22.320 1.00 86.19 367 ALA A C 1
ATOM 2833 O O . ALA A 1 367 ? 18.717 -8.627 -22.174 1.00 86.19 367 ALA A O 1
ATOM 2834 N N . ASP A 1 368 ? 20.728 -8.005 -21.385 1.00 79.69 368 ASP A N 1
ATOM 2835 C CA . ASP A 1 368 ? 20.624 -8.735 -20.114 1.00 79.69 368 ASP A CA 1
ATOM 2836 C C . ASP A 1 368 ? 19.433 -8.255 -19.273 1.00 79.69 368 ASP A C 1
ATOM 2838 O O . ASP A 1 368 ? 18.677 -9.057 -18.716 1.00 79.69 368 ASP A O 1
ATOM 2842 N N . PHE A 1 369 ? 19.228 -6.937 -19.198 1.00 83.81 369 PHE A N 1
ATOM 2843 C CA . PHE A 1 369 ? 18.084 -6.338 -18.516 1.00 83.81 369 PHE A CA 1
ATOM 2844 C C . PHE A 1 369 ? 16.758 -6.770 -19.155 1.00 83.81 369 PHE A C 1
ATOM 2846 O O . PHE A 1 369 ? 15.857 -7.227 -18.449 1.00 83.81 369 PHE A O 1
ATOM 2853 N N . LEU A 1 370 ? 16.630 -6.673 -20.479 1.00 82.31 370 LEU A N 1
ATOM 2854 C CA . LEU A 1 370 ? 15.423 -7.061 -21.209 1.00 82.31 370 LEU A CA 1
ATOM 2855 C C . LEU A 1 370 ? 15.158 -8.569 -21.109 1.00 82.31 370 LEU A C 1
ATOM 2857 O O . LEU A 1 370 ? 14.005 -8.981 -20.959 1.00 82.31 370 LEU A O 1
ATOM 2861 N N . GLN A 1 371 ? 16.205 -9.394 -21.113 1.00 80.00 371 GLN A N 1
ATOM 2862 C CA . GLN A 1 371 ? 16.098 -10.836 -20.920 1.00 80.00 371 GLN A CA 1
ATOM 2863 C C . GLN A 1 371 ? 15.657 -11.183 -19.493 1.00 80.00 371 GLN A C 1
ATOM 2865 O O . GLN A 1 371 ? 14.770 -12.020 -19.318 1.00 80.00 371 GLN A O 1
ATOM 2870 N N . ALA A 1 372 ? 16.190 -10.506 -18.472 1.00 69.62 372 ALA A N 1
ATOM 2871 C CA . ALA A 1 372 ? 15.719 -10.646 -17.095 1.00 69.62 372 ALA A CA 1
ATOM 2872 C C . ALA A 1 372 ? 14.239 -10.245 -16.966 1.00 69.62 372 ALA A C 1
ATOM 2874 O O . ALA A 1 372 ? 13.456 -10.966 -16.349 1.00 69.62 372 ALA A O 1
ATOM 2875 N N . VAL A 1 373 ? 13.820 -9.157 -17.622 1.00 67.12 373 VAL A N 1
ATOM 2876 C CA . VAL A 1 373 ? 12.411 -8.732 -17.685 1.00 67.12 373 VAL A CA 1
ATOM 2877 C C . VAL A 1 373 ? 11.535 -9.796 -18.359 1.00 67.12 373 VAL A C 1
ATOM 2879 O O . VAL A 1 373 ? 10.439 -10.088 -17.875 1.00 67.12 373 VAL A O 1
ATOM 2882 N N . LYS A 1 374 ? 12.010 -10.415 -19.446 1.00 71.25 374 LYS A N 1
ATOM 2883 C CA . LYS A 1 374 ? 11.300 -11.485 -20.165 1.00 71.25 374 LYS A CA 1
ATOM 2884 C C . LYS A 1 374 ? 11.177 -12.760 -19.326 1.00 71.25 374 LYS A C 1
ATOM 2886 O O . LYS A 1 374 ? 10.097 -13.346 -19.268 1.00 71.25 374 LYS A O 1
ATOM 2891 N N . LEU A 1 375 ? 12.242 -13.158 -18.630 1.00 62.56 375 LEU A N 1
ATOM 2892 C CA . LEU A 1 375 ? 12.248 -14.296 -17.706 1.00 62.56 375 LEU A CA 1
ATOM 2893 C C . LEU A 1 375 ? 11.341 -14.053 -16.494 1.00 62.56 375 LEU A C 1
ATOM 2895 O O . LEU A 1 375 ? 10.636 -14.960 -16.063 1.00 62.56 375 LEU A O 1
ATOM 2899 N N . GLU A 1 376 ? 11.294 -12.832 -15.959 1.00 55.09 376 GLU A N 1
ATOM 2900 C CA . GLU A 1 376 ? 10.355 -12.462 -14.894 1.00 55.09 376 GLU A CA 1
ATOM 2901 C C . GLU A 1 376 ? 8.897 -12.458 -15.375 1.00 55.09 376 GLU A C 1
ATOM 2903 O O . GLU A 1 376 ? 7.999 -12.875 -14.634 1.00 55.09 376 GLU A O 1
ATOM 2908 N N . ALA A 1 377 ? 8.644 -12.024 -16.613 1.00 52.56 377 ALA A N 1
ATOM 2909 C CA . ALA A 1 377 ? 7.330 -12.110 -17.244 1.00 52.56 377 ALA A CA 1
ATOM 2910 C C . ALA A 1 377 ? 6.895 -13.578 -17.416 1.00 52.56 377 ALA A C 1
ATOM 2912 O O . ALA A 1 377 ? 5.801 -13.937 -16.983 1.00 52.56 377 ALA A O 1
ATOM 2913 N N . ALA A 1 378 ? 7.783 -14.445 -17.911 1.00 45.97 378 ALA A N 1
ATOM 2914 C CA . ALA A 1 378 ? 7.541 -15.884 -18.047 1.00 45.97 378 ALA A CA 1
ATOM 2915 C C . ALA A 1 378 ? 7.366 -16.596 -16.689 1.00 45.97 378 ALA A C 1
ATOM 2917 O O . ALA A 1 378 ? 6.467 -17.412 -16.508 1.00 45.97 378 ALA A O 1
ATOM 2918 N N . ASN A 1 379 ? 8.145 -16.228 -15.670 1.00 41.78 379 ASN A N 1
ATOM 2919 C CA . ASN A 1 379 ? 8.000 -16.765 -14.312 1.00 41.78 379 ASN A CA 1
ATOM 2920 C C . ASN A 1 379 ? 6.750 -16.255 -13.583 1.00 41.78 379 ASN A C 1
ATOM 2922 O O . ASN A 1 379 ? 6.395 -16.773 -12.523 1.00 41.78 379 ASN A O 1
ATOM 2926 N N . SER A 1 380 ? 6.072 -15.235 -14.112 1.00 43.03 380 SER A N 1
ATOM 2927 C CA . SER A 1 380 ? 4.845 -14.702 -13.522 1.00 43.03 380 SER A CA 1
ATOM 2928 C C . SER A 1 380 ? 3.556 -15.162 -14.200 1.00 43.03 380 SER A C 1
ATOM 2930 O O . SER A 1 380 ? 2.495 -14.977 -13.594 1.00 43.03 380 SER A O 1
ATOM 2932 N N . SER A 1 381 ? 3.647 -15.8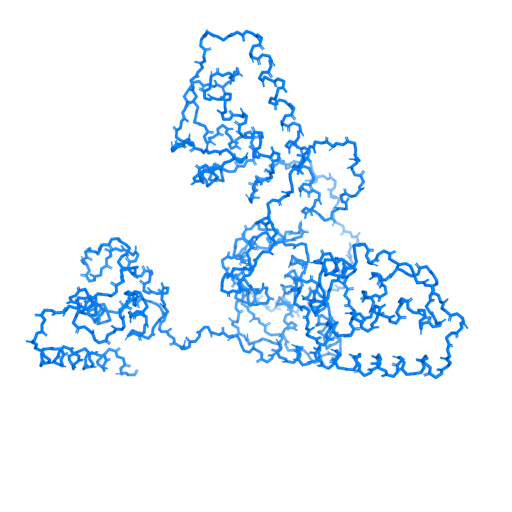38 -15.348 1.00 39.69 381 SER A N 1
ATOM 2933 C CA . SER A 1 381 ? 2.666 -16.833 -15.805 1.00 39.69 381 SER A CA 1
ATOM 2934 C C . SER A 1 381 ? 2.972 -18.235 -15.246 1.00 39.69 381 SER A C 1
ATOM 2936 O O . SER A 1 381 ? 2.052 -18.980 -14.933 1.00 39.69 381 SER A O 1
ATOM 2938 N N . GLY A 1 382 ? 4.249 -18.569 -15.004 1.00 31.44 382 GLY A N 1
ATOM 2939 C CA . GLY A 1 382 ? 4.683 -19.887 -14.511 1.00 31.44 382 GLY A CA 1
ATOM 2940 C C . GLY A 1 382 ? 4.656 -20.114 -12.993 1.00 31.44 382 GLY A C 1
ATOM 2941 O O . GLY A 1 382 ? 4.703 -21.262 -12.547 1.00 31.44 382 GLY A O 1
ATOM 2942 N N . ARG A 1 383 ? 4.539 -19.074 -12.153 1.00 30.20 383 ARG A N 1
ATOM 2943 C CA . ARG A 1 383 ? 4.240 -19.285 -10.727 1.00 30.20 383 ARG A CA 1
ATOM 2944 C C . ARG A 1 383 ? 2.769 -19.648 -10.576 1.00 30.20 383 ARG A C 1
ATOM 2946 O O . ARG A 1 383 ? 1.925 -18.793 -10.298 1.00 30.20 383 ARG A O 1
ATOM 2953 N N . ARG A 1 384 ? 2.500 -20.955 -10.685 1.00 31.77 384 ARG A N 1
ATOM 2954 C CA . ARG A 1 384 ? 1.408 -21.620 -9.964 1.00 31.77 384 ARG A CA 1
ATOM 2955 C C . ARG A 1 384 ? 1.348 -20.974 -8.573 1.00 31.77 384 ARG A C 1
ATOM 2957 O O . ARG A 1 384 ? 2.428 -20.804 -7.993 1.00 31.77 384 ARG A O 1
ATOM 2964 N N . PRO A 1 385 ? 0.169 -20.554 -8.070 1.00 31.42 385 PRO A N 1
ATOM 2965 C CA . PRO A 1 385 ? 0.062 -19.991 -6.730 1.00 31.42 385 PRO A CA 1
ATOM 2966 C C . PRO A 1 385 ? 0.874 -20.886 -5.809 1.00 31.42 385 PRO A C 1
ATOM 2968 O O . PRO A 1 385 ? 0.602 -22.084 -5.723 1.00 31.42 385 PRO A O 1
ATOM 2971 N N . THR A 1 386 ? 1.944 -20.336 -5.231 1.00 30.55 386 THR A N 1
ATOM 2972 C CA . THR A 1 386 ? 2.721 -21.047 -4.230 1.00 30.55 386 THR A CA 1
ATOM 2973 C C . THR A 1 386 ? 1.792 -21.147 -3.042 1.00 30.55 386 THR A C 1
ATOM 2975 O O . THR A 1 386 ? 1.745 -20.268 -2.182 1.00 30.55 386 THR A O 1
ATOM 2978 N N . THR A 1 387 ? 0.990 -22.207 -3.054 1.00 31.02 387 THR A N 1
ATOM 2979 C CA . THR A 1 387 ? 0.463 -22.828 -1.860 1.00 31.02 387 THR A CA 1
ATOM 2980 C C . THR A 1 387 ? 1.608 -22.833 -0.856 1.00 31.02 387 THR A C 1
ATOM 2982 O O . THR A 1 387 ? 2.698 -23.303 -1.205 1.00 31.02 387 THR A O 1
ATOM 2985 N N . PRO A 1 388 ? 1.426 -22.279 0.352 1.00 35.34 388 PRO A N 1
ATOM 2986 C CA . PRO A 1 388 ? 2.351 -22.598 1.417 1.00 35.34 388 PRO A CA 1
ATOM 2987 C C . PRO A 1 388 ? 2.361 -24.124 1.510 1.00 35.34 388 PRO A C 1
ATOM 2989 O O . PRO A 1 388 ? 1.302 -24.741 1.559 1.00 35.34 388 PRO A O 1
ATOM 2992 N N . THR A 1 389 ? 3.564 -24.661 1.376 1.00 35.47 389 THR A N 1
ATOM 2993 C CA . THR A 1 389 ? 4.016 -26.040 1.526 1.00 35.47 389 THR A CA 1
ATOM 2994 C C . THR A 1 389 ? 2.942 -27.031 2.005 1.00 35.47 389 THR A C 1
ATOM 2996 O O . THR A 1 389 ? 2.407 -26.887 3.103 1.00 35.47 389 THR A O 1
ATOM 2999 N N . SER A 1 390 ? 2.714 -28.049 1.166 1.00 35.69 390 SER A N 1
ATOM 3000 C CA . SER A 1 390 ? 1.898 -29.259 1.379 1.00 35.69 390 SER A CA 1
ATOM 3001 C C . SER A 1 390 ? 0.368 -29.087 1.302 1.00 35.69 390 SER A C 1
ATOM 3003 O O . SER A 1 390 ? -0.167 -28.055 1.714 1.00 35.69 390 SER A O 1
ATOM 3005 N N . PRO A 1 391 ? -0.381 -30.098 0.807 1.00 38.16 391 PRO A N 1
ATOM 3006 C CA . PRO A 1 391 ? -1.838 -30.161 0.913 1.00 38.16 391 PRO A CA 1
ATOM 3007 C C . PRO A 1 391 ? -2.236 -30.460 2.370 1.00 38.16 391 PRO A C 1
ATOM 3009 O O . PRO A 1 391 ? -2.850 -31.475 2.671 1.00 38.16 391 PRO A O 1
ATOM 3012 N N . GLY A 1 392 ? -1.855 -29.584 3.301 1.00 47.72 392 GLY A N 1
ATOM 3013 C CA . GLY A 1 392 ? -2.177 -29.742 4.711 1.00 47.72 392 GLY A CA 1
ATOM 3014 C C . GLY A 1 392 ? -3.682 -29.609 4.924 1.00 47.72 392 GLY A C 1
ATOM 3015 O O . GLY A 1 392 ? -4.315 -28.669 4.427 1.00 47.72 392 GLY A O 1
ATOM 3016 N N . ARG A 1 393 ? -4.260 -30.544 5.681 1.00 57.25 393 ARG A N 1
ATOM 3017 C CA . ARG A 1 393 ? -5.708 -30.646 5.909 1.00 57.25 393 ARG A CA 1
ATOM 3018 C C . ARG A 1 393 ? -6.274 -29.313 6.422 1.00 57.25 393 ARG A C 1
ATOM 3020 O O . ARG A 1 393 ? -5.804 -28.744 7.413 1.00 57.25 393 ARG A O 1
ATOM 3027 N N . ALA A 1 394 ? -7.292 -28.794 5.736 1.00 53.00 394 ALA A N 1
ATOM 3028 C CA . ALA A 1 394 ? -7.980 -27.551 6.076 1.00 53.00 394 ALA A CA 1
ATOM 3029 C C . ALA A 1 394 ? -9.431 -27.853 6.472 1.00 53.00 394 ALA A C 1
ATOM 3031 O O . ALA A 1 394 ? -10.144 -28.516 5.731 1.00 53.00 394 ALA A O 1
ATOM 3032 N N . GLY A 1 395 ? -9.883 -27.352 7.627 1.00 63.44 395 GLY A N 1
ATOM 3033 C CA . GLY A 1 395 ? -11.257 -27.565 8.099 1.00 63.44 395 GLY A CA 1
ATOM 3034 C C . GLY A 1 395 ? -11.351 -27.960 9.572 1.00 63.44 395 GLY A C 1
ATOM 3035 O O . GLY A 1 395 ? -10.424 -27.710 10.352 1.00 63.44 395 GLY A O 1
ATOM 3036 N N . HIS A 1 396 ? -12.505 -28.531 9.930 1.00 65.44 396 HIS A N 1
ATOM 3037 C CA . HIS A 1 396 ? -12.848 -29.044 11.260 1.00 65.44 396 HIS A CA 1
ATOM 3038 C C . HIS A 1 396 ? -11.844 -30.114 11.737 1.00 65.44 396 HIS A C 1
ATOM 3040 O O . HIS A 1 396 ? -11.107 -30.681 10.930 1.00 65.44 396 HIS A O 1
ATOM 3046 N N . TRP A 1 397 ? -11.752 -30.325 13.051 1.00 78.44 397 TRP A N 1
ATOM 3047 C CA . TRP A 1 397 ? -10.945 -31.400 13.634 1.00 78.44 397 TRP A CA 1
ATOM 3048 C C . TRP A 1 397 ? -11.894 -32.574 13.892 1.00 78.44 397 TRP A C 1
ATOM 3050 O O . TRP A 1 397 ? -12.760 -32.416 14.748 1.00 78.44 397 TRP A O 1
ATOM 3060 N N . PRO A 1 398 ? -11.808 -33.690 13.149 1.00 78.44 398 PRO A N 1
ATOM 3061 C CA . PRO A 1 398 ? -12.575 -34.885 13.469 1.00 78.44 398 PRO A CA 1
ATOM 3062 C C . PRO A 1 398 ? -12.205 -35.391 14.870 1.00 78.44 398 PRO A C 1
ATOM 3064 O O . PRO A 1 398 ? -11.128 -35.085 15.397 1.00 78.44 398 PRO A O 1
ATOM 3067 N N . LEU A 1 399 ? -13.116 -36.141 15.489 1.00 73.62 399 LEU A N 1
ATOM 3068 C CA . LEU A 1 399 ? -13.000 -36.574 16.882 1.00 73.62 399 LEU A CA 1
ATOM 3069 C C . LEU A 1 399 ? -11.706 -37.367 17.123 1.00 73.62 399 LEU A C 1
ATOM 3071 O O . LEU A 1 399 ? -11.025 -37.166 18.127 1.00 73.62 399 LEU A O 1
ATOM 3075 N N . GLU A 1 400 ? -11.330 -38.211 16.167 1.00 71.94 400 GLU A N 1
ATOM 3076 C CA . GLU A 1 400 ? -10.126 -39.041 16.171 1.00 71.94 400 GLU A CA 1
ATOM 3077 C C . GLU A 1 400 ? -8.858 -38.175 16.197 1.00 71.94 400 GLU A C 1
ATOM 3079 O O . GLU A 1 400 ? -7.936 -38.424 16.981 1.00 71.94 400 GLU A O 1
ATOM 3084 N N . GLU A 1 401 ? -8.850 -37.095 15.410 1.00 81.19 401 GLU A N 1
ATOM 3085 C CA . GLU A 1 401 ? -7.755 -36.127 15.360 1.00 81.19 401 GLU A CA 1
ATOM 3086 C C . GLU A 1 401 ? -7.665 -35.315 16.663 1.00 81.19 401 GLU A C 1
ATOM 3088 O O . GLU A 1 401 ? -6.566 -35.071 17.165 1.00 81.19 401 GLU A O 1
ATOM 3093 N N . GLU A 1 402 ? -8.797 -34.952 17.279 1.00 80.38 402 GLU A N 1
ATOM 3094 C CA . GLU A 1 402 ? -8.807 -34.299 18.596 1.00 80.38 402 GLU A CA 1
ATOM 3095 C C . GLU A 1 402 ? -8.255 -35.207 19.707 1.00 80.38 402 GLU A C 1
ATOM 3097 O O . GLU A 1 402 ? -7.480 -34.748 20.553 1.00 80.38 402 GLU A O 1
ATOM 3102 N N . VAL A 1 403 ? -8.603 -36.499 19.688 1.00 77.56 403 VAL A N 1
ATOM 3103 C CA . VAL A 1 403 ? -8.058 -37.513 20.608 1.00 77.56 403 VAL A CA 1
ATOM 3104 C C . VAL A 1 403 ? -6.560 -37.693 20.408 1.00 77.56 403 VAL A C 1
ATOM 3106 O O . VAL A 1 403 ? -5.812 -37.762 21.389 1.00 77.56 403 VAL A O 1
ATOM 3109 N N . HIS A 1 404 ? -6.102 -37.758 19.160 1.00 83.81 404 HIS A N 1
ATOM 3110 C CA . HIS A 1 404 ? -4.684 -37.887 18.853 1.00 83.81 404 HIS A CA 1
ATOM 3111 C C . HIS A 1 404 ? -3.894 -36.650 19.306 1.00 83.81 404 HIS A C 1
ATOM 3113 O O . HIS A 1 404 ? -2.891 -36.772 20.013 1.00 83.81 404 HIS A O 1
ATOM 3119 N N . ALA A 1 405 ? -4.397 -35.453 19.008 1.00 86.00 405 ALA A N 1
ATOM 3120 C CA . ALA A 1 405 ? -3.770 -34.208 19.419 1.00 86.00 405 ALA A CA 1
ATOM 3121 C C . ALA A 1 405 ? -3.711 -34.033 20.941 1.00 86.00 405 ALA A C 1
ATOM 3123 O O . ALA A 1 405 ? -2.701 -33.555 21.450 1.00 86.00 405 ALA A O 1
ATOM 3124 N N . LEU A 1 406 ? -4.739 -34.449 21.692 1.00 84.12 406 LEU A N 1
ATOM 3125 C CA . LEU A 1 406 ? -4.698 -34.399 23.157 1.00 84.12 406 LEU A CA 1
ATOM 3126 C C . LEU A 1 406 ? -3.554 -35.260 23.716 1.00 84.12 406 LEU A C 1
ATOM 3128 O O . LEU A 1 406 ? -2.860 -34.839 24.641 1.00 84.12 406 LEU A O 1
ATOM 3132 N N . LYS A 1 407 ? -3.322 -36.445 23.140 1.00 81.44 407 LYS A N 1
ATOM 3133 C CA . LYS A 1 407 ? -2.198 -37.302 23.540 1.00 81.44 407 LYS A CA 1
ATOM 3134 C C . LYS A 1 407 ? -0.853 -36.662 23.216 1.00 81.44 407 LYS A C 1
ATOM 3136 O O . LYS A 1 407 ? 0.005 -36.631 24.089 1.00 81.44 407 LYS A O 1
ATOM 3141 N N . LEU A 1 408 ? -0.705 -36.086 22.022 1.00 86.56 408 LEU A N 1
ATOM 3142 C CA . LEU A 1 408 ? 0.493 -35.333 21.636 1.00 86.56 408 LEU A CA 1
ATOM 3143 C C . LEU A 1 408 ? 0.772 -34.168 22.597 1.00 86.56 408 LEU A C 1
ATOM 3145 O O . LEU A 1 408 ? 1.912 -33.978 23.009 1.00 86.56 408 LEU A O 1
ATOM 3149 N N . ILE A 1 409 ? -0.265 -33.425 22.999 1.00 87.50 409 ILE A N 1
ATOM 3150 C CA . ILE A 1 409 ? -0.158 -32.341 23.986 1.00 87.50 409 ILE A CA 1
ATOM 3151 C C . ILE A 1 409 ? 0.316 -32.885 25.335 1.00 87.50 409 ILE A C 1
ATOM 3153 O O . ILE A 1 409 ? 1.248 -32.334 25.911 1.00 87.50 409 ILE A O 1
ATOM 3157 N N . ASN A 1 410 ? -0.282 -33.967 25.834 1.00 83.50 410 ASN A N 1
ATOM 3158 C CA . ASN A 1 410 ? 0.102 -34.545 27.121 1.00 83.50 410 ASN A CA 1
ATOM 3159 C C . ASN A 1 410 ? 1.542 -35.070 27.101 1.00 83.50 410 ASN A C 1
ATOM 3161 O O . ASN A 1 410 ? 2.310 -34.773 28.011 1.00 83.50 410 ASN A O 1
ATOM 3165 N N . SER A 1 411 ? 1.940 -35.786 26.048 1.00 80.12 411 SER A N 1
ATOM 3166 C CA . SER A 1 411 ? 3.313 -36.278 25.893 1.00 80.12 411 SER A CA 1
ATOM 3167 C C . SER A 1 411 ? 4.330 -35.135 25.806 1.00 80.12 411 SER A C 1
ATOM 3169 O O . SER A 1 411 ? 5.415 -35.236 26.384 1.00 80.12 411 SER A O 1
ATOM 3171 N N . PHE A 1 412 ? 3.959 -34.035 25.142 1.00 85.38 412 PHE A N 1
ATOM 3172 C CA . PHE A 1 412 ? 4.765 -32.820 25.030 1.00 85.38 412 PHE A CA 1
ATOM 3173 C C . PHE A 1 412 ? 4.917 -32.093 26.366 1.00 85.38 412 PHE A C 1
ATOM 3175 O O . PHE A 1 412 ? 6.018 -31.680 26.714 1.00 85.38 412 PHE A O 1
ATOM 3182 N N . LEU A 1 413 ? 3.835 -31.957 27.135 1.00 82.19 413 LEU A N 1
ATOM 3183 C CA . LEU A 1 413 ? 3.871 -31.319 28.453 1.00 82.19 413 LEU A CA 1
ATOM 3184 C C . LEU A 1 413 ? 4.602 -32.173 29.497 1.00 82.19 413 LEU A C 1
ATOM 3186 O O . LEU A 1 413 ? 5.244 -31.623 30.385 1.00 82.19 413 LEU A O 1
ATOM 3190 N N . ASN A 1 414 ? 4.548 -33.499 29.368 1.00 78.62 414 ASN A N 1
ATOM 3191 C CA . ASN A 1 414 ? 5.246 -34.429 30.257 1.00 78.62 414 ASN A CA 1
ATOM 3192 C C . ASN A 1 414 ? 6.747 -34.568 29.944 1.00 78.62 414 ASN A C 1
ATOM 3194 O O . ASN A 1 414 ? 7.447 -35.273 30.673 1.00 78.62 414 ASN A O 1
ATOM 3198 N N . GLY A 1 415 ? 7.239 -33.937 28.868 1.00 78.12 415 GLY A N 1
ATOM 3199 C CA . GLY A 1 415 ? 8.648 -33.997 28.472 1.00 78.12 415 GLY A CA 1
ATOM 3200 C C . GLY A 1 415 ? 9.108 -35.390 28.022 1.00 78.12 415 GLY A C 1
ATOM 3201 O O . GLY A 1 415 ? 10.277 -35.720 28.189 1.00 78.12 415 GLY A O 1
ATOM 3202 N N . SER A 1 416 ? 8.181 -36.206 27.504 1.00 76.56 416 SER A N 1
ATOM 3203 C CA . SER A 1 416 ? 8.386 -37.621 27.120 1.00 76.56 416 SER A CA 1
ATOM 3204 C C . SER A 1 416 ? 8.620 -37.832 25.617 1.00 76.56 416 SER A C 1
ATOM 3206 O O . SER A 1 416 ? 8.462 -38.936 25.104 1.00 76.56 416 SER A O 1
ATOM 3208 N N . LEU A 1 417 ? 8.924 -36.758 24.887 1.00 79.25 417 LEU A N 1
ATOM 3209 C CA . LEU A 1 417 ? 9.089 -36.770 23.436 1.00 79.25 417 LEU A CA 1
ATOM 3210 C C . LEU A 1 417 ? 10.547 -36.545 23.032 1.00 79.25 417 LEU A C 1
ATOM 3212 O O . LEU A 1 417 ? 11.251 -35.724 23.620 1.00 79.25 417 LEU A O 1
ATOM 3216 N N . ASP A 1 418 ? 10.969 -37.203 21.961 1.00 76.19 418 ASP A N 1
ATOM 3217 C CA . ASP A 1 418 ? 12.242 -36.898 21.313 1.00 76.19 418 ASP A CA 1
ATOM 3218 C C . ASP A 1 418 ? 12.064 -35.703 20.360 1.00 76.19 418 ASP A C 1
ATOM 3220 O O . ASP A 1 418 ? 11.750 -35.844 19.177 1.00 76.19 418 ASP A O 1
ATOM 3224 N N . VAL A 1 419 ? 12.094 -34.494 20.930 1.00 76.19 419 VAL A N 1
ATOM 3225 C CA . VAL A 1 419 ? 11.922 -33.220 20.217 1.00 76.19 419 VAL A CA 1
ATOM 3226 C C . VAL A 1 419 ? 12.965 -32.227 20.739 1.00 76.19 419 VAL A C 1
ATOM 3228 O O . VAL A 1 419 ? 13.171 -32.157 21.954 1.00 76.19 419 VAL A O 1
ATOM 3231 N N . PRO A 1 420 ? 13.591 -31.408 19.871 1.00 75.19 420 PRO A N 1
ATOM 3232 C CA . PRO A 1 420 ? 14.571 -30.423 20.311 1.00 75.19 420 PRO A CA 1
ATOM 3233 C C . PRO A 1 420 ? 14.019 -29.463 21.385 1.00 75.19 420 PRO A C 1
ATOM 3235 O O . PRO A 1 420 ? 12.895 -28.956 21.238 1.00 75.19 420 PRO A O 1
ATOM 3238 N N . PRO A 1 421 ? 14.792 -29.161 22.449 1.00 71.81 421 PRO A N 1
ATOM 3239 C CA . PRO A 1 421 ? 14.414 -28.142 23.423 1.00 71.81 421 PRO A CA 1
ATOM 3240 C C . PRO A 1 421 ? 14.275 -26.789 22.714 1.00 71.81 421 PRO A C 1
ATOM 3242 O O . PRO A 1 421 ? 15.118 -26.410 21.903 1.00 71.81 421 PRO A O 1
ATOM 3245 N N . GLY A 1 422 ? 13.191 -26.061 22.987 1.00 72.81 422 GLY A N 1
ATOM 3246 C CA . GLY A 1 422 ? 12.875 -24.816 22.270 1.00 72.81 422 GLY A CA 1
ATOM 3247 C C . GLY A 1 422 ? 11.757 -24.931 21.226 1.00 72.81 422 GLY A C 1
ATOM 3248 O O . GLY A 1 422 ? 11.169 -23.911 20.857 1.00 72.81 422 GLY A O 1
ATOM 3249 N N . THR A 1 423 ? 11.382 -26.140 20.790 1.00 83.38 423 THR A N 1
ATOM 3250 C CA . THR A 1 423 ? 10.235 -26.318 19.884 1.00 83.38 423 THR A CA 1
ATOM 3251 C C . THR A 1 423 ? 8.940 -25.889 20.573 1.00 83.38 423 THR A C 1
ATOM 3253 O O . THR A 1 423 ? 8.672 -26.275 21.707 1.00 83.38 423 THR A O 1
ATOM 3256 N N . THR A 1 424 ? 8.107 -25.086 19.902 1.00 90.19 424 THR A N 1
ATOM 3257 C CA . THR A 1 424 ? 6.786 -24.698 20.440 1.00 9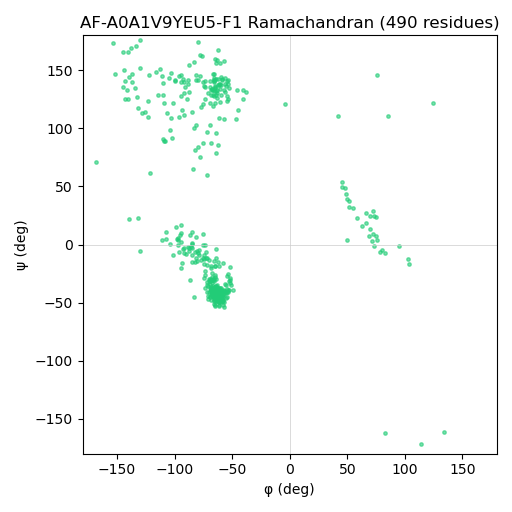0.19 424 THR A CA 1
ATOM 3258 C C . THR A 1 424 ? 5.747 -25.789 20.201 1.00 90.19 424 THR A C 1
ATOM 3260 O O . THR A 1 424 ? 5.741 -26.400 19.132 1.00 90.19 424 THR A O 1
ATOM 3263 N N . LEU A 1 425 ? 4.794 -25.961 21.122 1.00 85.56 425 LEU A N 1
ATOM 3264 C CA . LEU A 1 425 ? 3.703 -26.931 20.979 1.00 85.56 425 LEU A CA 1
ATOM 3265 C C . LEU A 1 425 ? 2.935 -26.739 19.664 1.00 85.56 425 LEU A C 1
ATOM 3267 O O . LEU A 1 425 ? 2.555 -27.703 19.009 1.00 85.56 425 LEU A O 1
ATOM 3271 N N . ARG A 1 426 ? 2.729 -25.487 19.238 1.00 87.56 426 ARG A N 1
ATOM 3272 C CA . ARG A 1 426 ? 2.084 -25.182 17.955 1.00 87.56 426 ARG A CA 1
ATOM 3273 C C . ARG A 1 426 ? 2.878 -25.702 16.757 1.00 87.56 426 ARG A C 1
ATOM 3275 O O . ARG A 1 426 ? 2.257 -26.165 15.808 1.00 87.56 426 ARG A O 1
ATOM 3282 N N . ALA A 1 427 ? 4.202 -25.567 16.771 1.00 81.88 427 ALA A N 1
ATOM 3283 C CA . ALA A 1 427 ? 5.053 -26.071 15.695 1.00 81.88 427 ALA A CA 1
ATOM 3284 C C . ALA A 1 427 ? 5.060 -27.605 15.689 1.00 81.88 427 ALA A C 1
ATOM 3286 O O . ALA A 1 427 ? 4.808 -28.203 14.651 1.00 81.88 427 ALA A O 1
ATOM 3287 N N . PHE A 1 428 ? 5.207 -28.214 16.868 1.00 87.50 428 PHE A N 1
ATOM 3288 C CA . PHE A 1 428 ? 5.174 -29.664 17.044 1.00 87.50 428 PHE A CA 1
ATOM 3289 C C . PHE A 1 428 ? 3.855 -30.294 16.567 1.00 87.50 428 PHE A C 1
ATOM 3291 O O . PHE A 1 428 ? 3.859 -31.240 15.787 1.00 87.50 428 PHE A O 1
ATOM 3298 N N . LEU A 1 429 ? 2.707 -29.749 16.978 1.00 87.94 429 LEU A N 1
ATOM 3299 C CA . LEU A 1 429 ? 1.402 -30.254 16.540 1.00 87.94 429 LEU A CA 1
ATOM 3300 C C . LEU A 1 429 ? 1.159 -30.032 15.045 1.00 87.94 429 LEU A C 1
ATOM 3302 O O . LEU A 1 429 ? 0.529 -30.866 14.410 1.00 87.94 429 LEU A O 1
ATOM 3306 N N . ALA A 1 430 ? 1.627 -28.915 14.484 1.00 85.31 430 ALA A N 1
ATOM 3307 C CA . ALA A 1 430 ? 1.485 -28.645 13.054 1.00 85.31 430 ALA A CA 1
ATOM 3308 C C . ALA A 1 430 ? 2.227 -29.690 12.209 1.00 85.31 430 ALA A C 1
ATOM 3310 O O . ALA A 1 430 ? 1.686 -30.166 11.217 1.00 85.31 430 ALA A O 1
ATOM 3311 N N . GLU A 1 431 ? 3.424 -30.073 12.649 1.00 85.00 431 GLU A N 1
ATOM 3312 C CA . GLU A 1 431 ? 4.235 -31.114 12.023 1.00 85.00 431 GLU A CA 1
ATOM 3313 C C . GLU A 1 431 ? 3.609 -32.507 12.188 1.00 85.00 431 GLU A C 1
ATOM 3315 O O . GLU A 1 431 ? 3.447 -33.233 11.213 1.00 85.00 431 GLU A O 1
ATOM 3320 N N . ARG A 1 432 ? 3.185 -32.876 13.406 1.00 83.38 432 ARG A N 1
ATOM 3321 C CA . ARG A 1 432 ? 2.641 -34.218 13.689 1.00 83.38 432 ARG A CA 1
ATOM 3322 C C . ARG A 1 432 ? 1.236 -34.463 13.134 1.00 83.38 432 ARG A C 1
ATOM 3324 O O . ARG A 1 432 ? 0.891 -35.614 12.891 1.00 83.38 432 ARG A O 1
ATOM 3331 N N . LEU A 1 433 ? 0.440 -33.411 12.944 1.00 82.88 433 LEU A N 1
ATOM 3332 C CA . LEU A 1 433 ? -0.911 -33.478 12.368 1.00 82.88 433 LEU A CA 1
ATOM 3333 C C . LEU A 1 433 ? -0.941 -33.143 10.866 1.00 82.88 433 LEU A C 1
ATOM 3335 O O . LEU A 1 433 ? -2.028 -33.000 10.310 1.00 82.88 433 LEU A O 1
ATOM 3339 N N . ASP A 1 434 ? 0.226 -32.942 10.241 1.00 79.31 434 ASP A N 1
ATOM 3340 C CA . ASP A 1 434 ? 0.381 -32.530 8.838 1.00 79.31 434 ASP A CA 1
ATOM 3341 C C . ASP A 1 434 ? -0.571 -31.381 8.438 1.00 79.31 434 ASP A C 1
ATOM 3343 O O . ASP A 1 434 ? -1.402 -31.458 7.525 1.00 79.31 434 ASP A O 1
ATOM 3347 N N . CYS A 1 435 ? -0.531 -30.289 9.209 1.00 76.81 435 CYS A N 1
ATOM 3348 C CA . CYS A 1 435 ? -1.420 -29.154 8.990 1.00 76.81 435 CYS A CA 1
ATOM 3349 C C . CYS A 1 435 ? -0.764 -27.804 9.290 1.00 76.81 435 CYS A C 1
ATOM 3351 O O . CYS A 1 435 ? 0.277 -27.697 9.933 1.00 76.81 435 CYS A O 1
ATOM 3353 N N . SER A 1 436 ? -1.391 -26.712 8.837 1.00 78.44 436 SER A N 1
ATOM 3354 C CA . SER A 1 436 ? -0.821 -25.379 9.066 1.00 78.44 436 SER A CA 1
ATOM 3355 C C . SER A 1 436 ? -0.798 -25.008 10.565 1.00 78.44 436 SER A C 1
ATOM 3357 O O . SER A 1 436 ? -1.809 -25.183 11.258 1.00 78.44 436 SER A O 1
ATOM 3359 N N . PRO A 1 437 ? 0.262 -24.337 11.065 1.00 81.56 437 PRO A N 1
ATOM 3360 C CA . PRO A 1 437 ? 0.316 -23.815 12.438 1.00 81.56 437 PRO A CA 1
ATOM 3361 C C . PRO A 1 437 ? -0.875 -22.922 12.809 1.00 81.56 437 PRO A C 1
ATOM 3363 O O . PRO A 1 437 ? -1.230 -22.785 13.978 1.00 81.56 437 PRO A O 1
ATOM 3366 N N . MET A 1 438 ? -1.508 -22.305 11.808 1.00 81.88 438 MET A N 1
ATOM 3367 C CA . MET A 1 438 ? -2.700 -21.481 11.980 1.00 81.88 438 MET A CA 1
ATOM 3368 C C . MET A 1 438 ? -3.952 -22.309 12.306 1.00 81.88 438 MET A C 1
ATOM 3370 O O . MET A 1 438 ? -4.791 -21.849 13.080 1.00 81.88 438 MET A O 1
ATOM 3374 N N . ARG A 1 439 ? -4.089 -23.522 11.752 1.00 82.69 439 ARG A N 1
ATOM 3375 C CA . ARG A 1 439 ? -5.181 -24.451 12.091 1.00 82.69 439 ARG A CA 1
ATOM 3376 C C . ARG A 1 439 ? -5.082 -24.876 13.556 1.00 82.69 439 ARG A C 1
ATOM 3378 O O . ARG A 1 439 ? -6.079 -24.786 14.271 1.00 82.69 439 ARG A O 1
ATOM 3385 N N . VAL A 1 440 ? -3.872 -25.185 14.025 1.00 84.69 440 VAL A N 1
ATOM 3386 C CA . VAL A 1 440 ? -3.580 -25.451 15.445 1.00 84.69 440 VAL A CA 1
ATOM 3387 C C . VAL A 1 440 ? -3.892 -24.231 16.315 1.00 84.69 440 VAL A C 1
ATOM 3389 O O . VAL A 1 440 ? -4.614 -24.347 17.303 1.00 84.69 440 VAL A O 1
ATOM 3392 N N . SER A 1 441 ? -3.438 -23.030 15.931 1.00 84.00 441 SER A N 1
ATOM 3393 C CA . SER A 1 441 ? -3.745 -21.796 16.673 1.00 84.00 441 SER A CA 1
ATOM 3394 C C . SER A 1 441 ? -5.241 -21.514 16.783 1.00 84.00 441 SER A C 1
ATOM 3396 O O . SER A 1 441 ? -5.692 -21.076 17.838 1.00 84.00 441 SER A O 1
ATOM 3398 N N . LYS A 1 442 ? -6.016 -21.762 15.722 1.00 81.44 442 LYS A N 1
ATOM 3399 C CA . LYS A 1 442 ? -7.473 -21.607 15.760 1.00 81.44 442 LYS A CA 1
ATOM 3400 C C . LYS A 1 442 ? -8.113 -22.609 16.712 1.00 81.44 442 LYS A C 1
ATOM 3402 O O . LYS A 1 442 ? -8.947 -22.193 17.507 1.00 81.44 442 LYS A O 1
ATOM 3407 N N . LYS A 1 443 ? -7.702 -23.883 16.673 1.00 85.31 443 LYS A N 1
ATOM 3408 C CA . LYS A 1 443 ? -8.258 -24.917 17.553 1.00 85.31 443 LYS A CA 1
ATOM 3409 C C . LYS A 1 443 ? -7.927 -24.649 19.018 1.00 85.31 443 LYS A C 1
ATOM 3411 O O . LYS A 1 443 ? -8.841 -24.510 19.823 1.00 85.31 443 LYS A O 1
ATOM 3416 N N . LEU A 1 444 ? -6.652 -24.456 19.353 1.00 83.06 444 LEU A N 1
ATOM 3417 C CA . LEU A 1 444 ? -6.234 -24.144 20.726 1.00 83.06 444 LEU A CA 1
ATOM 3418 C C . LEU A 1 444 ? -6.776 -22.785 21.203 1.00 83.06 444 LEU A C 1
ATOM 3420 O O . LEU A 1 444 ? -7.021 -22.591 22.390 1.00 83.06 444 LEU A O 1
ATOM 3424 N N . GLY A 1 445 ? -7.004 -21.848 20.278 1.00 76.69 445 GLY A N 1
ATOM 3425 C CA . GLY A 1 445 ? -7.609 -20.545 20.551 1.00 76.69 445 GLY A CA 1
ATOM 3426 C C . GLY A 1 445 ? -9.088 -20.600 20.940 1.00 76.69 445 GLY A C 1
ATOM 3427 O O . GLY A 1 445 ? -9.558 -19.663 21.580 1.00 76.69 445 GLY A O 1
ATOM 3428 N N . THR A 1 446 ? -9.805 -21.685 20.615 1.00 77.38 446 THR A N 1
ATOM 3429 C CA . THR A 1 446 ? -11.180 -21.901 21.108 1.00 77.38 446 THR A CA 1
ATOM 3430 C C . THR A 1 446 ? -11.230 -22.165 22.614 1.00 77.38 446 THR A C 1
ATOM 3432 O O . THR A 1 446 ? -12.285 -22.016 23.220 1.00 77.38 446 THR A O 1
ATOM 3435 N N . GLY A 1 447 ? -10.099 -22.540 23.225 1.00 71.94 447 GLY A N 1
ATOM 3436 C CA . GLY A 1 447 ? -10.026 -22.908 24.638 1.00 71.94 447 GLY A CA 1
ATOM 3437 C C . GLY A 1 447 ? -10.662 -24.260 24.963 1.00 71.94 447 GLY A C 1
ATOM 3438 O O . GLY A 1 447 ? -10.785 -24.575 26.141 1.00 71.94 447 GLY A O 1
ATOM 3439 N N . MET A 1 448 ? -11.050 -25.051 23.955 1.00 73.31 448 MET A N 1
ATOM 3440 C CA . MET A 1 448 ? -11.747 -26.331 24.111 1.00 73.31 448 MET A CA 1
ATOM 3441 C C . MET A 1 448 ? -11.136 -27.413 23.207 1.00 73.31 448 MET A C 1
ATOM 3443 O O . MET A 1 448 ? -10.904 -27.183 22.017 1.00 73.31 448 MET A O 1
ATOM 3447 N N . LEU A 1 449 ? -10.915 -28.610 23.753 1.00 79.31 449 LEU A N 1
ATOM 3448 C CA . LEU A 1 449 ? -10.513 -29.812 23.009 1.00 79.31 449 LEU A CA 1
ATOM 3449 C C . LEU A 1 449 ? -11.198 -31.029 23.640 1.00 79.31 449 LEU A C 1
ATOM 3451 O O . LEU A 1 449 ? -11.092 -31.211 24.852 1.00 79.31 449 LEU A O 1
ATOM 3455 N N . LEU A 1 450 ? -11.937 -31.824 22.856 1.00 74.69 450 LEU A N 1
ATOM 3456 C CA . LEU A 1 450 ? -12.779 -32.923 23.367 1.00 74.69 450 LEU A CA 1
ATOM 3457 C C . LEU A 1 450 ? -13.742 -32.511 24.496 1.00 74.69 450 LEU A C 1
ATOM 3459 O O . LEU A 1 450 ? -13.923 -33.233 25.475 1.00 74.69 450 LEU A O 1
ATOM 3463 N N . GLY A 1 451 ? -14.305 -31.303 24.419 1.00 66.25 451 GLY A N 1
ATOM 3464 C CA . GLY A 1 451 ? -15.181 -30.781 25.474 1.00 66.25 451 GLY A CA 1
ATOM 3465 C C . GLY A 1 451 ? -14.463 -30.395 26.776 1.00 66.25 451 GLY A C 1
ATOM 3466 O O . GLY A 1 451 ? -15.122 -29.977 27.723 1.00 66.25 451 GLY A O 1
ATOM 3467 N N . ARG A 1 452 ? -13.127 -30.496 26.841 1.00 69.69 452 ARG A N 1
ATOM 3468 C CA . ARG A 1 452 ? -12.318 -30.102 28.004 1.00 69.69 452 ARG A CA 1
ATOM 3469 C C . ARG A 1 452 ? -11.704 -28.722 27.797 1.00 69.69 452 ARG A C 1
ATOM 3471 O O . ARG A 1 452 ? -11.222 -28.406 26.708 1.00 69.69 452 ARG A O 1
ATOM 3478 N N . SER A 1 453 ? -11.679 -27.919 28.859 1.00 69.19 453 SER A N 1
ATOM 3479 C CA . SER A 1 453 ? -11.067 -26.590 28.843 1.00 69.19 453 SER A CA 1
ATOM 3480 C C . SER A 1 453 ? -9.542 -26.678 28.769 1.00 69.19 453 SER A C 1
ATOM 3482 O O . SER A 1 453 ? -8.921 -27.359 29.587 1.00 69.19 453 SER A O 1
ATOM 3484 N N . LEU A 1 454 ? -8.936 -25.941 27.840 1.00 74.06 454 LEU A N 1
ATOM 3485 C CA . LEU A 1 454 ? -7.486 -25.827 27.703 1.00 74.06 454 LEU A CA 1
ATOM 3486 C C . LEU A 1 454 ? -6.960 -24.487 28.249 1.00 74.06 454 LEU A C 1
ATOM 3488 O O . LEU A 1 454 ? -7.625 -23.455 28.103 1.00 74.06 454 LEU A O 1
ATOM 3492 N N . PRO A 1 455 ? -5.735 -24.456 28.810 1.00 71.56 455 PRO A N 1
ATOM 3493 C CA . PRO A 1 455 ? -5.075 -23.215 29.203 1.00 71.56 455 PRO A CA 1
ATOM 3494 C C . PRO A 1 455 ? -4.934 -22.219 28.044 1.00 71.56 455 PRO A C 1
ATOM 3496 O O . PRO A 1 455 ? -4.646 -22.577 26.897 1.00 71.56 455 PRO A O 1
ATOM 3499 N N . ARG A 1 456 ? -5.083 -20.924 28.343 1.00 68.31 456 ARG A N 1
ATOM 3500 C CA . ARG A 1 456 ? -4.874 -19.865 27.345 1.00 68.31 456 ARG A CA 1
ATOM 3501 C C . ARG A 1 456 ? -3.404 -19.835 26.920 1.00 68.31 456 ARG A C 1
ATOM 3503 O O . ARG A 1 456 ? -2.515 -19.939 27.754 1.00 68.31 456 ARG A O 1
ATOM 3510 N N . ARG A 1 457 ? -3.157 -19.604 25.625 1.00 76.12 457 ARG A N 1
ATOM 3511 C CA . ARG A 1 457 ? -1.813 -19.527 25.003 1.00 76.12 457 ARG A CA 1
ATOM 3512 C C . ARG A 1 457 ? -1.011 -20.835 24.997 1.00 76.12 457 ARG A C 1
ATOM 3514 O O . ARG A 1 457 ? 0.181 -20.795 24.715 1.00 76.12 457 ARG A O 1
ATOM 3521 N N . LEU A 1 458 ? -1.668 -21.979 25.180 1.00 79.81 458 LEU A N 1
ATOM 3522 C CA . LEU A 1 458 ? -1.033 -23.299 25.161 1.00 79.81 458 LEU A CA 1
ATOM 3523 C C . LEU A 1 458 ? -0.157 -23.555 23.914 1.00 79.81 458 LEU A C 1
ATOM 3525 O O . LEU A 1 458 ? 0.903 -24.157 24.008 1.00 79.81 458 LEU A O 1
ATOM 3529 N N . GLY A 1 459 ? -0.536 -23.035 22.741 1.00 78.06 459 GLY A N 1
ATOM 3530 C CA . GLY A 1 459 ? 0.265 -23.190 21.517 1.00 78.06 459 GLY A CA 1
ATOM 3531 C C . GLY A 1 459 ? 1.645 -22.510 21.547 1.00 78.06 459 GLY A C 1
ATOM 3532 O O . GLY A 1 459 ? 2.504 -22.850 20.737 1.00 78.06 459 GLY A O 1
ATOM 3533 N N . SER A 1 460 ? 1.867 -21.556 22.453 1.00 82.56 460 SER A N 1
ATOM 3534 C CA . SER A 1 460 ? 3.155 -20.872 22.632 1.00 82.56 460 SER A CA 1
ATOM 3535 C C . SER A 1 460 ? 4.050 -21.542 23.676 1.00 82.56 460 SER A C 1
ATOM 3537 O O . SER A 1 460 ? 5.170 -21.080 23.872 1.00 82.56 460 SER A O 1
ATO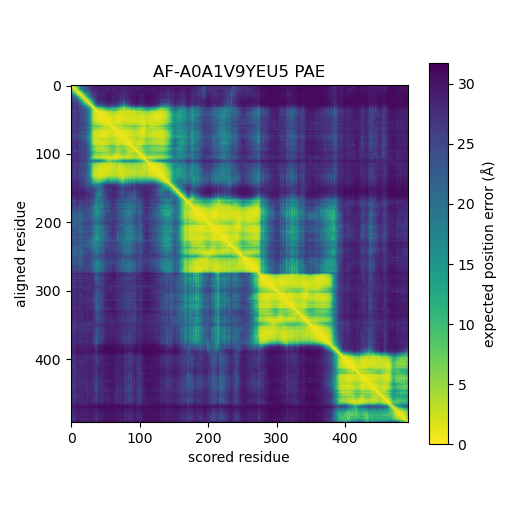M 3539 N N . THR A 1 461 ? 3.579 -22.603 24.337 1.00 82.88 461 THR A N 1
ATOM 3540 C CA . THR A 1 461 ? 4.374 -23.368 25.300 1.00 82.88 461 THR A CA 1
ATOM 3541 C C . THR A 1 461 ? 5.564 -24.013 24.600 1.00 82.88 461 THR A C 1
ATOM 3543 O O . THR A 1 461 ? 5.419 -24.594 23.523 1.00 82.88 461 THR A O 1
ATOM 3546 N N . VAL A 1 462 ? 6.738 -23.881 25.206 1.00 86.50 462 VAL A N 1
ATOM 3547 C CA . VAL A 1 462 ? 8.004 -24.416 24.702 1.00 86.50 462 VAL A CA 1
ATOM 3548 C C . VAL A 1 462 ? 8.246 -25.796 25.306 1.00 86.50 462 VAL A C 1
ATOM 3550 O O . VAL A 1 462 ? 7.914 -26.021 26.469 1.00 86.50 462 VAL A O 1
ATOM 3553 N N . TYR A 1 463 ? 8.796 -26.713 24.513 1.00 83.00 463 TYR A N 1
ATOM 3554 C CA . TYR A 1 463 ? 9.146 -28.053 24.962 1.00 83.00 463 TYR A CA 1
ATOM 3555 C C . TYR A 1 463 ? 10.273 -28.019 25.997 1.00 83.00 463 TYR A C 1
ATOM 3557 O O . TYR A 1 463 ? 11.300 -27.371 25.771 1.00 83.00 463 TYR A O 1
ATOM 3565 N N . VAL A 1 464 ? 10.089 -28.747 27.101 1.00 80.94 464 VAL A N 1
ATOM 3566 C CA . VAL A 1 464 ? 11.090 -28.928 28.158 1.00 80.94 464 VAL A CA 1
ATOM 3567 C C . VAL A 1 464 ? 11.279 -30.434 28.378 1.00 80.94 464 VAL A C 1
ATOM 3569 O O . VAL A 1 464 ? 10.332 -31.089 28.817 1.00 80.94 464 VAL A O 1
ATOM 3572 N N . PRO A 1 465 ? 12.460 -31.004 28.071 1.00 76.94 465 PRO A N 1
ATOM 3573 C CA . PRO A 1 465 ? 12.699 -32.435 28.236 1.00 76.94 465 PRO A CA 1
ATOM 3574 C C . PRO A 1 465 ? 12.707 -32.834 29.715 1.00 76.94 465 PRO A C 1
ATOM 3576 O O . PRO A 1 465 ? 13.373 -32.196 30.537 1.00 76.94 465 PRO A O 1
ATOM 3579 N N . ASN A 1 466 ? 12.018 -33.918 30.068 1.00 72.75 466 ASN A N 1
ATOM 3580 C CA . ASN A 1 466 ? 11.973 -34.400 31.444 1.00 72.75 466 ASN A CA 1
ATOM 3581 C C . ASN A 1 466 ? 13.206 -35.270 31.748 1.00 72.75 466 ASN A C 1
ATOM 3583 O O . ASN A 1 466 ? 13.251 -36.446 31.407 1.00 72.75 466 ASN A O 1
ATOM 3587 N N . HIS A 1 467 ? 14.214 -34.696 32.411 1.00 59.34 467 HIS A N 1
ATOM 3588 C CA . HIS A 1 467 ? 15.493 -35.365 32.713 1.00 59.34 467 HIS A CA 1
ATOM 3589 C C . HIS A 1 467 ? 15.407 -36.399 33.860 1.00 59.34 467 HIS A C 1
ATOM 3591 O O . HIS A 1 467 ? 16.432 -36.872 34.342 1.00 59.34 467 HIS A O 1
ATOM 3597 N N . ARG A 1 468 ? 14.201 -36.736 34.344 1.00 52.41 468 ARG A N 1
ATOM 3598 C CA . ARG A 1 468 ? 13.994 -37.637 35.495 1.00 52.41 468 ARG A CA 1
ATOM 3599 C C . ARG A 1 468 ? 13.457 -39.031 35.156 1.00 52.41 468 ARG A C 1
ATOM 3601 O O . ARG A 1 468 ? 13.206 -39.796 36.080 1.00 52.41 468 ARG A O 1
ATOM 3608 N N . SER A 1 469 ? 13.289 -39.401 33.888 1.00 45.56 469 SER A N 1
ATOM 3609 C CA . SER A 1 469 ? 12.807 -40.742 33.527 1.00 45.56 469 SER A CA 1
ATOM 3610 C C . SER A 1 469 ? 13.899 -41.598 32.890 1.00 45.56 469 SER A C 1
ATOM 3612 O O . SER A 1 469 ? 14.020 -41.660 31.669 1.00 45.56 469 SER A O 1
ATOM 3614 N N . THR A 1 470 ? 14.644 -42.321 33.722 1.00 46.38 470 THR A N 1
ATOM 3615 C CA . THR A 1 470 ? 15.215 -43.624 33.367 1.00 46.38 470 THR A CA 1
ATOM 3616 C C . THR A 1 470 ? 14.063 -44.588 33.079 1.00 46.38 470 THR A C 1
ATOM 3618 O O . THR A 1 470 ? 13.556 -45.247 33.977 1.00 46.38 470 THR A O 1
ATOM 3621 N N . LEU A 1 471 ? 13.565 -44.583 31.843 1.00 49.06 471 LEU A N 1
ATOM 3622 C CA . LEU A 1 471 ? 12.693 -45.607 31.256 1.00 49.06 471 LEU A CA 1
ATOM 3623 C C . LEU A 1 471 ? 12.612 -45.328 29.749 1.00 49.06 471 LEU A C 1
ATOM 3625 O O . LEU A 1 471 ? 11.587 -44.882 29.230 1.00 49.06 471 LEU A O 1
ATOM 3629 N N . GLU A 1 472 ? 13.719 -45.578 29.048 1.00 52.59 472 GLU A N 1
ATOM 3630 C CA . GLU A 1 472 ? 13.781 -45.570 27.577 1.00 52.59 472 GLU A CA 1
ATOM 3631 C C . GLU A 1 472 ? 12.677 -46.462 26.969 1.00 52.59 472 GLU A C 1
ATOM 3633 O O . GLU A 1 472 ? 12.079 -46.108 25.954 1.00 52.59 472 GLU A O 1
ATOM 3638 N N . GLU A 1 473 ? 12.280 -47.527 27.675 1.00 51.75 473 GLU A N 1
ATOM 3639 C CA . GLU A 1 473 ? 11.165 -48.413 27.314 1.00 51.75 473 GLU A CA 1
ATOM 3640 C C . GLU A 1 473 ? 9.786 -47.721 27.329 1.00 51.75 473 GLU A C 1
ATOM 3642 O O . GLU A 1 473 ? 8.969 -47.962 26.440 1.00 51.75 473 GLU A O 1
ATOM 3647 N N . LYS A 1 474 ? 9.500 -46.808 28.276 1.00 51.44 474 LYS A N 1
ATOM 3648 C CA . LYS A 1 474 ? 8.206 -46.085 28.302 1.00 51.44 474 LYS A CA 1
ATOM 3649 C C . LYS A 1 474 ? 8.101 -45.070 27.170 1.00 51.44 474 LYS A C 1
ATOM 3651 O O . LYS A 1 474 ? 7.019 -44.912 26.608 1.00 51.44 474 LYS A O 1
ATOM 3656 N N . ASN A 1 475 ? 9.206 -44.416 26.814 1.00 57.62 475 ASN A N 1
ATOM 3657 C CA . ASN A 1 475 ? 9.231 -43.471 25.699 1.00 57.62 475 ASN A CA 1
ATOM 3658 C C . ASN A 1 475 ? 9.039 -44.198 24.361 1.00 57.62 475 ASN A C 1
ATOM 3660 O O . ASN A 1 475 ? 8.263 -43.733 23.527 1.00 57.62 475 ASN A O 1
ATOM 3664 N N . HIS A 1 476 ? 9.638 -45.383 24.193 1.00 58.59 476 HIS A N 1
ATOM 3665 C CA . HIS A 1 476 ? 9.457 -46.204 22.992 1.00 58.59 476 HIS A CA 1
ATOM 3666 C C . HIS A 1 476 ? 8.008 -46.694 22.831 1.00 58.59 476 HIS A C 1
ATOM 3668 O O . HIS A 1 476 ? 7.431 -46.581 21.750 1.00 58.59 476 HIS A O 1
ATOM 3674 N N . VAL A 1 477 ? 7.374 -47.150 23.919 1.00 60.69 477 VAL A N 1
ATOM 3675 C CA . VAL A 1 477 ? 5.961 -47.575 23.907 1.00 60.69 477 VAL A CA 1
ATOM 3676 C C . VAL A 1 477 ? 5.020 -46.402 23.610 1.00 60.69 477 VAL A C 1
ATOM 3678 O O . VAL A 1 477 ? 4.069 -46.556 22.843 1.00 60.69 477 VAL A O 1
ATOM 3681 N N . VAL A 1 478 ? 5.275 -45.214 24.169 1.00 63.09 478 VAL A N 1
ATOM 3682 C CA . VAL A 1 478 ? 4.471 -44.011 23.888 1.00 63.09 478 VAL A CA 1
ATOM 3683 C C . VAL A 1 478 ? 4.632 -43.569 22.430 1.00 63.09 478 VAL A C 1
ATOM 3685 O O . VAL A 1 478 ? 3.628 -43.265 21.786 1.00 63.09 478 VAL A O 1
ATOM 3688 N N . CYS A 1 479 ? 5.848 -43.591 21.879 1.00 64.50 479 CYS A N 1
ATOM 3689 C CA . CYS A 1 479 ? 6.094 -43.300 20.464 1.00 64.50 479 CYS A CA 1
ATOM 3690 C C . CYS A 1 479 ? 5.387 -44.305 19.540 1.00 64.50 479 CYS A C 1
ATOM 3692 O O . CYS A 1 479 ? 4.641 -43.882 18.657 1.00 64.50 479 CYS A O 1
ATOM 3694 N N . ALA A 1 480 ? 5.494 -45.610 19.810 1.00 65.31 480 ALA A N 1
ATOM 3695 C CA . ALA A 1 480 ? 4.813 -46.652 19.036 1.00 65.31 480 ALA A CA 1
ATOM 3696 C C . ALA A 1 480 ? 3.275 -46.523 19.089 1.00 65.31 480 ALA A C 1
ATOM 3698 O O . ALA A 1 480 ? 2.587 -46.672 18.077 1.00 65.31 480 ALA A O 1
ATOM 3699 N N . GLN A 1 481 ? 2.705 -46.171 20.249 1.00 66.69 481 GLN A N 1
ATOM 3700 C CA . GLN A 1 481 ? 1.265 -45.907 20.389 1.00 66.69 481 GLN A CA 1
ATOM 3701 C C . GLN A 1 481 ? 0.808 -44.645 19.641 1.00 66.69 481 GLN A C 1
ATOM 3703 O O . GLN A 1 481 ? -0.337 -44.582 19.178 1.00 66.69 481 GLN A O 1
ATOM 3708 N N . LEU A 1 482 ? 1.663 -43.623 19.550 1.00 70.44 482 LEU A N 1
ATOM 3709 C CA . LEU A 1 482 ? 1.385 -42.412 18.780 1.00 70.44 482 LEU A CA 1
ATOM 3710 C C . LEU A 1 482 ? 1.443 -42.696 17.274 1.00 70.44 482 LEU A C 1
ATOM 3712 O O . LEU A 1 482 ? 0.561 -42.239 16.552 1.00 70.44 482 LEU A O 1
ATOM 3716 N N . GLU A 1 483 ? 2.406 -43.493 16.814 1.00 68.62 483 GLU A N 1
ATOM 3717 C CA . GLU A 1 483 ? 2.550 -43.883 15.406 1.00 68.62 483 GLU A CA 1
ATOM 3718 C C . GLU A 1 483 ? 1.432 -44.815 14.931 1.00 68.62 483 GLU A C 1
ATOM 3720 O O . GLU A 1 483 ? 0.812 -44.540 13.906 1.00 68.62 483 GLU A O 1
ATOM 3725 N N . SER A 1 484 ? 1.064 -45.831 15.717 1.00 68.69 484 SER A N 1
ATOM 3726 C CA . SER A 1 484 ? -0.078 -46.709 15.409 1.00 68.69 484 SER A CA 1
ATOM 3727 C C . SER A 1 484 ? -1.386 -45.918 15.253 1.00 68.69 484 SER A C 1
ATOM 3729 O O . SER A 1 484 ? -2.176 -46.148 14.336 1.00 68.69 484 SER A O 1
ATOM 3731 N N . ARG A 1 485 ? -1.603 -44.907 16.104 1.00 63.38 485 ARG A N 1
ATOM 3732 C CA . ARG A 1 485 ? -2.774 -44.023 15.997 1.00 63.38 485 ARG A CA 1
ATOM 3733 C C . ARG A 1 485 ? -2.675 -43.034 14.847 1.00 63.38 485 ARG A C 1
ATOM 3735 O O . ARG A 1 485 ? -3.716 -42.654 14.320 1.00 63.38 485 ARG A O 1
ATOM 3742 N N . ARG A 1 486 ? -1.462 -42.633 14.460 1.00 67.25 486 ARG A N 1
ATOM 3743 C CA . ARG A 1 486 ? -1.232 -41.843 13.249 1.00 67.25 486 ARG A CA 1
ATOM 3744 C C . ARG A 1 486 ? -1.738 -42.631 12.036 1.00 67.25 486 ARG A C 1
ATOM 3746 O O . ARG A 1 486 ? -2.564 -42.110 11.300 1.00 67.25 486 ARG A O 1
ATOM 3753 N N . CYS A 1 487 ? -1.368 -43.903 11.891 1.00 63.53 487 CYS A N 1
ATOM 3754 C CA . CYS A 1 487 ? -1.891 -44.746 10.808 1.00 63.53 487 CYS A CA 1
ATOM 3755 C C . CYS A 1 487 ? -3.430 -44.792 10.802 1.00 63.53 487 CYS A C 1
ATOM 3757 O O . CYS A 1 487 ? -4.037 -44.502 9.778 1.00 63.53 487 CYS A O 1
ATOM 3759 N N . MET A 1 488 ? -4.079 -44.987 11.958 1.00 60.31 488 MET A N 1
ATOM 3760 C CA . MET A 1 488 ? -5.553 -44.989 12.030 1.00 60.31 488 MET A CA 1
ATOM 3761 C C . MET A 1 488 ? -6.228 -43.643 11.702 1.00 60.31 488 MET A C 1
ATOM 3763 O O . MET A 1 488 ? -7.392 -43.630 11.318 1.00 60.31 488 MET A O 1
ATOM 3767 N N . CYS A 1 489 ? -5.547 -42.508 11.891 1.00 57.62 489 CYS A N 1
ATOM 3768 C CA . CYS A 1 489 ? -6.118 -41.179 11.626 1.00 57.62 489 CYS A CA 1
ATOM 3769 C C . CYS A 1 489 ? -5.794 -40.651 10.219 1.00 57.62 489 CYS A C 1
ATOM 3771 O O . CYS A 1 489 ? -6.454 -39.717 9.754 1.00 57.62 489 CYS A O 1
ATOM 3773 N N . PHE A 1 490 ? -4.749 -41.180 9.572 1.00 63.81 490 PHE A N 1
ATOM 3774 C CA . PHE A 1 490 ? -4.132 -40.547 8.405 1.00 63.81 490 PHE A CA 1
ATOM 3775 C C . PHE A 1 490 ? -3.924 -41.474 7.189 1.00 63.81 490 PHE A C 1
ATOM 3777 O O . PHE A 1 490 ? -3.587 -40.936 6.136 1.00 63.81 490 PHE A O 1
ATOM 3784 N N . GLU A 1 491 ? -4.194 -42.789 7.274 1.00 49.28 491 GLU A N 1
ATOM 3785 C CA . GLU A 1 491 ? -4.266 -43.704 6.115 1.00 49.28 491 GLU A CA 1
ATOM 3786 C C . GLU A 1 491 ? -5.720 -44.065 5.749 1.00 49.28 491 GLU A C 1
ATOM 3788 O O . GLU A 1 491 ? -6.342 -44.929 6.365 1.00 49.28 491 GLU A O 1
ATOM 3793 N N . CYS A 1 492 ? -6.235 -43.361 4.735 1.00 37.25 492 CYS A N 1
ATOM 3794 C CA . CYS A 1 492 ? -7.215 -43.767 3.718 1.00 37.25 492 CYS A CA 1
ATOM 3795 C C . CYS A 1 492 ? -7.058 -42.799 2.541 1.00 37.25 492 CYS A C 1
ATOM 3797 O O . CYS A 1 492 ? -7.100 -41.567 2.798 1.00 37.25 492 CYS A O 1
#

pLDDT: mean 72.31, std 18.99, range [27.16, 95.0]

Sequence (492 aa):
MDLARLLAPLDPIDYDQVVDASNAAAQAPASPTLRVGAWSFAEEAYAMALIEAFLMGLLPGVAAGTPLRSFLAQKLECVPMRVSKKLALDQLAGRPLLKKLGQKRYLPSDTTDSAVLSATRQQLQHLENAFLCAKEKDILYIRGLDTTTIDPAAKVPLGRPPTAAFSSVNALGHRTGYWLREEQMYAHKLIDCFLKGYLDLPKGVTLRSFLADRLTCSPMRISKKLATGSLMGRMIPKKIGTAVYVPKFDSSADFVRLVAQAQVDLNRLRRACLDTWSWAEVQYTMALIDAFQRGCFPTLPVDTTLRGFLATRLQCVPMRVSKKLASGSLAGKSVAKKLGKLRYVRDPLLSRTTLEAVHHRLDGLEADFLQAVKLEAANSSGRRPTTPTSPGRAGHWPLEEEVHALKLINSFLNGSLDVPPGTTLRAFLAERLDCSPMRVSKKLGTGMLLGRSLPRRLGSTVYVPNHRSTLEEKNHVVCAQLESRRCMCFEC

Mean predicted aligned error: 21.52 Å

Organism: Achlya hypogyna (NCBI:txid1202772)